Protein AF-A0AAP0LLC1-F1 (afdb_monomer_lite)

Sequence (483 aa):
MEEFSKPMFDYWKKRLLVQVRQLDDSLAQEMQVASSLEEWKSRGIKLFYEQNYEMATKCFEKAKDTYWEGRSNASGLKAAADRISSSNPLEANVFLREAAKIFEAIGKADSAAKCFFDLGEYARAGTIYLEICEEPELEKAGECFFLAGCYKLAADVYARGSFFAEFLDACSKGKLFDIGLQYISYWKQHADTDLNDNKSMMKFVRAFHSMDLIRNFLNSKRCFDELLVLEEESGNFVGAANIARLKGDILRSADWLPKAGNHKEACNLTLNYVLSNSLWSSESRGWPLKQFTQKKELLEKAKLLAKNESNKFYKFVCTEADILSNDQSDLLIMNKQLNASKRHQSVNGETLSAGKILDFHLHTNSSKYVWEDELVLDGTICKNRVSVQTLVYFWSCWRDKIVNLLKYLECLKSQDFNDYKSYGDFCFNYLGVWRLYNNGNIIYLLLNSDAEWVRDLANRHASGSGKLASINVRQLVSAGKNY

Secondary structure (DSSP, 8-state):
-HHHHHHHHHHHHHTT--------HHHHHHT--PPPHHHHHHHHHHHHHTT-HHHHHHHHHHHT-HHHHHHHHHHHHHHHHHHHTTT-HHHHHHHHHHHHHHHHHTT-HHHHHHHHHHTT-HHHHHHIIIIISSS--HHHHHHHHHHTT-HHHHHHHHHHTT-HHHHHHHHHHTT-HHHHHHHHHHHHHH--S----HHHHHHHHHT-S-HHHHHHHHHHTT-HHHHHHHHHHTT-HHHHHHHHHHHT-HHHHHHHTGGGT-HHHHHHHHHHHHHHHHHSSTT--S-SPPP-TTHHHHHHHHHHHHTTS-HHHHHHHHHHHHHH--S---HHHHHHHHHHHHHHT-HHHHHHHHHHHHHHHHHS-GGGEEP--S----TT--SS-EEHHHHHHHHHHHHHHHHHHHHHHHHHHHT--TTTGGGHHHHHHHHTEEEEEETTEEEEEES-TT-GGGTTTTTS----SSSS-EE-HHHHHHHHHH-

pLDDT: mean 84.08, std 11.78, range [40.62, 96.44]

Radius of gyration: 44.27 Å; chains: 1; bounding box: 118×47×127 Å

Structure (mmCIF, N/CA/C/O backbone):
data_AF-A0AAP0LLC1-F1
#
_entry.id   AF-A0AAP0LLC1-F1
#
loop_
_atom_site.group_PDB
_atom_site.id
_atom_site.type_symbol
_atom_site.label_atom_id
_atom_site.label_alt_id
_atom_site.label_comp_id
_atom_site.label_asym_id
_atom_site.label_entity_id
_atom_site.label_seq_id
_atom_site.pdbx_PDB_ins_code
_atom_site.Cartn_x
_atom_site.Cartn_y
_atom_site.Cartn_z
_atom_site.occupancy
_atom_site.B_iso_or_equiv
_atom_site.auth_seq_id
_atom_site.auth_comp_id
_atom_site.auth_asym_id
_atom_site.auth_atom_id
_atom_site.pdbx_PDB_model_num
ATOM 1 N N . MET A 1 1 ? 70.507 18.523 -46.442 1.00 49.19 1 MET A N 1
ATOM 2 C CA . MET A 1 1 ? 70.300 17.080 -46.157 1.00 49.19 1 MET A CA 1
ATOM 3 C C . MET A 1 1 ? 71.316 16.181 -46.881 1.00 49.19 1 MET A C 1
ATOM 5 O O . MET A 1 1 ? 71.616 15.108 -46.371 1.00 49.19 1 MET A O 1
ATOM 9 N N . GLU A 1 2 ? 71.892 16.607 -48.016 1.00 54.34 2 GLU A N 1
ATOM 10 C CA . GLU A 1 2 ? 72.924 15.844 -48.752 1.00 54.34 2 GLU A CA 1
ATOM 11 C C . GLU A 1 2 ? 74.277 15.710 -48.029 1.00 54.34 2 GLU A C 1
ATOM 13 O O . GLU A 1 2 ? 74.928 14.677 -48.149 1.00 54.34 2 GLU A O 1
ATOM 18 N N . GLU A 1 3 ? 74.705 16.701 -47.241 1.00 58.56 3 GLU A N 1
ATOM 19 C CA . GLU A 1 3 ? 76.024 16.658 -46.581 1.00 58.56 3 GLU A CA 1
ATOM 20 C C . GLU A 1 3 ? 76.139 15.604 -45.469 1.00 58.56 3 GLU A C 1
ATOM 22 O O . GLU A 1 3 ? 77.209 15.033 -45.277 1.00 58.56 3 GLU A O 1
ATOM 27 N N . PHE A 1 4 ? 75.041 15.278 -44.779 1.00 60.78 4 PHE A N 1
ATOM 28 C CA . PHE A 1 4 ? 75.052 14.295 -43.685 1.00 60.78 4 PHE A CA 1
ATOM 29 C C . PHE A 1 4 ? 74.835 12.846 -44.151 1.00 60.78 4 PHE A C 1
ATOM 31 O O . PHE A 1 4 ? 75.180 11.913 -43.431 1.00 60.78 4 PHE A O 1
ATOM 38 N N . SER A 1 5 ? 74.275 12.636 -45.346 1.00 69.31 5 SER A N 1
ATOM 39 C CA . SER A 1 5 ? 73.959 11.302 -45.887 1.00 69.31 5 SER A CA 1
ATOM 40 C C . SER A 1 5 ? 75.061 10.736 -46.791 1.00 69.31 5 SER A C 1
ATOM 42 O O . SER A 1 5 ? 75.189 9.515 -46.911 1.00 69.31 5 SER A O 1
ATOM 44 N N . LYS A 1 6 ? 75.909 11.601 -47.365 1.00 78.44 6 LYS A N 1
ATOM 45 C CA . LYS A 1 6 ? 77.029 11.232 -48.249 1.00 78.44 6 LYS A CA 1
ATOM 46 C C . LYS A 1 6 ? 78.011 10.220 -47.635 1.00 78.44 6 LYS A C 1
ATOM 48 O O . LYS A 1 6 ? 78.280 9.215 -48.289 1.00 78.44 6 LYS A O 1
ATOM 53 N N . PRO A 1 7 ? 78.484 10.386 -46.381 1.00 79.81 7 PRO A N 1
ATOM 54 C CA . PRO A 1 7 ? 79.433 9.443 -45.785 1.00 79.81 7 PRO A CA 1
ATOM 55 C C . PRO A 1 7 ? 78.851 8.032 -45.607 1.00 79.81 7 PRO A C 1
ATOM 57 O O . PRO A 1 7 ? 79.556 7.040 -45.793 1.00 79.81 7 PRO A O 1
ATOM 60 N N . MET A 1 8 ? 77.557 7.933 -45.278 1.00 79.69 8 MET A N 1
ATOM 61 C CA . MET A 1 8 ? 76.866 6.650 -45.105 1.00 79.69 8 MET A CA 1
ATOM 62 C C . MET A 1 8 ? 76.601 5.968 -46.451 1.00 79.69 8 MET A C 1
ATOM 64 O O . MET A 1 8 ? 76.812 4.765 -46.598 1.00 79.69 8 MET A O 1
ATOM 68 N N . PHE A 1 9 ? 76.212 6.751 -47.457 1.00 80.44 9 PHE A N 1
ATOM 69 C CA . PHE A 1 9 ? 76.036 6.269 -48.822 1.00 80.44 9 PHE A CA 1
ATOM 70 C C . PHE A 1 9 ? 77.352 5.754 -49.420 1.00 80.44 9 PHE A C 1
ATOM 72 O O . PHE A 1 9 ? 77.390 4.653 -49.970 1.00 80.44 9 PHE A O 1
ATOM 79 N N . ASP A 1 10 ? 78.453 6.488 -49.241 1.00 83.31 10 ASP A N 1
ATOM 80 C CA . ASP A 1 10 ? 79.783 6.071 -49.695 1.00 83.31 10 ASP A CA 1
ATOM 81 C C . ASP A 1 10 ? 80.278 4.815 -48.959 1.00 83.31 10 ASP A C 1
ATOM 83 O O . ASP A 1 10 ? 80.916 3.949 -49.566 1.00 83.31 10 ASP A O 1
ATOM 87 N N . TYR A 1 11 ? 79.945 4.665 -47.670 1.00 82.31 11 TYR A N 1
ATOM 88 C CA . TYR A 1 11 ? 80.219 3.449 -46.901 1.00 82.31 11 TYR A CA 1
ATOM 89 C C . TYR A 1 11 ? 79.470 2.230 -47.465 1.00 82.31 11 TYR A C 1
ATOM 91 O O . TYR A 1 11 ? 80.085 1.187 -47.709 1.00 82.31 11 TYR A O 1
ATOM 99 N N . TRP A 1 12 ? 78.168 2.352 -47.738 1.00 85.44 12 TRP A N 1
ATOM 100 C CA . TRP A 1 12 ? 77.379 1.271 -48.342 1.00 85.44 12 TRP A CA 1
ATOM 101 C C . TRP A 1 12 ? 77.821 0.953 -49.770 1.00 85.44 12 TRP A C 1
ATOM 103 O O . TRP A 1 12 ? 77.870 -0.221 -50.149 1.00 85.44 12 TRP A O 1
ATOM 113 N N . LYS A 1 13 ? 78.227 1.970 -50.539 1.00 82.75 13 LYS A N 1
ATOM 114 C CA . LYS A 1 13 ? 78.769 1.808 -51.893 1.00 82.75 13 LYS A CA 1
ATOM 115 C C . LYS A 1 13 ? 80.095 1.043 -51.879 1.00 82.75 13 LYS A C 1
ATOM 117 O O . LYS A 1 13 ? 80.268 0.124 -52.674 1.00 82.75 13 LYS A O 1
ATOM 122 N N . LYS A 1 14 ? 80.999 1.338 -50.932 1.00 84.50 14 LYS A N 1
ATOM 123 C CA . LYS A 1 14 ? 82.255 0.579 -50.731 1.00 84.50 14 LYS A CA 1
ATOM 124 C C . LYS A 1 14 ? 82.022 -0.870 -50.300 1.00 84.50 14 LYS A C 1
ATOM 126 O O . LYS A 1 14 ? 82.803 -1.740 -50.666 1.00 84.50 14 LYS A O 1
ATOM 131 N N . ARG A 1 15 ? 80.968 -1.136 -49.524 1.00 86.94 15 ARG A N 1
ATOM 132 C CA . ARG A 1 15 ? 80.578 -2.492 -49.099 1.00 86.94 15 ARG A CA 1
ATOM 133 C C . ARG A 1 15 ? 79.815 -3.276 -50.178 1.00 86.94 15 ARG A C 1
ATOM 135 O O . ARG A 1 15 ? 79.428 -4.404 -49.901 1.00 86.94 15 ARG A O 1
ATOM 142 N N . LEU A 1 16 ? 79.607 -2.699 -51.370 1.00 78.25 16 LEU A N 1
ATOM 143 C CA . LEU A 1 16 ? 78.801 -3.267 -52.463 1.00 78.25 16 LEU A CA 1
ATOM 144 C C . LEU A 1 16 ? 77.349 -3.582 -52.053 1.00 78.25 16 LEU A C 1
ATOM 146 O O . LEU A 1 16 ? 76.708 -4.447 -52.638 1.00 78.25 16 LEU A O 1
ATOM 150 N N . LEU A 1 17 ? 76.822 -2.873 -51.049 1.00 79.00 17 LEU A N 1
ATOM 151 C CA . LEU A 1 17 ? 75.463 -3.076 -50.528 1.00 79.00 17 LEU A CA 1
ATOM 152 C C . LEU A 1 17 ? 74.409 -2.244 -51.267 1.00 79.00 17 LEU A C 1
ATOM 154 O O . LEU A 1 17 ? 73.216 -2.443 -51.062 1.00 79.00 17 LEU A O 1
ATOM 158 N N . VAL A 1 18 ? 74.840 -1.296 -52.100 1.00 77.88 18 VAL A N 1
ATOM 159 C CA . VAL A 1 18 ? 73.960 -0.423 -52.882 1.00 77.88 18 VAL A CA 1
ATOM 160 C C . VAL A 1 18 ? 74.436 -0.356 -54.326 1.00 77.88 18 VAL A C 1
ATOM 162 O O . VAL A 1 18 ? 75.633 -0.245 -54.598 1.00 77.88 18 VAL A O 1
ATOM 165 N N . GLN A 1 19 ? 73.486 -0.393 -55.255 1.00 75.88 19 GLN A N 1
ATOM 166 C CA . GLN A 1 19 ? 73.728 -0.223 -56.681 1.00 75.88 19 GLN A CA 1
ATOM 167 C C . GLN A 1 19 ? 73.209 1.151 -57.110 1.00 75.88 19 GLN A C 1
ATOM 169 O O . GLN A 1 19 ? 72.065 1.499 -56.831 1.00 75.88 19 GLN A O 1
ATOM 174 N N . VAL A 1 20 ? 74.049 1.941 -57.783 1.00 77.06 20 VAL A N 1
ATOM 175 C CA . VAL A 1 20 ? 73.650 3.242 -58.338 1.00 77.06 20 VAL A CA 1
ATOM 176 C C . VAL A 1 20 ? 73.383 3.051 -59.824 1.00 77.06 20 VAL A C 1
ATOM 178 O O . VAL A 1 20 ? 74.312 2.770 -60.580 1.00 77.06 20 VAL A O 1
ATOM 181 N N . ARG A 1 21 ? 72.122 3.174 -60.229 1.00 76.31 21 ARG A N 1
ATOM 182 C CA . ARG A 1 21 ? 71.681 3.126 -61.628 1.00 76.31 21 ARG A CA 1
ATOM 183 C C . ARG A 1 21 ? 71.012 4.451 -61.991 1.00 76.31 21 ARG A C 1
ATOM 185 O O . ARG A 1 21 ? 70.489 5.130 -61.108 1.00 76.31 21 ARG A O 1
ATOM 192 N N . GLN A 1 22 ? 71.055 4.835 -63.267 1.00 76.19 22 GLN A N 1
ATOM 193 C CA . GLN A 1 22 ? 70.199 5.921 -63.748 1.00 76.19 22 GLN A CA 1
ATOM 194 C C . GLN A 1 22 ? 68.749 5.436 -63.787 1.00 76.19 22 GLN A C 1
ATOM 196 O O . GLN A 1 22 ? 68.506 4.267 -64.069 1.00 76.19 22 GLN A O 1
ATOM 201 N N . LEU A 1 23 ? 67.805 6.329 -63.480 1.00 76.31 23 LEU A N 1
ATOM 202 C CA . LEU A 1 23 ? 66.377 6.051 -63.604 1.00 76.31 23 LEU A CA 1
ATOM 203 C C . LEU A 1 23 ? 65.999 6.053 -65.093 1.00 76.31 23 LEU A C 1
ATOM 205 O O . LEU A 1 23 ? 65.539 7.065 -65.614 1.00 76.31 23 LEU A O 1
ATOM 209 N N . ASP A 1 24 ? 66.278 4.947 -65.776 1.00 82.12 24 ASP A N 1
ATOM 210 C CA . ASP A 1 24 ? 65.826 4.681 -67.138 1.00 82.12 24 ASP A CA 1
ATOM 211 C C . ASP A 1 24 ? 64.503 3.897 -67.130 1.00 82.12 24 ASP A C 1
ATOM 213 O O . ASP A 1 24 ? 64.074 3.370 -66.099 1.00 82.12 24 ASP A O 1
ATOM 217 N N . ASP A 1 25 ? 63.826 3.837 -68.280 1.00 79.44 25 ASP A N 1
ATOM 218 C CA . ASP A 1 25 ? 62.524 3.165 -68.396 1.00 79.44 25 ASP A CA 1
ATOM 219 C C . ASP A 1 25 ? 62.610 1.673 -68.021 1.00 79.44 25 ASP A C 1
ATOM 221 O O . ASP A 1 25 ? 61.669 1.117 -67.455 1.00 79.44 25 ASP A O 1
ATOM 225 N N . SER A 1 26 ? 63.769 1.040 -68.251 1.00 80.25 26 SER A N 1
ATOM 226 C CA . SER A 1 26 ? 64.043 -0.345 -67.854 1.00 80.25 26 SER A CA 1
ATOM 227 C C . SER A 1 26 ? 64.075 -0.504 -66.333 1.00 80.25 26 SER A C 1
ATOM 229 O O . SER A 1 26 ? 63.432 -1.406 -65.799 1.00 80.25 26 SER A O 1
ATOM 231 N N . LEU A 1 27 ? 64.784 0.373 -65.616 1.00 76.56 27 LEU A N 1
ATOM 232 C CA . LEU A 1 27 ? 64.840 0.367 -64.156 1.00 76.56 27 LEU A CA 1
ATOM 233 C C . LEU A 1 27 ? 63.487 0.735 -63.549 1.00 76.56 27 LEU A C 1
ATOM 235 O O . LEU A 1 27 ? 63.071 0.119 -62.572 1.00 76.56 27 LEU A O 1
ATOM 239 N N . ALA A 1 28 ? 62.777 1.703 -64.131 1.00 74.81 28 ALA A N 1
ATOM 240 C CA . ALA A 1 28 ? 61.431 2.061 -63.697 1.00 74.81 28 ALA A CA 1
ATOM 241 C C . ALA A 1 28 ? 60.466 0.870 -63.817 1.00 74.81 28 ALA A C 1
ATOM 243 O O . ALA A 1 28 ? 59.633 0.671 -62.934 1.00 74.81 28 ALA A O 1
ATOM 244 N N . GLN A 1 29 ? 60.608 0.051 -64.863 1.00 72.81 29 GLN A N 1
ATOM 245 C CA . GLN A 1 29 ? 59.818 -1.162 -65.060 1.00 72.81 29 GLN A CA 1
ATOM 246 C C . GLN A 1 29 ? 60.258 -2.311 -64.133 1.00 72.81 29 GLN A C 1
ATOM 248 O O . GLN A 1 29 ? 59.400 -3.007 -63.598 1.00 72.81 29 GLN A O 1
ATOM 253 N N . GLU A 1 30 ? 61.557 -2.461 -63.846 1.00 71.25 30 GLU A N 1
ATOM 254 C CA . GLU A 1 30 ? 62.064 -3.388 -62.813 1.00 71.25 30 GLU A CA 1
ATOM 255 C C . GLU A 1 30 ? 61.590 -3.008 -61.395 1.00 71.25 30 GLU A C 1
ATOM 257 O O . GLU A 1 30 ? 61.365 -3.882 -60.558 1.00 71.25 30 GLU A O 1
ATOM 262 N N . MET A 1 31 ? 61.404 -1.714 -61.116 1.00 69.56 31 MET A N 1
ATOM 263 C CA . MET A 1 31 ? 60.896 -1.207 -59.835 1.00 69.56 31 MET A CA 1
ATOM 264 C C . MET A 1 31 ? 59.372 -1.349 -59.680 1.00 69.56 31 MET A C 1
ATOM 266 O O . MET A 1 31 ? 58.859 -1.181 -58.569 1.00 69.56 31 MET A O 1
ATOM 270 N N . GLN A 1 32 ? 58.633 -1.666 -60.752 1.00 66.69 32 GLN A N 1
ATOM 271 C CA . GLN A 1 32 ? 57.191 -1.923 -60.695 1.00 66.69 32 GLN A CA 1
ATOM 272 C C . GLN A 1 32 ? 56.911 -3.303 -60.093 1.00 66.69 32 GLN A C 1
ATOM 274 O O . GLN A 1 32 ? 56.599 -4.271 -60.784 1.00 66.69 32 GLN A O 1
ATOM 279 N N . VAL A 1 33 ? 5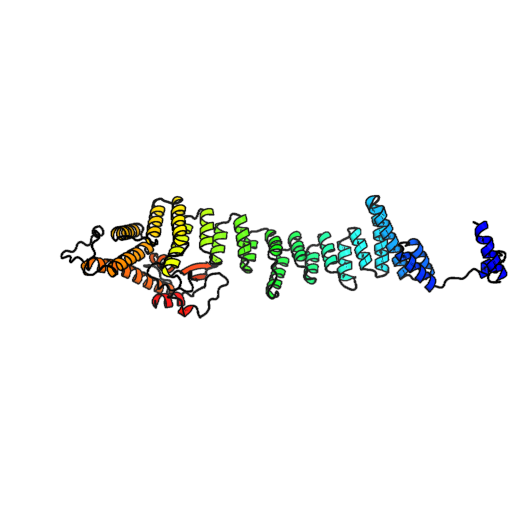6.970 -3.388 -58.767 1.00 69.44 33 VAL A N 1
ATOM 280 C CA . VAL A 1 33 ? 56.457 -4.546 -58.034 1.00 69.44 33 VAL A CA 1
ATOM 281 C C . VAL A 1 33 ? 54.972 -4.316 -57.778 1.00 69.44 33 VAL A C 1
ATOM 283 O O . VAL A 1 33 ? 54.588 -3.486 -56.953 1.00 69.44 33 VAL A O 1
ATOM 286 N N . ALA A 1 34 ? 54.119 -5.028 -58.513 1.00 71.56 34 ALA A N 1
ATOM 287 C CA . ALA A 1 34 ? 52.689 -5.023 -58.239 1.00 71.56 34 ALA A CA 1
ATOM 288 C C . ALA A 1 34 ? 52.446 -5.682 -56.875 1.00 71.56 34 ALA A C 1
ATOM 290 O O . ALA A 1 34 ? 52.752 -6.859 -56.696 1.00 71.56 34 ALA A O 1
ATOM 291 N N . SER A 1 35 ? 51.906 -4.927 -55.914 1.00 84.25 35 SER A N 1
ATOM 292 C CA . SER A 1 35 ? 51.520 -5.508 -54.629 1.00 84.25 35 SER A CA 1
ATOM 293 C C . SER A 1 35 ? 50.424 -6.548 -54.836 1.00 84.25 35 SER A C 1
ATOM 295 O O . SER A 1 35 ? 49.500 -6.361 -55.638 1.00 84.25 35 SER A O 1
ATOM 297 N N . SER A 1 36 ? 50.531 -7.640 -54.095 1.00 87.69 36 SER A N 1
ATOM 298 C CA . SER A 1 36 ? 49.531 -8.699 -54.070 1.00 87.69 36 SER A CA 1
ATOM 299 C C . SER A 1 36 ? 48.201 -8.201 -53.492 1.00 87.69 36 SER A C 1
ATOM 301 O O . SER A 1 36 ? 48.140 -7.200 -52.773 1.00 87.69 36 SER A O 1
ATOM 303 N N . LEU A 1 37 ? 47.115 -8.924 -53.780 1.00 89.88 37 LEU A N 1
ATOM 304 C CA . LEU A 1 37 ? 45.788 -8.609 -53.236 1.00 89.88 37 LEU A CA 1
ATOM 305 C C . LEU A 1 37 ? 45.789 -8.608 -51.694 1.00 89.88 37 LEU A C 1
ATOM 307 O O . LEU A 1 37 ? 45.157 -7.751 -51.080 1.00 89.88 37 LEU A O 1
ATOM 311 N N . GLU A 1 38 ? 46.551 -9.511 -51.068 1.00 89.81 38 GLU A N 1
ATOM 312 C CA . GLU A 1 38 ? 46.649 -9.615 -49.606 1.00 89.81 38 GLU A CA 1
ATOM 313 C C . GLU A 1 38 ? 47.433 -8.447 -48.987 1.00 89.81 38 GLU A C 1
ATOM 315 O O . GLU A 1 38 ? 47.054 -7.923 -47.940 1.00 89.81 38 GLU A O 1
ATOM 320 N N . GLU A 1 39 ? 48.486 -7.966 -49.654 1.00 90.06 39 GLU A N 1
ATOM 321 C CA . GLU A 1 39 ? 49.216 -6.766 -49.224 1.00 90.06 39 GLU A CA 1
ATOM 322 C C . GLU A 1 39 ? 48.335 -5.515 -49.305 1.00 90.06 39 GLU A C 1
ATOM 324 O O . GLU A 1 39 ? 48.333 -4.702 -48.375 1.00 90.06 39 GLU A O 1
ATOM 329 N N . TRP A 1 40 ? 47.538 -5.380 -50.373 1.00 92.75 40 TRP A N 1
ATOM 330 C CA . TRP A 1 40 ? 46.542 -4.312 -50.490 1.00 92.75 40 TRP A CA 1
ATOM 331 C C . TRP A 1 40 ? 45.490 -4.393 -49.382 1.00 92.75 40 TRP A C 1
ATOM 333 O O . TRP A 1 40 ? 45.201 -3.378 -48.746 1.00 92.75 40 TRP A O 1
ATOM 343 N N . LYS A 1 41 ? 44.971 -5.590 -49.092 1.00 92.75 41 LYS A N 1
ATOM 344 C CA . LYS A 1 41 ? 43.998 -5.822 -48.017 1.00 92.75 41 LYS A CA 1
ATOM 345 C C . LYS A 1 41 ? 44.567 -5.494 -46.636 1.00 92.75 41 LYS A C 1
ATOM 347 O O . LYS A 1 41 ? 43.958 -4.727 -45.893 1.00 92.75 41 LYS A O 1
ATOM 352 N N . SER A 1 42 ? 45.752 -6.004 -46.307 1.00 92.38 42 SER A N 1
ATOM 353 C CA . SER A 1 42 ? 46.461 -5.723 -45.050 1.00 92.38 42 SER A CA 1
ATOM 354 C C . SER A 1 42 ? 46.713 -4.223 -44.864 1.00 92.38 42 SER A C 1
ATOM 356 O O . SER A 1 42 ? 46.419 -3.652 -43.806 1.00 92.38 42 SER A O 1
ATOM 358 N N . ARG A 1 43 ? 47.172 -3.537 -45.921 1.00 93.19 43 ARG A N 1
ATOM 359 C CA . ARG A 1 43 ? 47.363 -2.083 -45.892 1.00 93.19 43 ARG A CA 1
ATOM 360 C C . ARG A 1 43 ? 46.043 -1.329 -45.725 1.00 93.19 43 ARG A C 1
ATOM 362 O O . ARG A 1 43 ? 46.007 -0.371 -44.954 1.00 93.19 43 ARG A O 1
ATOM 369 N N . GLY A 1 44 ? 44.981 -1.770 -46.398 1.00 93.88 44 GLY A N 1
ATOM 370 C CA . GLY A 1 44 ? 43.630 -1.222 -46.268 1.00 93.88 44 GLY A CA 1
ATOM 371 C C . GLY A 1 44 ? 43.088 -1.341 -44.845 1.00 93.88 44 GLY A C 1
ATOM 372 O O . GLY A 1 44 ? 42.610 -0.353 -44.295 1.00 93.88 44 GLY A O 1
ATOM 373 N N . ILE A 1 45 ? 43.250 -2.501 -44.199 1.00 93.06 45 ILE A N 1
ATOM 374 C CA . ILE A 1 45 ? 42.842 -2.721 -42.800 1.00 93.06 45 ILE A CA 1
ATOM 375 C C . ILE A 1 45 ? 43.575 -1.750 -41.870 1.00 93.06 45 ILE A C 1
ATOM 377 O O . ILE A 1 45 ? 42.948 -1.118 -41.020 1.00 93.06 45 ILE A O 1
ATOM 381 N N . LYS A 1 46 ? 44.890 -1.580 -42.052 1.00 94.94 46 LYS A N 1
ATOM 382 C CA . LYS A 1 46 ? 45.667 -0.616 -41.263 1.00 94.94 46 LYS A CA 1
ATOM 383 C C . LYS A 1 46 ? 45.128 0.812 -41.424 1.00 94.94 46 LYS A C 1
ATOM 385 O O . LYS A 1 46 ? 44.861 1.473 -40.426 1.00 94.94 46 LYS A O 1
ATOM 390 N N . LEU A 1 47 ? 44.925 1.259 -42.664 1.00 93.94 47 LEU A N 1
ATOM 391 C CA . LEU A 1 47 ? 44.405 2.599 -42.967 1.00 93.94 47 LEU A CA 1
ATOM 392 C C . LEU A 1 47 ? 42.980 2.811 -42.437 1.00 93.94 47 LEU A C 1
ATOM 394 O O . LEU A 1 47 ? 42.651 3.905 -41.983 1.00 93.94 47 LEU A O 1
ATOM 398 N N . PHE A 1 48 ? 42.151 1.767 -42.458 1.00 94.19 48 PHE A N 1
ATOM 399 C CA . PHE A 1 48 ? 40.796 1.797 -41.914 1.00 94.19 48 PHE A CA 1
ATOM 400 C C . PHE A 1 48 ? 40.805 2.092 -40.408 1.00 94.19 48 PHE A C 1
ATOM 402 O O . PHE A 1 48 ? 40.084 2.977 -39.953 1.00 94.19 48 PHE A O 1
ATOM 409 N N . TYR A 1 49 ? 41.657 1.412 -39.634 1.00 92.62 49 TYR A N 1
ATOM 410 C CA . TYR A 1 49 ? 41.789 1.671 -38.194 1.00 92.62 49 TYR A CA 1
ATOM 411 C C . TYR A 1 49 ? 42.472 3.011 -37.876 1.00 92.62 49 TYR A C 1
ATOM 413 O O . TYR A 1 49 ? 42.209 3.596 -36.827 1.00 92.62 49 TYR A O 1
ATOM 421 N N . GLU A 1 50 ? 43.284 3.539 -38.794 1.00 93.94 50 GLU A N 1
ATOM 422 C CA . GLU A 1 50 ? 43.824 4.907 -38.740 1.00 93.94 50 GLU A CA 1
ATOM 423 C C . GLU A 1 50 ? 42.777 5.982 -39.120 1.00 93.94 50 GLU A C 1
ATOM 425 O O . GLU A 1 50 ? 43.109 7.163 -39.179 1.00 93.94 50 GLU A O 1
ATOM 430 N N . GLN A 1 51 ? 41.517 5.594 -39.372 1.00 91.69 51 GLN A N 1
ATOM 431 C CA . GLN A 1 51 ? 40.410 6.458 -39.818 1.00 91.69 51 GLN A CA 1
ATOM 432 C C . GLN A 1 51 ? 40.647 7.133 -41.179 1.00 91.69 51 GLN A C 1
ATOM 434 O O . GLN A 1 51 ? 39.928 8.056 -41.570 1.00 91.69 51 GLN A O 1
ATOM 439 N N . ASN A 1 52 ? 41.626 6.653 -41.947 1.00 93.81 52 ASN A N 1
ATOM 440 C CA . ASN A 1 52 ? 41.883 7.106 -43.306 1.00 93.81 52 ASN A CA 1
ATOM 441 C C . ASN A 1 52 ? 41.033 6.296 -44.296 1.00 93.81 52 ASN A C 1
ATOM 443 O O . ASN A 1 52 ? 41.541 5.512 -45.102 1.00 93.81 52 ASN A O 1
ATOM 447 N N . TYR A 1 53 ? 39.714 6.467 -44.190 1.00 94.12 53 TYR A N 1
ATOM 448 C CA . TYR A 1 53 ? 38.725 5.668 -44.915 1.00 94.12 53 TYR A CA 1
ATOM 449 C C . TYR A 1 53 ? 38.833 5.805 -46.435 1.00 94.12 53 TYR A C 1
ATOM 451 O O . TYR A 1 53 ? 38.696 4.811 -47.135 1.00 94.12 53 TYR A O 1
ATOM 459 N N . GLU A 1 54 ? 39.143 6.999 -46.951 1.00 93.56 54 GLU A N 1
ATOM 460 C CA . GLU A 1 54 ? 39.288 7.222 -48.396 1.00 93.56 54 GLU A CA 1
ATOM 461 C C . GLU A 1 54 ? 40.439 6.390 -48.981 1.00 93.56 54 GLU A C 1
ATOM 463 O O . GLU A 1 54 ? 40.282 5.718 -50.003 1.00 93.56 54 GLU A O 1
ATOM 468 N N . MET A 1 55 ? 41.601 6.392 -48.316 1.00 93.25 55 MET A N 1
ATOM 469 C CA . MET A 1 55 ? 42.747 5.596 -48.761 1.00 93.25 55 MET A CA 1
ATOM 470 C C . MET A 1 55 ? 42.531 4.103 -48.501 1.00 93.25 55 MET A C 1
ATOM 472 O O . MET A 1 55 ? 42.984 3.286 -49.300 1.00 93.25 55 MET A O 1
ATOM 476 N N . ALA A 1 56 ? 41.812 3.741 -47.434 1.00 93.69 56 ALA A N 1
ATOM 477 C CA . ALA A 1 56 ? 41.422 2.361 -47.170 1.00 93.69 56 ALA A CA 1
ATOM 478 C C . ALA A 1 56 ? 40.516 1.800 -48.283 1.00 93.69 56 ALA A C 1
ATOM 480 O O . ALA A 1 56 ? 40.808 0.721 -48.793 1.00 93.69 56 ALA A O 1
ATOM 481 N N . THR A 1 57 ? 39.500 2.549 -48.732 1.00 94.50 57 THR A N 1
ATOM 482 C CA . THR A 1 57 ? 38.612 2.143 -49.839 1.00 94.50 57 THR A CA 1
ATOM 483 C C . THR A 1 57 ? 39.402 1.876 -51.118 1.00 94.50 57 THR A C 1
ATOM 485 O O . THR A 1 57 ? 39.296 0.787 -51.672 1.00 94.50 57 THR A O 1
ATOM 488 N N . LYS A 1 58 ? 40.307 2.784 -51.514 1.00 93.62 58 LYS A N 1
ATOM 489 C CA . LYS A 1 58 ? 41.186 2.584 -52.688 1.00 93.62 58 LYS A CA 1
ATOM 490 C C . LYS A 1 58 ? 42.070 1.335 -52.566 1.00 93.62 58 LYS A C 1
ATOM 492 O O . LYS A 1 58 ? 42.397 0.703 -53.571 1.00 93.62 58 LYS A O 1
ATOM 497 N N . CYS A 1 59 ? 42.504 0.979 -51.354 1.00 92.81 59 CYS A N 1
ATOM 498 C CA . CYS A 1 59 ? 43.246 -0.260 -51.120 1.00 92.81 59 CYS A CA 1
ATOM 499 C C . CYS A 1 59 ? 42.358 -1.501 -51.298 1.00 92.81 59 CYS A C 1
ATOM 501 O O . CYS A 1 59 ? 42.801 -2.466 -51.916 1.00 92.81 59 CYS A O 1
ATOM 503 N N . PHE A 1 60 ? 41.118 -1.480 -50.809 1.00 94.25 60 PHE A N 1
ATOM 504 C CA . PHE A 1 60 ? 40.192 -2.609 -50.937 1.00 94.25 60 PHE A CA 1
ATOM 505 C C . PHE A 1 60 ? 39.652 -2.799 -52.361 1.00 94.25 60 PHE A C 1
ATOM 507 O O . PHE A 1 60 ? 39.558 -3.943 -52.805 1.00 94.25 60 PHE A O 1
ATOM 514 N N . GLU A 1 61 ? 39.442 -1.714 -53.114 1.00 93.44 61 GLU A N 1
ATOM 515 C CA . GLU A 1 61 ? 39.161 -1.752 -54.560 1.00 93.44 61 GLU A CA 1
ATOM 516 C C . GLU A 1 61 ? 40.276 -2.502 -55.312 1.00 93.44 61 GLU A C 1
ATOM 518 O O . GLU A 1 61 ? 40.024 -3.422 -56.092 1.00 93.44 61 GLU A O 1
ATOM 523 N N . LYS A 1 62 ? 41.545 -2.164 -55.027 1.00 91.44 62 LYS A N 1
ATOM 524 C CA . LYS A 1 62 ? 42.714 -2.847 -55.612 1.00 91.44 62 LYS A CA 1
ATOM 525 C C . LYS A 1 62 ? 42.845 -4.300 -55.159 1.00 91.44 62 LYS A C 1
ATOM 527 O O . LYS A 1 62 ? 43.311 -5.130 -55.938 1.00 91.44 62 LYS A O 1
ATOM 532 N N . ALA A 1 63 ? 42.426 -4.608 -53.933 1.00 92.19 63 ALA A N 1
ATOM 533 C CA . ALA A 1 63 ? 42.365 -5.969 -53.407 1.00 92.19 63 ALA A CA 1
ATOM 534 C C . ALA A 1 63 ? 41.169 -6.780 -53.947 1.00 92.19 63 ALA A C 1
ATOM 536 O O . ALA A 1 63 ? 41.129 -7.991 -53.730 1.00 92.19 63 ALA A O 1
ATOM 537 N N . LYS A 1 64 ? 40.219 -6.143 -54.655 1.00 91.31 64 LYS A N 1
ATOM 538 C CA . LYS A 1 64 ? 38.932 -6.722 -55.084 1.00 91.31 64 LYS A CA 1
ATOM 539 C C . LYS A 1 64 ? 38.110 -7.295 -53.917 1.00 91.31 64 LYS A C 1
ATOM 541 O O . LYS A 1 64 ? 37.386 -8.276 -54.088 1.00 91.31 64 LYS A O 1
ATOM 546 N N . ASP A 1 65 ? 38.237 -6.700 -52.730 1.00 91.88 65 ASP A N 1
ATOM 547 C CA . ASP A 1 65 ? 37.509 -7.100 -51.520 1.00 91.88 65 ASP A CA 1
ATOM 548 C C . ASP A 1 65 ? 36.258 -6.226 -51.359 1.00 91.88 65 ASP A C 1
ATOM 550 O O . ASP A 1 65 ? 36.280 -5.193 -50.690 1.00 91.88 65 ASP A O 1
ATOM 554 N N . THR A 1 66 ? 35.160 -6.644 -51.996 1.00 91.88 66 THR A N 1
ATOM 555 C CA . THR A 1 66 ? 33.906 -5.872 -52.064 1.00 91.88 66 THR A CA 1
ATOM 556 C C . THR A 1 66 ? 33.288 -5.607 -50.690 1.00 91.88 66 THR A C 1
ATOM 558 O O . THR A 1 66 ? 32.631 -4.586 -50.487 1.00 91.88 66 THR A O 1
ATOM 561 N N . TYR A 1 67 ? 33.496 -6.512 -49.727 1.00 93.31 67 TYR A N 1
ATOM 562 C CA . TYR A 1 67 ? 33.002 -6.347 -48.362 1.00 93.31 67 TYR A CA 1
ATOM 563 C C . TYR A 1 67 ? 33.765 -5.238 -47.631 1.00 93.31 67 TYR A C 1
ATOM 565 O O . TYR A 1 67 ? 33.149 -4.337 -47.057 1.00 93.31 67 TYR A O 1
ATOM 573 N N . TRP A 1 68 ? 35.102 -5.277 -47.653 1.00 92.88 68 TRP A N 1
ATOM 574 C CA . TRP A 1 68 ? 35.908 -4.257 -46.983 1.00 92.88 68 TRP A CA 1
ATOM 575 C C . TRP A 1 68 ? 35.871 -2.903 -47.693 1.00 92.88 68 TRP A C 1
ATOM 577 O O . TRP A 1 68 ? 35.881 -1.885 -47.004 1.00 92.88 68 TRP A O 1
ATOM 587 N N . GLU A 1 69 ? 35.757 -2.887 -49.022 1.00 94.12 69 GLU A N 1
ATOM 588 C CA . GLU A 1 69 ? 35.522 -1.679 -49.820 1.00 94.12 69 GLU A CA 1
ATOM 589 C C . GLU A 1 69 ? 34.219 -0.986 -49.403 1.00 94.12 69 GLU A C 1
ATOM 591 O O . GLU A 1 69 ? 34.223 0.194 -49.041 1.00 94.12 69 GLU A O 1
ATOM 596 N N . GLY A 1 70 ? 33.106 -1.729 -49.373 1.00 93.31 70 GLY A N 1
ATOM 597 C CA . GLY A 1 70 ? 31.822 -1.197 -48.921 1.00 93.31 70 GLY A CA 1
ATOM 598 C C . GLY A 1 70 ? 31.880 -0.726 -47.466 1.00 93.31 70 GLY A C 1
ATOM 599 O O . GLY A 1 70 ? 31.414 0.368 -47.142 1.00 93.31 70 GLY A O 1
ATOM 600 N N . ARG A 1 71 ? 32.526 -1.502 -46.587 1.00 94.31 71 ARG A N 1
ATOM 601 C CA . ARG A 1 71 ? 32.676 -1.155 -45.167 1.00 94.31 71 ARG A CA 1
ATOM 602 C C . ARG A 1 71 ? 33.478 0.131 -44.965 1.00 94.31 71 ARG A C 1
ATOM 604 O O . ARG A 1 71 ? 33.053 0.978 -44.182 1.00 94.31 71 ARG A O 1
ATOM 611 N N . SER A 1 72 ? 34.619 0.297 -45.636 1.00 94.25 72 SER A N 1
ATOM 612 C CA . SER A 1 72 ? 35.439 1.509 -45.515 1.00 94.25 72 SER A CA 1
ATOM 613 C C . SER A 1 72 ? 34.748 2.728 -46.105 1.00 94.25 72 SER A C 1
ATOM 615 O O . SER A 1 72 ? 34.776 3.788 -45.481 1.00 94.25 72 SER A O 1
ATOM 617 N N . ASN A 1 73 ? 34.070 2.573 -47.244 1.00 95.50 73 ASN A N 1
ATOM 618 C CA . ASN A 1 73 ? 33.310 3.649 -47.868 1.00 95.50 73 ASN A CA 1
ATOM 619 C C . ASN A 1 73 ? 32.176 4.140 -46.952 1.00 95.50 73 ASN A C 1
ATOM 621 O O . ASN A 1 73 ? 32.117 5.322 -46.611 1.00 95.50 73 ASN A O 1
ATOM 625 N N . ALA A 1 74 ? 31.336 3.228 -46.456 1.00 95.44 74 ALA A N 1
ATOM 626 C CA . ALA A 1 74 ? 30.233 3.566 -45.559 1.00 95.44 74 ALA A CA 1
ATOM 627 C C . ALA A 1 74 ? 30.714 4.201 -44.240 1.00 95.44 74 ALA A C 1
ATOM 629 O O . ALA A 1 74 ? 30.144 5.194 -43.783 1.00 95.44 74 ALA A O 1
ATOM 630 N N . SER A 1 75 ? 31.800 3.690 -43.644 1.00 94.69 75 SER A N 1
ATOM 631 C CA . SER A 1 75 ? 32.420 4.310 -42.463 1.00 94.69 75 SER A CA 1
ATOM 632 C C . SER A 1 75 ? 32.972 5.710 -42.754 1.00 94.69 75 SER A C 1
ATOM 634 O O . SER A 1 75 ? 32.824 6.605 -41.922 1.00 94.69 75 SER A O 1
ATOM 636 N N . GLY A 1 76 ? 33.553 5.926 -43.937 1.00 94.56 76 GLY A N 1
ATOM 637 C CA . GLY A 1 76 ? 34.022 7.237 -44.385 1.00 94.56 76 GLY A CA 1
ATOM 638 C C . GLY A 1 76 ? 32.889 8.245 -44.570 1.00 94.56 76 GLY A C 1
ATOM 639 O O . GLY A 1 76 ? 32.997 9.375 -44.093 1.00 94.56 76 GLY A O 1
ATOM 640 N N . LEU A 1 77 ? 31.785 7.826 -45.193 1.00 95.00 77 LEU A N 1
ATOM 641 C CA . LEU A 1 77 ? 30.571 8.635 -45.349 1.00 95.00 77 LEU A CA 1
ATOM 642 C C . LEU A 1 77 ? 29.965 9.007 -43.994 1.00 95.00 77 LEU A C 1
ATOM 644 O O . LEU A 1 77 ? 29.624 10.167 -43.776 1.00 95.00 77 LEU A O 1
ATOM 648 N N . LYS A 1 78 ? 29.906 8.060 -43.052 1.00 94.38 78 LYS A N 1
ATOM 649 C CA . LYS A 1 78 ? 29.455 8.337 -41.685 1.00 94.38 78 LYS A CA 1
ATOM 650 C C . LYS A 1 78 ? 30.343 9.374 -40.989 1.00 94.38 78 LYS A C 1
ATOM 652 O O . LYS A 1 78 ? 29.838 10.371 -40.490 1.00 94.38 78 LYS A O 1
ATOM 657 N N . ALA A 1 79 ? 31.664 9.200 -41.037 1.00 93.44 79 ALA A N 1
ATOM 658 C CA . ALA A 1 79 ? 32.602 10.162 -40.457 1.00 93.44 79 ALA A CA 1
ATOM 659 C C . ALA A 1 79 ? 32.545 11.542 -41.146 1.00 93.44 79 ALA A C 1
ATOM 661 O O . ALA A 1 79 ? 32.834 12.571 -40.532 1.00 93.44 79 ALA A O 1
ATOM 662 N N . ALA A 1 80 ? 32.200 11.598 -42.435 1.00 92.44 80 ALA A N 1
ATOM 663 C CA . ALA A 1 80 ? 31.931 12.854 -43.129 1.00 92.44 80 ALA A CA 1
ATOM 664 C C . ALA A 1 80 ? 30.645 13.513 -42.617 1.00 92.44 80 ALA A C 1
ATOM 666 O O . ALA A 1 80 ? 30.680 14.700 -42.300 1.00 92.44 80 ALA A O 1
ATOM 667 N N . ALA A 1 81 ? 29.563 12.746 -42.462 1.00 92.56 81 ALA A N 1
ATOM 668 C CA . ALA A 1 81 ? 28.303 13.229 -41.908 1.00 92.56 81 ALA A CA 1
ATOM 669 C C . ALA A 1 81 ? 28.475 13.799 -40.495 1.00 92.56 81 ALA A C 1
ATOM 671 O O . ALA A 1 81 ? 28.038 14.917 -40.230 1.00 92.56 81 ALA A O 1
ATOM 672 N N . ASP A 1 82 ? 29.187 13.085 -39.619 1.00 90.69 82 ASP A N 1
ATOM 673 C CA . ASP A 1 82 ? 29.430 13.511 -38.237 1.00 90.69 82 ASP A CA 1
ATOM 674 C C . ASP A 1 82 ? 30.143 14.872 -38.183 1.00 90.69 82 ASP A C 1
ATOM 676 O O . ASP A 1 82 ? 29.763 15.745 -37.399 1.00 90.69 82 ASP A O 1
ATOM 680 N N . ARG A 1 83 ? 31.126 15.095 -39.071 1.00 91.69 83 ARG A N 1
ATOM 681 C CA . ARG A 1 83 ? 31.890 16.354 -39.160 1.00 91.69 83 ARG A CA 1
ATOM 682 C C . ARG A 1 83 ? 31.047 17.560 -39.568 1.00 91.69 83 ARG A C 1
ATOM 684 O O . ARG A 1 83 ? 31.369 18.670 -39.149 1.00 91.69 83 ARG A O 1
ATOM 691 N N . ILE A 1 84 ? 30.015 17.363 -40.387 1.00 92.38 84 ILE A N 1
ATOM 692 C CA . ILE A 1 84 ? 29.177 18.457 -40.905 1.00 92.38 84 ILE A CA 1
ATOM 693 C C . ILE A 1 84 ? 27.786 18.510 -40.266 1.00 92.38 84 ILE A C 1
ATOM 695 O O . ILE A 1 84 ? 27.007 19.402 -40.582 1.00 92.38 84 ILE A O 1
ATOM 699 N N . SER A 1 85 ? 27.471 17.592 -39.352 1.00 86.31 85 SER A N 1
ATOM 700 C CA . SER A 1 85 ? 26.157 17.465 -38.704 1.00 86.31 85 SER A CA 1
ATOM 701 C C . SER A 1 85 ? 25.646 18.765 -38.068 1.00 86.31 85 SER A C 1
ATOM 703 O O . SER A 1 85 ? 24.453 19.057 -38.131 1.00 86.31 85 SER A O 1
ATOM 705 N N . SER A 1 86 ? 26.544 19.577 -37.501 1.00 85.88 86 SER A N 1
ATOM 706 C CA . SER A 1 86 ? 26.213 20.854 -36.857 1.00 85.88 86 SER A CA 1
ATOM 707 C C . SER A 1 86 ? 26.119 22.039 -37.822 1.00 85.88 86 SER A C 1
ATOM 709 O O . SER A 1 86 ? 25.410 23.001 -37.533 1.00 85.88 86 SER A O 1
ATOM 711 N N . SER A 1 87 ? 26.824 21.992 -38.955 1.00 89.38 87 SER A N 1
ATOM 712 C CA . SER A 1 87 ? 26.908 23.092 -39.924 1.00 89.38 87 SER A CA 1
ATOM 713 C C . SER A 1 87 ? 25.961 22.921 -41.113 1.00 89.38 87 SER A C 1
ATOM 715 O O . SER A 1 87 ? 25.429 23.913 -41.608 1.00 89.38 87 SER A O 1
ATOM 717 N N . ASN A 1 88 ? 25.724 21.685 -41.559 1.00 90.81 88 ASN A N 1
ATOM 718 C CA . ASN A 1 88 ? 24.823 21.351 -42.658 1.00 90.81 88 ASN A CA 1
ATOM 719 C C . ASN A 1 88 ? 24.109 19.997 -42.429 1.00 90.81 88 ASN A C 1
ATOM 721 O O . ASN A 1 88 ? 24.514 18.968 -42.980 1.00 90.81 88 ASN A O 1
ATOM 725 N N . PRO A 1 89 ? 23.010 19.977 -41.650 1.00 88.00 89 PRO A N 1
ATOM 726 C CA . PRO A 1 89 ? 22.310 18.738 -41.305 1.00 88.00 89 PRO A CA 1
ATOM 727 C C . PRO A 1 89 ? 21.640 18.057 -42.509 1.00 88.00 89 PRO A C 1
ATOM 729 O O . PRO A 1 89 ? 21.526 16.835 -42.543 1.00 88.00 89 PRO A O 1
ATOM 732 N N . LEU A 1 90 ? 21.219 18.818 -43.527 1.00 89.75 90 LEU A N 1
ATOM 733 C CA . LEU A 1 90 ? 20.599 18.249 -44.730 1.00 89.75 90 LEU A CA 1
ATOM 734 C C . LEU A 1 90 ? 21.598 17.415 -45.537 1.00 89.75 90 LEU A C 1
ATOM 736 O O . LEU A 1 90 ? 21.270 16.319 -45.985 1.00 89.75 90 LEU A O 1
ATOM 740 N N . GLU A 1 91 ? 22.821 17.915 -45.694 1.00 89.81 91 GLU A N 1
ATOM 741 C CA . GLU A 1 91 ? 23.895 17.208 -46.395 1.00 89.81 91 GLU A CA 1
ATOM 742 C C . GLU A 1 91 ? 24.445 16.041 -45.562 1.00 89.81 91 GLU A C 1
ATOM 744 O O . GLU A 1 91 ? 24.672 14.957 -46.102 1.00 89.81 91 GLU A O 1
ATOM 749 N N . ALA A 1 92 ? 24.542 16.199 -44.235 1.00 90.31 92 ALA A N 1
ATOM 750 C CA . ALA A 1 92 ? 24.860 15.097 -43.323 1.00 90.31 92 ALA A CA 1
ATOM 751 C C . ALA A 1 92 ? 23.879 13.920 -43.485 1.00 90.31 92 ALA A C 1
ATOM 753 O O . ALA A 1 92 ? 24.298 12.764 -43.564 1.00 90.31 92 ALA A O 1
ATOM 754 N N . ASN A 1 93 ? 22.580 14.209 -43.621 1.00 91.69 93 ASN A N 1
ATOM 755 C CA . ASN A 1 93 ? 21.555 13.187 -43.831 1.00 91.69 93 ASN A CA 1
ATOM 756 C C . ASN A 1 93 ? 21.710 12.450 -45.170 1.00 91.69 93 ASN A C 1
ATOM 758 O O . ASN A 1 93 ? 21.434 11.251 -45.250 1.00 91.69 93 ASN A O 1
ATOM 762 N N . VAL A 1 94 ? 22.176 13.124 -46.225 1.00 93.81 94 VAL A N 1
ATOM 763 C CA . VAL A 1 94 ? 22.475 12.460 -47.505 1.00 93.81 94 VAL A CA 1
ATOM 764 C C . VAL A 1 94 ? 23.607 11.449 -47.318 1.00 93.81 94 VAL A C 1
ATOM 766 O O . VAL A 1 94 ? 23.463 10.295 -47.728 1.00 93.81 94 VAL A O 1
ATOM 769 N N . PHE A 1 95 ? 24.689 11.840 -46.638 1.00 93.50 95 PHE A N 1
ATOM 770 C CA . PHE A 1 95 ? 25.808 10.939 -46.351 1.00 93.50 95 PHE A CA 1
ATOM 771 C C . PHE A 1 95 ? 25.412 9.762 -45.457 1.00 93.50 95 PHE A C 1
ATOM 773 O O . PHE A 1 95 ? 25.786 8.628 -45.754 1.00 93.50 95 PHE A O 1
ATOM 780 N N . LEU A 1 96 ? 24.616 9.991 -44.407 1.00 93.81 96 LEU A N 1
ATOM 781 C CA . LEU A 1 96 ? 24.130 8.918 -43.532 1.00 93.81 96 LEU A CA 1
ATOM 782 C C . LEU A 1 96 ? 23.223 7.933 -44.270 1.00 93.81 96 LEU A C 1
ATOM 784 O O . LEU A 1 96 ? 23.352 6.725 -44.075 1.00 93.81 96 LEU A O 1
ATOM 788 N N . ARG A 1 97 ? 22.324 8.422 -45.134 1.00 94.44 97 ARG A N 1
ATOM 789 C CA . ARG A 1 97 ? 21.418 7.556 -45.900 1.00 94.44 97 ARG A CA 1
ATOM 790 C C . ARG A 1 97 ? 22.181 6.710 -46.912 1.00 94.44 97 ARG A C 1
ATOM 792 O O . ARG A 1 97 ? 21.837 5.547 -47.107 1.00 94.44 97 ARG A O 1
ATOM 799 N N . GLU A 1 98 ? 23.212 7.269 -47.535 1.00 95.12 98 GLU A N 1
ATOM 800 C CA . GLU A 1 98 ? 24.058 6.512 -48.455 1.00 95.12 98 GLU A CA 1
ATOM 801 C C . GLU A 1 98 ? 24.928 5.487 -47.714 1.00 95.12 98 GLU A C 1
ATOM 803 O O . GLU A 1 98 ? 24.973 4.323 -48.111 1.00 95.12 98 GLU A O 1
ATOM 808 N N . ALA A 1 99 ? 25.512 5.865 -46.571 1.00 95.19 99 ALA A N 1
ATOM 809 C CA . ALA A 1 99 ? 26.226 4.934 -45.698 1.00 95.19 99 ALA A CA 1
ATOM 810 C C . ALA A 1 99 ? 25.332 3.763 -45.254 1.00 95.19 99 ALA A C 1
ATOM 812 O O . ALA A 1 99 ? 25.764 2.612 -45.294 1.00 95.19 99 ALA A O 1
ATOM 813 N N . ALA A 1 100 ? 24.076 4.038 -44.885 1.00 94.69 100 ALA A N 1
ATOM 814 C CA . ALA A 1 100 ? 23.122 3.017 -44.458 1.00 94.69 100 ALA A CA 1
ATOM 815 C C . ALA A 1 100 ? 22.847 1.976 -45.556 1.00 94.69 100 ALA A C 1
ATOM 817 O O . ALA A 1 100 ? 22.915 0.781 -45.283 1.00 94.69 100 ALA A O 1
ATOM 818 N N . LYS A 1 101 ? 22.611 2.412 -46.803 1.00 94.69 101 LYS A N 1
ATOM 819 C CA . LYS A 1 101 ? 22.385 1.504 -47.945 1.00 94.69 101 LYS A CA 1
ATOM 820 C C . LYS A 1 101 ? 23.592 0.612 -48.219 1.00 94.69 101 LYS A C 1
ATOM 822 O O . LYS A 1 101 ? 23.427 -0.566 -48.520 1.00 94.69 101 LYS A O 1
ATOM 827 N N . ILE A 1 102 ? 24.803 1.168 -48.127 1.00 95.25 102 ILE A N 1
ATOM 828 C CA . ILE A 1 102 ? 26.032 0.395 -48.331 1.00 95.25 102 ILE A CA 1
ATOM 829 C C . ILE A 1 102 ? 26.186 -0.635 -47.205 1.00 95.25 102 ILE A C 1
ATOM 831 O O . ILE A 1 102 ? 26.489 -1.792 -47.487 1.00 95.25 102 ILE A O 1
ATOM 835 N N . PHE A 1 103 ? 25.917 -0.257 -45.949 1.00 95.00 103 PHE A N 1
ATOM 836 C CA . PHE A 1 103 ? 25.921 -1.198 -44.826 1.00 95.00 103 PHE A CA 1
ATOM 837 C C . PHE A 1 103 ? 24.871 -2.312 -44.979 1.00 95.00 103 PHE A C 1
ATOM 839 O O . PHE A 1 103 ? 25.202 -3.471 -44.731 1.00 95.00 103 PHE A O 1
ATOM 846 N N . GLU A 1 104 ? 23.653 -2.003 -45.441 1.00 91.88 104 GLU A N 1
ATOM 847 C CA . GLU A 1 104 ? 22.629 -3.013 -45.770 1.00 91.88 104 GLU A CA 1
ATOM 848 C C . GLU A 1 104 ? 23.132 -3.972 -46.865 1.00 91.88 104 GLU A C 1
ATOM 850 O O . GLU A 1 104 ? 23.039 -5.189 -46.709 1.00 91.88 104 GLU A O 1
ATOM 855 N N . ALA A 1 105 ? 23.728 -3.443 -47.940 1.00 92.88 105 ALA A N 1
ATOM 856 C CA . ALA A 1 105 ? 24.203 -4.236 -49.077 1.00 92.88 105 ALA A CA 1
ATOM 857 C C . ALA A 1 105 ? 25.333 -5.219 -48.718 1.00 92.88 105 ALA A C 1
ATOM 859 O O . ALA A 1 105 ? 25.410 -6.299 -49.302 1.00 92.88 105 ALA A O 1
ATOM 860 N N . ILE A 1 106 ? 26.194 -4.871 -47.755 1.00 93.25 106 ILE A N 1
ATOM 861 C CA . ILE A 1 106 ? 27.281 -5.748 -47.281 1.00 93.25 106 ILE A CA 1
ATOM 862 C C . ILE A 1 106 ? 26.877 -6.647 -46.099 1.00 93.25 106 ILE A C 1
ATOM 864 O O . ILE A 1 106 ? 27.740 -7.311 -45.523 1.00 93.25 106 ILE A O 1
ATOM 868 N N . GLY A 1 107 ? 25.598 -6.653 -45.704 1.00 88.50 107 GLY A N 1
ATOM 869 C CA . GLY A 1 107 ? 25.088 -7.472 -44.598 1.00 88.50 107 GLY A CA 1
ATOM 870 C C . GLY A 1 107 ? 25.437 -6.954 -43.196 1.00 88.50 107 GLY A C 1
ATOM 871 O O . GLY A 1 107 ? 25.348 -7.698 -42.224 1.00 88.50 107 GLY A O 1
ATOM 872 N N . LYS A 1 108 ? 25.834 -5.683 -43.054 1.00 91.44 108 LYS A N 1
ATOM 873 C CA . LYS A 1 108 ? 26.135 -5.036 -41.764 1.00 91.44 108 LYS A CA 1
ATOM 874 C C . LYS A 1 108 ? 24.904 -4.328 -41.191 1.00 91.44 108 LYS A C 1
ATOM 876 O O . LYS A 1 108 ? 24.845 -3.099 -41.115 1.00 91.44 108 LYS A O 1
ATOM 881 N N . ALA A 1 109 ? 23.914 -5.131 -40.801 1.00 90.81 109 ALA A N 1
ATOM 882 C CA . ALA A 1 109 ? 22.610 -4.668 -40.320 1.00 90.81 109 ALA A CA 1
ATOM 883 C C . ALA A 1 109 ? 22.702 -3.733 -39.096 1.00 90.81 109 ALA A C 1
ATOM 885 O O . ALA A 1 109 ? 22.052 -2.691 -39.073 1.00 90.81 109 ALA A O 1
ATOM 886 N N . ASP A 1 110 ? 23.571 -4.041 -38.130 1.00 90.81 110 ASP A N 1
ATOM 887 C CA . ASP A 1 110 ? 23.841 -3.228 -36.933 1.00 90.81 110 ASP A CA 1
ATOM 888 C C . ASP A 1 110 ? 24.285 -1.795 -37.282 1.00 90.81 110 ASP A C 1
ATOM 890 O O . ASP A 1 110 ?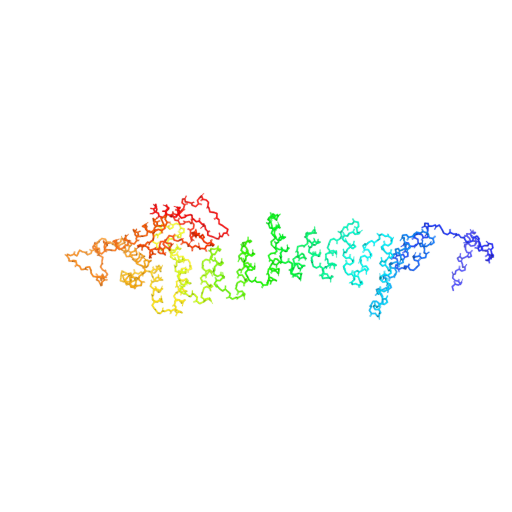 23.800 -0.795 -36.742 1.00 90.81 110 ASP A O 1
ATOM 894 N N . SER A 1 111 ? 25.199 -1.693 -38.244 1.00 92.19 111 SER A N 1
ATOM 895 C CA . SER A 1 111 ? 25.784 -0.435 -38.698 1.00 92.19 111 SER A CA 1
ATOM 896 C C . SER A 1 111 ? 24.781 0.373 -39.522 1.00 92.19 111 SER A C 1
ATOM 898 O O . SER A 1 111 ? 24.698 1.593 -39.361 1.00 92.19 111 SER A O 1
ATOM 900 N N . ALA A 1 112 ? 23.970 -0.304 -40.342 1.00 93.69 112 ALA A N 1
ATOM 901 C CA . ALA A 1 112 ? 22.868 0.308 -41.076 1.00 93.69 112 ALA A CA 1
ATOM 902 C C . ALA A 1 112 ? 21.785 0.861 -40.138 1.00 93.69 112 ALA A C 1
ATOM 904 O O . ALA A 1 112 ? 21.394 2.022 -40.271 1.00 93.69 112 ALA A O 1
ATOM 905 N N . ALA A 1 113 ? 21.346 0.072 -39.152 1.00 93.31 113 ALA A N 1
ATOM 906 C CA . ALA A 1 113 ? 20.362 0.486 -38.154 1.00 93.31 113 ALA A CA 1
ATOM 907 C C . ALA A 1 113 ? 20.826 1.734 -37.396 1.00 93.31 113 ALA A C 1
ATOM 909 O O . ALA A 1 113 ? 20.050 2.673 -37.222 1.00 93.31 113 ALA A O 1
ATOM 910 N N . LYS A 1 114 ? 22.111 1.797 -37.022 1.00 93.69 114 LYS A N 1
ATOM 911 C CA . LYS A 1 114 ? 22.691 2.986 -36.388 1.00 93.69 114 LYS A CA 1
ATOM 912 C C . LYS A 1 114 ? 22.645 4.215 -37.300 1.00 93.69 114 LYS A C 1
ATOM 914 O O . LYS A 1 114 ? 22.302 5.290 -36.831 1.00 93.69 114 LYS A O 1
ATOM 919 N N . CYS A 1 115 ? 22.934 4.078 -38.595 1.00 93.75 115 CYS A N 1
ATOM 920 C CA . CYS A 1 115 ? 22.790 5.192 -39.538 1.00 93.75 115 CYS A CA 1
ATOM 921 C C . CYS A 1 115 ? 21.330 5.666 -39.668 1.00 93.75 115 CYS A C 1
ATOM 923 O O . CYS A 1 115 ? 21.094 6.870 -39.695 1.00 93.75 115 CYS A O 1
ATOM 925 N N . PHE A 1 116 ? 20.347 4.758 -39.694 1.00 93.75 116 PHE A N 1
ATOM 926 C CA . PHE A 1 116 ? 18.925 5.141 -39.691 1.00 93.75 116 PHE A CA 1
ATOM 927 C C . PHE A 1 116 ? 18.474 5.772 -38.372 1.00 93.75 116 PHE A C 1
ATOM 929 O O . PHE A 1 116 ? 17.642 6.678 -38.382 1.00 93.75 116 PHE A O 1
ATOM 936 N N . PHE A 1 117 ? 19.041 5.337 -37.248 1.00 92.81 117 PHE A N 1
ATOM 937 C CA . PHE A 1 117 ? 18.817 5.963 -35.950 1.00 92.81 117 PHE A CA 1
ATOM 938 C C . PHE A 1 117 ? 19.337 7.404 -35.931 1.00 92.81 117 PHE A C 1
ATOM 940 O O . PHE A 1 117 ? 18.599 8.313 -35.554 1.00 92.81 117 PHE A O 1
ATOM 947 N N . ASP A 1 118 ? 20.566 7.619 -36.409 1.00 91.19 118 ASP A N 1
ATOM 948 C CA . ASP A 1 118 ? 21.195 8.943 -36.496 1.00 91.19 118 ASP A CA 1
ATOM 949 C C . ASP A 1 118 ? 20.406 9.884 -37.443 1.00 91.19 118 ASP A C 1
ATOM 951 O O . ASP A 1 118 ? 20.353 11.091 -37.221 1.00 91.19 118 ASP A O 1
ATOM 955 N N . LEU A 1 119 ? 19.722 9.331 -38.456 1.00 90.50 119 LEU A N 1
ATOM 956 C CA . LEU A 1 119 ? 18.802 10.050 -39.356 1.00 90.50 119 LEU A CA 1
ATOM 957 C C . LEU A 1 119 ? 17.445 10.421 -38.728 1.00 90.50 119 LEU A C 1
ATOM 959 O O . LEU A 1 119 ? 16.674 11.162 -39.340 1.00 90.50 119 LEU A O 1
ATOM 963 N N . GLY A 1 120 ? 17.108 9.872 -37.559 1.00 89.38 120 GLY A N 1
ATOM 964 C CA . GLY A 1 120 ? 15.774 9.977 -36.961 1.00 89.38 120 GLY A CA 1
ATOM 965 C C . GLY A 1 120 ? 14.719 9.059 -37.595 1.00 89.38 120 GLY A C 1
ATOM 966 O O . GLY A 1 120 ? 13.538 9.145 -37.258 1.00 89.38 120 GLY A O 1
ATOM 967 N N . GLU A 1 121 ? 15.111 8.142 -38.487 1.00 93.94 121 GLU A N 1
ATOM 968 C CA . GLU A 1 121 ? 14.231 7.120 -39.076 1.00 93.94 121 GLU A CA 1
ATOM 969 C C . GLU A 1 121 ? 14.052 5.931 -38.108 1.00 93.94 121 GLU A C 1
ATOM 971 O O . GLU A 1 121 ? 14.315 4.769 -38.433 1.00 93.94 121 GLU A O 1
ATOM 976 N N . TYR A 1 122 ? 13.595 6.222 -36.887 1.00 94.88 122 TYR A N 1
ATOM 977 C CA . TYR A 1 122 ? 13.601 5.276 -35.770 1.00 94.88 122 TYR A CA 1
ATOM 978 C C . TYR A 1 122 ? 12.790 3.998 -36.031 1.00 94.88 122 TYR A C 1
ATOM 980 O O . TYR A 1 122 ? 13.241 2.911 -35.690 1.00 94.88 122 TYR A O 1
ATOM 988 N N . ALA A 1 123 ? 11.628 4.076 -36.690 1.00 92.94 123 ALA A N 1
ATOM 989 C CA . ALA A 1 123 ? 10.824 2.884 -36.991 1.00 92.94 123 ALA A CA 1
ATOM 990 C C . ALA A 1 123 ? 11.573 1.882 -37.891 1.00 92.94 123 ALA A C 1
ATOM 992 O O . ALA A 1 123 ? 11.495 0.667 -37.689 1.00 92.94 123 ALA A O 1
ATOM 993 N N . ARG A 1 124 ? 12.342 2.393 -38.861 1.00 92.62 124 ARG A N 1
ATOM 994 C CA . ARG A 1 124 ? 13.161 1.567 -39.751 1.00 92.62 124 ARG A CA 1
ATOM 995 C C . ARG A 1 124 ? 14.351 0.977 -39.001 1.00 92.62 124 ARG A C 1
ATOM 997 O O . ARG A 1 124 ? 14.574 -0.224 -39.096 1.00 92.62 124 ARG A O 1
ATOM 1004 N N . ALA A 1 125 ? 15.052 1.787 -38.205 1.00 93.38 125 ALA A N 1
ATOM 1005 C CA . ALA A 1 125 ? 16.142 1.313 -37.350 1.00 93.38 125 ALA A CA 1
ATOM 1006 C C . ALA A 1 125 ? 15.682 0.194 -36.397 1.00 93.38 125 ALA A C 1
ATOM 1008 O O . ALA A 1 125 ? 16.337 -0.842 -36.302 1.00 93.38 125 ALA A O 1
ATOM 1009 N N . GLY A 1 126 ? 14.516 0.359 -35.762 1.00 92.75 126 GLY A N 1
ATOM 1010 C CA . GLY A 1 126 ? 13.934 -0.642 -34.865 1.00 92.75 126 GLY A CA 1
ATOM 1011 C C . GLY A 1 126 ? 13.603 -1.959 -35.564 1.00 92.75 126 GLY A C 1
ATOM 1012 O O . GLY A 1 126 ? 13.871 -3.023 -35.016 1.00 92.75 126 GLY A O 1
ATOM 1013 N N . THR A 1 127 ? 13.097 -1.897 -36.800 1.00 93.62 127 THR A N 1
ATOM 1014 C CA . THR A 1 127 ? 12.818 -3.094 -37.616 1.00 93.62 127 THR A CA 1
ATOM 1015 C C . THR A 1 127 ? 14.107 -3.843 -37.958 1.00 93.62 127 THR A C 1
ATOM 1017 O O . THR A 1 127 ? 14.164 -5.061 -37.820 1.00 93.62 127 THR A O 1
ATOM 1020 N N . ILE A 1 128 ? 15.172 -3.123 -38.329 1.00 91.62 128 ILE A N 1
ATOM 1021 C CA . ILE A 1 128 ? 16.473 -3.734 -38.639 1.00 91.62 128 ILE A CA 1
ATOM 1022 C C . ILE A 1 128 ? 17.052 -4.430 -37.397 1.00 91.62 128 ILE A C 1
ATOM 1024 O O . ILE A 1 128 ? 17.448 -5.591 -37.489 1.00 91.62 128 ILE A O 1
ATOM 1028 N N . TYR A 1 129 ? 17.040 -3.765 -36.233 1.00 92.44 129 TYR A N 1
ATOM 1029 C CA . TYR A 1 129 ? 17.517 -4.356 -34.974 1.00 92.44 129 TYR A CA 1
ATOM 1030 C C . TYR A 1 129 ? 16.711 -5.584 -34.530 1.00 92.44 129 TYR A C 1
ATOM 1032 O O . TYR A 1 129 ? 17.269 -6.470 -33.884 1.00 92.44 129 TYR A O 1
ATOM 1040 N N . LEU A 1 130 ? 15.413 -5.634 -34.846 1.00 90.88 130 LEU A N 1
ATOM 1041 C CA . LEU A 1 130 ? 14.525 -6.716 -34.426 1.00 90.88 130 LEU A CA 1
ATOM 1042 C C . LEU A 1 130 ? 14.553 -7.930 -35.365 1.00 90.88 130 LEU A C 1
ATOM 1044 O O . LEU A 1 130 ? 14.485 -9.060 -34.884 1.00 90.88 130 LEU A O 1
ATOM 1048 N N . GLU A 1 131 ? 14.582 -7.697 -36.679 1.00 90.31 131 GLU A N 1
ATOM 1049 C CA . GLU A 1 131 ? 14.298 -8.727 -37.690 1.00 90.31 131 GLU A CA 1
ATOM 1050 C C . GLU A 1 131 ? 15.495 -9.082 -38.581 1.00 90.31 131 GLU A C 1
ATOM 1052 O O . GLU A 1 131 ? 15.519 -10.176 -39.138 1.00 90.31 131 GLU A O 1
ATOM 1057 N N . ILE A 1 132 ? 16.466 -8.176 -38.748 1.00 86.50 132 ILE A N 1
ATOM 1058 C CA . ILE A 1 132 ? 17.544 -8.329 -39.745 1.00 86.50 132 ILE A CA 1
ATOM 1059 C C . ILE A 1 132 ? 18.892 -8.658 -39.093 1.00 86.50 132 ILE A C 1
ATOM 1061 O O . ILE A 1 132 ? 19.710 -9.349 -39.698 1.00 86.50 132 ILE A O 1
ATOM 1065 N N . CYS A 1 133 ? 19.145 -8.182 -37.872 1.00 85.50 133 CYS A N 1
ATOM 1066 C CA . CYS A 1 133 ? 20.355 -8.542 -37.135 1.00 85.50 133 CYS A CA 1
ATOM 1067 C C . CYS A 1 133 ? 20.415 -10.053 -36.839 1.00 85.50 133 CYS A C 1
ATOM 1069 O O . CYS A 1 133 ? 19.402 -10.668 -36.517 1.00 85.50 133 CYS A O 1
ATOM 1071 N N . GLU A 1 134 ? 21.622 -10.632 -36.908 1.00 79.00 134 GLU A N 1
ATOM 1072 C CA . GLU A 1 134 ? 21.866 -12.056 -36.608 1.00 79.00 134 GLU A CA 1
ATOM 1073 C C . GLU A 1 134 ? 21.408 -12.428 -35.189 1.00 79.00 134 GLU A C 1
ATOM 1075 O O . GLU A 1 134 ? 20.787 -13.469 -34.983 1.00 79.00 134 GLU A O 1
ATOM 1080 N N . GLU A 1 135 ? 21.661 -11.536 -34.228 1.00 82.81 135 GLU A N 1
ATOM 1081 C CA . GLU A 1 135 ? 21.098 -11.585 -32.883 1.00 82.81 135 GLU A CA 1
ATOM 1082 C C . GLU A 1 135 ? 20.192 -10.359 -32.681 1.00 82.81 135 GLU A C 1
ATOM 1084 O O . GLU A 1 135 ? 20.671 -9.225 -32.802 1.00 82.81 135 GLU A O 1
ATOM 1089 N N . PRO A 1 136 ? 18.888 -10.548 -32.396 1.00 85.00 136 PRO A N 1
ATOM 1090 C CA . PRO A 1 136 ? 17.968 -9.436 -32.197 1.00 85.00 136 PRO A CA 1
ATOM 1091 C C . PRO A 1 136 ? 18.383 -8.555 -31.015 1.00 85.00 136 PRO A C 1
ATOM 1093 O O . PRO A 1 136 ? 18.382 -8.988 -29.860 1.00 85.00 136 PRO A O 1
ATOM 1096 N N . GLU A 1 137 ? 18.661 -7.283 -31.287 1.00 90.06 137 GLU A N 1
ATOM 1097 C CA . GLU A 1 137 ? 19.020 -6.301 -30.263 1.00 90.06 137 GLU A CA 1
ATOM 1098 C C . GLU A 1 137 ? 17.752 -5.685 -29.654 1.00 90.06 137 GLU A C 1
ATOM 1100 O O . GLU A 1 137 ? 17.387 -4.543 -29.943 1.00 90.06 137 GLU A O 1
ATOM 1105 N N . LEU A 1 138 ? 17.047 -6.466 -28.829 1.00 90.88 138 LEU A N 1
ATOM 1106 C CA . LEU A 1 138 ? 15.712 -6.126 -28.313 1.00 90.88 138 LEU A CA 1
ATOM 1107 C C . LEU A 1 138 ? 15.658 -4.769 -27.588 1.00 90.88 138 LEU A C 1
ATOM 1109 O O . LEU A 1 138 ? 14.701 -4.024 -27.776 1.00 90.88 138 LEU A O 1
ATOM 1113 N N . GLU A 1 139 ? 16.677 -4.413 -26.804 1.00 91.56 139 GLU A N 1
ATOM 1114 C CA . GLU A 1 139 ? 16.721 -3.124 -26.095 1.00 91.56 139 GLU A CA 1
ATOM 1115 C C . GLU A 1 139 ? 16.753 -1.940 -27.076 1.00 91.56 139 GLU A C 1
ATOM 1117 O O . GLU A 1 139 ? 15.903 -1.049 -27.007 1.00 91.56 139 GLU A O 1
ATOM 1122 N N . LYS A 1 140 ? 17.667 -1.983 -28.057 1.00 92.88 140 LYS A N 1
ATOM 1123 C CA . LYS A 1 140 ? 17.801 -0.947 -29.093 1.00 92.88 140 LYS A CA 1
ATOM 1124 C C . LYS A 1 140 ? 16.577 -0.891 -29.999 1.00 92.88 140 LYS A C 1
ATOM 1126 O O . LYS A 1 140 ? 16.127 0.196 -30.355 1.00 92.88 140 LYS A O 1
ATOM 1131 N N . ALA A 1 141 ? 16.017 -2.044 -30.365 1.00 94.12 141 ALA A N 1
ATOM 1132 C CA . ALA A 1 141 ? 14.787 -2.115 -31.146 1.00 94.12 141 ALA A CA 1
ATOM 1133 C C . ALA A 1 141 ? 13.612 -1.473 -30.392 1.00 94.12 141 ALA A C 1
ATOM 1135 O O . ALA A 1 141 ? 12.892 -0.648 -30.959 1.00 94.12 141 ALA A O 1
ATOM 1136 N N . GLY A 1 142 ? 13.452 -1.800 -29.106 1.00 94.38 142 GLY A N 1
ATOM 1137 C CA . GLY A 1 142 ? 12.437 -1.211 -28.236 1.00 94.38 142 GLY A CA 1
ATOM 1138 C C . GLY A 1 142 ? 12.583 0.307 -28.128 1.00 94.38 142 GLY A C 1
ATOM 1139 O O . GLY A 1 142 ? 11.599 1.024 -28.320 1.00 94.38 142 GLY A O 1
ATOM 1140 N N . GLU A 1 143 ? 13.809 0.802 -27.926 1.00 95.31 143 GLU A N 1
ATOM 1141 C CA . GLU A 1 143 ? 14.105 2.240 -27.855 1.00 95.31 143 GLU A CA 1
ATOM 1142 C C . GLU A 1 143 ? 13.764 2.949 -29.170 1.00 95.31 143 GLU A C 1
ATOM 1144 O O . GLU A 1 143 ? 13.088 3.980 -29.175 1.00 95.31 143 GLU A O 1
ATOM 1149 N N . CYS A 1 144 ? 14.144 2.360 -30.304 1.00 96.19 144 CYS A N 1
ATOM 1150 C CA . CYS A 1 144 ? 13.803 2.872 -31.626 1.00 96.19 144 CYS A CA 1
ATOM 1151 C C . CYS A 1 144 ? 12.280 2.985 -31.819 1.00 96.19 144 CYS A C 1
ATOM 1153 O O . CYS A 1 144 ? 11.774 4.039 -32.210 1.00 96.19 144 CYS A O 1
ATOM 1155 N N . PHE A 1 145 ? 11.512 1.936 -31.509 1.00 96.44 145 PHE A N 1
ATOM 1156 C CA . PHE A 1 145 ? 10.050 1.996 -31.626 1.00 96.44 145 PHE A CA 1
ATOM 1157 C C . PHE A 1 145 ? 9.426 3.002 -30.660 1.00 96.44 145 PHE A C 1
ATOM 1159 O O . PHE A 1 145 ? 8.437 3.656 -31.002 1.00 96.44 145 PHE A O 1
ATOM 1166 N N . PHE A 1 146 ? 10.003 3.154 -29.473 1.00 94.56 146 PHE A N 1
ATOM 1167 C CA . PHE A 1 146 ? 9.547 4.113 -28.482 1.00 94.56 146 PHE A CA 1
ATOM 1168 C C . PHE A 1 146 ? 9.741 5.560 -28.951 1.00 94.56 146 PHE A C 1
ATOM 1170 O O . PHE A 1 146 ? 8.799 6.355 -28.894 1.00 94.56 146 PHE A O 1
ATOM 1177 N N . LEU A 1 147 ? 10.925 5.888 -29.478 1.00 95.06 147 LEU A N 1
ATOM 1178 C CA . LEU A 1 147 ? 11.228 7.197 -30.067 1.00 95.06 147 LEU A CA 1
ATOM 1179 C C . LEU A 1 147 ? 10.383 7.475 -31.317 1.00 95.06 147 LEU A C 1
ATOM 1181 O O . LEU A 1 147 ? 9.976 8.613 -31.542 1.00 95.06 147 LEU A O 1
ATOM 1185 N N . ALA A 1 148 ? 10.036 6.439 -32.086 1.00 93.81 148 ALA A N 1
ATOM 1186 C CA . ALA A 1 148 ? 9.118 6.537 -33.223 1.00 93.81 148 ALA A CA 1
ATOM 1187 C C . ALA A 1 148 ? 7.643 6.779 -32.829 1.00 93.81 148 ALA A C 1
ATOM 1189 O O . ALA A 1 148 ? 6.791 6.894 -33.710 1.00 93.81 148 ALA A O 1
ATOM 1190 N N . GLY A 1 149 ? 7.301 6.777 -31.534 1.00 91.94 149 GLY A N 1
ATOM 1191 C CA . GLY A 1 149 ? 5.913 6.841 -31.055 1.00 91.94 149 GLY A CA 1
ATOM 1192 C C . GLY A 1 149 ? 5.114 5.547 -31.269 1.00 91.94 149 GLY A C 1
ATOM 1193 O O . GLY A 1 149 ? 3.907 5.505 -31.028 1.00 91.94 149 GLY A O 1
ATOM 1194 N N . CYS A 1 150 ? 5.769 4.464 -31.691 1.00 94.06 150 CYS A N 1
ATOM 1195 C CA . CYS A 1 150 ? 5.169 3.152 -31.924 1.00 94.06 150 CYS A CA 1
ATOM 1196 C C . CYS A 1 150 ? 5.093 2.346 -30.616 1.00 94.06 150 CYS A C 1
ATOM 1198 O O . CYS A 1 150 ? 5.621 1.239 -30.511 1.00 94.06 150 CYS A O 1
ATOM 1200 N N . TYR A 1 151 ? 4.417 2.895 -29.604 1.00 93.31 151 TYR A N 1
ATOM 1201 C CA . TYR A 1 151 ? 4.448 2.379 -28.229 1.00 93.31 151 TYR A CA 1
ATOM 1202 C C . TYR A 1 151 ? 3.990 0.925 -28.078 1.00 93.31 151 TYR A C 1
ATOM 1204 O O . TYR A 1 151 ? 4.476 0.224 -27.198 1.00 93.31 151 TYR A O 1
ATOM 1212 N N . LYS A 1 152 ? 3.084 0.447 -28.941 1.00 93.00 152 LYS A N 1
ATOM 1213 C CA . LYS A 1 152 ? 2.629 -0.952 -28.915 1.00 93.00 152 LYS A CA 1
ATOM 1214 C C . LYS A 1 152 ? 3.734 -1.924 -29.323 1.00 93.00 152 LYS A C 1
ATOM 1216 O O . LYS A 1 152 ? 3.884 -2.957 -28.683 1.00 93.00 152 LYS A O 1
ATOM 1221 N N . LEU A 1 153 ? 4.503 -1.579 -30.354 1.00 92.56 153 LEU A N 1
ATOM 1222 C CA . LEU A 1 153 ? 5.651 -2.375 -30.790 1.00 92.56 153 LEU A CA 1
ATOM 1223 C C . LEU A 1 153 ? 6.784 -2.285 -29.768 1.00 92.56 153 LEU A C 1
ATOM 1225 O O . LEU A 1 153 ? 7.353 -3.308 -29.411 1.00 92.56 153 LEU A O 1
ATOM 1229 N N . ALA A 1 154 ? 7.045 -1.091 -29.226 1.00 94.50 154 ALA A N 1
ATOM 1230 C CA . ALA A 1 154 ? 8.023 -0.919 -28.153 1.00 94.50 154 ALA A CA 1
ATOM 1231 C C . ALA A 1 154 ? 7.685 -1.796 -26.936 1.00 94.50 154 ALA A C 1
ATOM 1233 O O . ALA A 1 154 ? 8.540 -2.526 -26.448 1.00 94.50 154 ALA A O 1
ATOM 1234 N N . ALA A 1 155 ? 6.424 -1.785 -26.488 1.00 91.31 155 ALA A N 1
ATOM 1235 C CA . ALA A 1 155 ? 5.966 -2.625 -25.387 1.00 91.31 155 ALA A CA 1
ATOM 1236 C C . ALA A 1 155 ? 6.110 -4.126 -25.699 1.00 91.31 155 ALA A C 1
ATOM 1238 O O . ALA A 1 155 ? 6.597 -4.868 -24.856 1.00 91.31 155 ALA A O 1
ATOM 1239 N N . ASP A 1 156 ? 5.751 -4.589 -26.898 1.00 91.38 156 ASP A N 1
ATOM 1240 C CA . ASP A 1 156 ? 5.928 -6.000 -27.281 1.00 91.38 156 ASP A CA 1
ATOM 1241 C C . ASP A 1 156 ? 7.404 -6.434 -27.250 1.00 91.38 156 ASP A C 1
ATOM 1243 O O . ASP A 1 156 ? 7.758 -7.461 -26.668 1.00 91.38 156 ASP A O 1
ATOM 1247 N N . VAL A 1 157 ? 8.289 -5.606 -27.806 1.00 92.62 157 VAL A N 1
ATOM 1248 C CA . VAL A 1 157 ? 9.730 -5.877 -27.841 1.00 92.62 157 VAL A CA 1
ATOM 1249 C C . VAL A 1 157 ? 10.333 -5.863 -26.433 1.00 92.62 157 VAL A C 1
ATOM 1251 O O . VAL A 1 157 ? 11.059 -6.791 -26.071 1.00 92.62 157 VAL A O 1
ATOM 1254 N N . TYR A 1 158 ? 9.992 -4.870 -25.606 1.00 91.00 158 TYR A N 1
ATOM 1255 C CA . TYR A 1 158 ? 10.445 -4.814 -24.214 1.00 91.00 158 TYR A CA 1
ATOM 1256 C C . TYR A 1 158 ? 9.912 -5.981 -23.383 1.00 91.00 158 TYR A C 1
ATOM 1258 O O . TYR A 1 158 ? 10.645 -6.533 -22.562 1.00 91.00 158 TYR A O 1
ATOM 1266 N N . ALA A 1 159 ? 8.672 -6.411 -23.631 1.00 86.69 159 ALA A N 1
ATOM 1267 C CA . ALA A 1 159 ? 8.106 -7.594 -23.001 1.00 86.69 159 ALA A CA 1
ATOM 1268 C C . ALA A 1 159 ? 8.927 -8.846 -23.338 1.00 86.69 159 ALA A C 1
ATOM 1270 O O . ALA A 1 159 ? 9.368 -9.542 -22.423 1.00 86.69 159 ALA A O 1
ATOM 1271 N N . ARG A 1 160 ? 9.211 -9.085 -24.623 1.00 87.12 160 ARG A N 1
ATOM 1272 C CA . ARG A 1 160 ? 10.043 -10.211 -25.086 1.00 87.12 160 ARG A CA 1
ATOM 1273 C C . ARG A 1 160 ? 11.444 -10.207 -24.469 1.00 87.12 160 ARG A C 1
ATOM 1275 O O . ARG A 1 160 ? 11.968 -11.271 -24.159 1.00 87.12 160 ARG A O 1
ATOM 1282 N N . GLY A 1 161 ? 12.032 -9.025 -24.286 1.00 84.19 161 GLY A N 1
ATOM 1283 C CA . GLY A 1 161 ? 13.362 -8.847 -23.697 1.00 84.19 161 GLY A CA 1
ATOM 1284 C C . GLY A 1 161 ? 13.403 -8.812 -22.167 1.00 84.19 161 GLY A C 1
ATOM 1285 O O . GLY A 1 161 ? 14.482 -8.680 -21.604 1.00 84.19 161 GLY A O 1
ATOM 1286 N N . SER A 1 162 ? 12.262 -8.940 -21.480 1.00 83.25 162 SER A N 1
ATOM 1287 C CA . SER A 1 162 ? 12.157 -8.771 -20.019 1.00 83.25 162 SER A CA 1
ATOM 1288 C C . SER A 1 162 ? 12.652 -7.401 -19.507 1.00 83.25 162 SER A C 1
ATOM 1290 O O . SER A 1 162 ? 13.145 -7.289 -18.388 1.00 83.25 162 SER A O 1
ATOM 1292 N N . PHE A 1 163 ? 12.486 -6.340 -20.306 1.00 84.56 163 PHE A N 1
ATOM 1293 C CA . PHE A 1 163 ? 12.845 -4.959 -19.953 1.00 84.56 163 PHE A CA 1
ATOM 1294 C C . PHE A 1 163 ? 11.672 -4.257 -19.267 1.00 84.56 163 PHE A C 1
ATOM 1296 O O . PHE A 1 163 ? 10.732 -3.766 -19.897 1.00 84.56 163 PHE A O 1
ATOM 1303 N N . PHE A 1 164 ? 11.670 -4.305 -17.938 1.00 77.62 164 PHE A N 1
ATOM 1304 C CA . PHE A 1 164 ? 10.468 -4.060 -17.151 1.00 77.62 164 PHE A CA 1
ATOM 1305 C C . PHE A 1 164 ? 10.078 -2.590 -17.021 1.00 77.62 164 PHE A C 1
ATOM 1307 O O . PHE A 1 164 ? 8.905 -2.234 -17.180 1.00 77.62 164 PHE A O 1
ATOM 1314 N N . ALA A 1 165 ? 11.052 -1.733 -16.729 1.00 81.44 165 ALA A N 1
ATOM 1315 C CA . ALA A 1 165 ? 10.808 -0.308 -16.565 1.00 81.44 165 ALA A CA 1
ATOM 1316 C C . ALA A 1 165 ? 10.398 0.321 -17.904 1.00 81.44 165 ALA A C 1
ATOM 1318 O O . ALA A 1 165 ? 9.461 1.119 -17.966 1.00 81.44 165 ALA A O 1
ATOM 1319 N N . GLU A 1 166 ? 11.054 -0.109 -18.974 1.00 86.38 166 GLU A N 1
ATOM 1320 C CA . GLU A 1 166 ? 10.876 0.340 -20.347 1.00 86.38 166 GLU A CA 1
ATOM 1321 C C . GLU A 1 166 ? 9.520 -0.115 -20.904 1.00 86.38 166 GLU A C 1
ATOM 1323 O O . GLU A 1 166 ? 8.797 0.683 -21.504 1.00 86.38 166 GLU A O 1
ATOM 1328 N N . PHE A 1 167 ? 9.107 -1.359 -20.622 1.00 88.38 167 PHE A N 1
ATOM 1329 C CA . PHE A 1 167 ? 7.766 -1.855 -20.943 1.00 88.38 167 PHE A CA 1
ATOM 1330 C C . PHE A 1 167 ? 6.666 -0.992 -20.309 1.00 88.38 167 PHE A C 1
ATOM 1332 O O . PHE A 1 167 ? 5.708 -0.599 -20.985 1.00 88.38 167 PHE A O 1
ATOM 1339 N N . LEU A 1 168 ? 6.789 -0.693 -19.010 1.00 83.81 168 LEU A N 1
ATOM 1340 C CA . LEU A 1 168 ? 5.797 0.107 -18.290 1.00 83.81 168 LEU A CA 1
ATOM 1341 C C . LEU A 1 168 ? 5.773 1.559 -18.779 1.00 83.81 168 LEU A C 1
ATOM 1343 O O . LEU A 1 168 ? 4.687 2.135 -18.887 1.00 83.81 168 LEU A O 1
ATOM 1347 N N . ASP A 1 169 ? 6.928 2.140 -19.114 1.00 84.81 169 ASP A N 1
ATOM 1348 C CA . ASP A 1 169 ? 6.998 3.490 -19.685 1.00 84.81 169 ASP A CA 1
ATOM 1349 C C . ASP A 1 169 ? 6.357 3.539 -21.080 1.00 84.81 169 ASP A C 1
ATOM 1351 O O . ASP A 1 169 ? 5.541 4.422 -21.357 1.00 84.81 169 ASP A O 1
ATOM 1355 N N . ALA A 1 170 ? 6.621 2.539 -21.929 1.00 88.50 170 ALA A N 1
ATOM 1356 C CA . ALA A 1 170 ? 5.970 2.393 -23.231 1.00 88.50 170 ALA A CA 1
ATOM 1357 C C . ALA A 1 170 ? 4.448 2.249 -23.094 1.00 88.50 170 ALA A C 1
ATOM 1359 O O . ALA A 1 170 ? 3.697 2.944 -23.784 1.00 88.50 170 ALA A O 1
ATOM 1360 N N . CYS A 1 171 ? 3.971 1.416 -22.164 1.00 86.94 171 CYS A N 1
ATOM 1361 C CA . CYS A 1 171 ? 2.538 1.261 -21.917 1.00 86.94 171 CYS A CA 1
ATOM 1362 C C . CYS A 1 171 ? 1.897 2.549 -21.391 1.00 86.94 171 CYS A C 1
ATOM 1364 O O . CYS A 1 171 ? 0.797 2.899 -21.818 1.00 86.94 171 CYS A O 1
ATOM 1366 N N . SER A 1 172 ? 2.580 3.265 -20.496 1.00 82.69 172 SER A N 1
ATOM 1367 C CA . SER A 1 172 ? 2.116 4.539 -19.943 1.00 82.69 172 SER A CA 1
ATOM 1368 C C . SER A 1 172 ? 1.987 5.609 -21.032 1.00 82.69 172 SER A C 1
ATOM 1370 O O . SER A 1 172 ? 0.899 6.153 -21.240 1.00 82.69 172 SER A O 1
ATOM 1372 N N . LYS A 1 173 ? 3.056 5.856 -21.804 1.00 86.69 173 LYS A N 1
ATOM 1373 C CA . LYS A 1 173 ? 3.040 6.853 -22.891 1.00 86.69 173 LYS A CA 1
ATOM 1374 C C . LYS A 1 173 ? 2.075 6.479 -24.012 1.00 86.69 173 LYS A C 1
ATOM 1376 O O . LYS A 1 173 ? 1.379 7.348 -24.534 1.00 86.69 173 LYS A O 1
ATOM 1381 N N . GLY A 1 174 ? 1.980 5.191 -24.334 1.00 85.94 174 GLY A N 1
ATOM 1382 C CA . GLY A 1 174 ? 1.055 4.664 -25.334 1.00 85.94 174 GLY A CA 1
ATOM 1383 C C . GLY A 1 174 ? -0.391 4.513 -24.871 1.00 85.94 174 GLY A C 1
ATOM 1384 O O . GLY A 1 174 ? -1.227 4.121 -25.684 1.00 85.94 174 GLY A O 1
ATOM 1385 N N . LYS A 1 175 ? -0.703 4.789 -23.595 1.00 85.31 175 LYS A N 1
ATOM 1386 C CA . LYS A 1 175 ? -2.017 4.525 -22.977 1.00 85.31 175 LYS A CA 1
ATOM 1387 C C . LYS A 1 175 ? -2.491 3.075 -23.175 1.00 85.31 175 LYS A C 1
ATOM 1389 O O . LYS A 1 175 ? -3.685 2.807 -23.290 1.00 85.31 175 LYS A O 1
ATOM 1394 N N . LEU A 1 176 ? -1.555 2.126 -23.206 1.00 84.31 176 LEU A N 1
ATOM 1395 C CA . LEU A 1 176 ? -1.795 0.694 -23.421 1.00 84.31 176 LEU A CA 1
ATOM 1396 C C . LEU A 1 176 ? -2.116 -0.008 -22.095 1.00 84.31 176 LEU A C 1
ATOM 1398 O O . LEU A 1 176 ? -1.461 -0.981 -21.715 1.00 84.31 176 LEU A O 1
ATOM 1402 N N . PHE A 1 177 ? -3.100 0.510 -21.359 1.00 77.75 177 PHE A N 1
ATOM 1403 C CA . PHE A 1 177 ? -3.373 0.066 -19.992 1.00 77.75 177 PHE A CA 1
ATOM 1404 C C . PHE A 1 177 ? -3.782 -1.408 -19.924 1.00 77.75 177 PHE A C 1
ATOM 1406 O O . PHE A 1 177 ? -3.300 -2.118 -19.048 1.00 77.75 177 PHE A O 1
ATOM 1413 N N . ASP A 1 178 ? -4.574 -1.896 -20.881 1.00 79.50 178 ASP A N 1
ATOM 1414 C CA . ASP A 1 178 ? -5.010 -3.299 -20.922 1.00 79.50 178 ASP A CA 1
ATOM 1415 C C . ASP A 1 178 ? -3.835 -4.270 -21.105 1.00 79.50 178 ASP A C 1
ATOM 1417 O O . ASP A 1 178 ? -3.745 -5.284 -20.412 1.00 79.50 178 ASP A O 1
ATOM 1421 N N . ILE A 1 179 ? -2.895 -3.929 -21.995 1.00 82.06 179 ILE A N 1
ATOM 1422 C CA . ILE A 1 179 ? -1.688 -4.729 -22.252 1.00 82.06 179 ILE A CA 1
ATOM 1423 C C . ILE A 1 179 ? -0.786 -4.706 -21.015 1.00 82.06 179 ILE A C 1
ATOM 1425 O O . ILE A 1 179 ? -0.354 -5.758 -20.540 1.00 82.06 179 ILE A O 1
ATOM 1429 N N . GLY A 1 180 ? -0.563 -3.517 -20.442 1.00 81.38 180 GLY A N 1
ATOM 1430 C CA . GLY A 1 180 ? 0.213 -3.361 -19.212 1.00 81.38 180 GLY A CA 1
ATOM 1431 C C . GLY A 1 180 ? -0.364 -4.177 -18.052 1.00 81.38 180 GLY A C 1
ATOM 1432 O O . GLY A 1 180 ? 0.371 -4.867 -17.347 1.00 81.38 180 GLY A O 1
ATOM 1433 N N . LEU A 1 181 ? -1.691 -4.172 -17.891 1.00 74.50 181 LEU A N 1
ATOM 1434 C CA . LEU A 1 181 ? -2.404 -4.934 -16.864 1.00 74.50 181 LEU A CA 1
ATOM 1435 C C . LEU A 1 181 ? -2.248 -6.447 -17.036 1.00 74.50 181 LEU A C 1
ATOM 1437 O O . LEU A 1 181 ? -1.954 -7.140 -16.056 1.00 74.50 181 LEU A O 1
ATOM 1441 N N . GLN A 1 182 ? -2.428 -6.958 -18.257 1.00 79.62 182 GLN A N 1
ATOM 1442 C CA . GLN A 1 182 ? -2.239 -8.380 -18.556 1.00 79.62 182 GLN A CA 1
ATOM 1443 C C . GLN A 1 182 ? -0.815 -8.818 -18.215 1.00 79.62 182 GLN A C 1
ATOM 1445 O O . GLN A 1 182 ? -0.622 -9.832 -17.542 1.00 79.62 182 GLN A O 1
ATOM 1450 N N . TYR A 1 183 ? 0.177 -8.014 -18.577 1.00 75.19 183 TYR A N 1
ATOM 1451 C CA . TYR A 1 183 ? 1.572 -8.381 -18.390 1.00 75.19 183 TYR A CA 1
ATOM 1452 C C . TYR A 1 183 ? 2.024 -8.321 -16.925 1.00 75.19 183 TYR A C 1
ATOM 1454 O O . TYR A 1 183 ? 2.601 -9.283 -16.419 1.00 75.19 183 TYR A O 1
ATOM 1462 N N . ILE A 1 184 ? 1.632 -7.277 -16.181 1.00 71.38 184 ILE A N 1
ATOM 1463 C CA . ILE A 1 184 ? 1.855 -7.225 -14.724 1.00 71.38 184 ILE A CA 1
ATOM 1464 C C . ILE A 1 184 ? 1.161 -8.408 -14.024 1.00 71.38 184 ILE A C 1
ATOM 1466 O O . ILE A 1 184 ? 1.647 -8.931 -13.016 1.00 71.38 184 ILE A O 1
ATOM 1470 N N . SER A 1 185 ? 0.002 -8.844 -14.534 1.00 67.81 185 SER A N 1
ATOM 1471 C CA . SER A 1 185 ? -0.707 -9.993 -13.974 1.00 67.81 185 SER A CA 1
ATOM 1472 C C . SER A 1 185 ? 0.030 -11.314 -14.179 1.00 67.81 185 SER A C 1
ATOM 1474 O O . SER A 1 185 ? 0.129 -12.073 -13.215 1.00 67.81 185 SER A O 1
ATOM 1476 N N . TYR A 1 186 ? 0.594 -11.522 -15.370 1.00 70.19 186 TYR A N 1
ATOM 1477 C CA . TYR A 1 186 ? 1.423 -12.672 -15.720 1.00 70.19 186 TYR A CA 1
ATOM 1478 C C . TYR A 1 186 ? 2.689 -12.715 -14.852 1.00 70.19 186 TYR A C 1
ATOM 1480 O O . TYR A 1 186 ? 3.000 -13.734 -14.244 1.00 70.19 186 TYR A O 1
ATOM 1488 N N . TRP A 1 187 ? 3.363 -11.581 -14.663 1.00 66.62 187 TRP A N 1
ATOM 1489 C CA . TRP A 1 187 ? 4.604 -11.539 -13.884 1.00 66.62 187 TRP A CA 1
ATOM 1490 C C . TRP A 1 187 ? 4.429 -11.843 -12.413 1.00 66.62 187 TRP A C 1
ATOM 1492 O O . TRP A 1 187 ? 5.209 -12.601 -11.850 1.00 66.62 187 TRP A O 1
ATOM 1502 N N . LYS A 1 188 ? 3.386 -11.308 -11.772 1.00 62.34 188 LYS A N 1
ATOM 1503 C CA . LYS A 1 188 ? 3.168 -11.573 -10.343 1.00 62.34 188 LYS A CA 1
ATOM 1504 C C . LYS A 1 188 ? 2.859 -13.052 -10.057 1.00 62.34 188 LYS A C 1
ATOM 1506 O O . LYS A 1 188 ? 2.990 -13.479 -8.917 1.00 62.34 188 LYS A O 1
ATOM 1511 N N . GLN A 1 189 ? 2.428 -13.816 -11.062 1.00 61.94 189 GLN A N 1
ATOM 1512 C CA . GLN A 1 189 ? 2.201 -15.260 -10.941 1.00 61.94 189 GLN A CA 1
ATOM 1513 C C . GLN A 1 189 ? 3.484 -16.083 -11.117 1.00 61.94 189 GLN A C 1
ATOM 1515 O O . GLN A 1 189 ? 3.525 -17.220 -10.659 1.00 61.94 189 GLN A O 1
ATOM 1520 N N . HIS A 1 190 ? 4.512 -15.515 -11.753 1.00 56.41 190 HIS A N 1
ATOM 1521 C CA . HIS A 1 190 ? 5.746 -16.212 -12.127 1.00 56.41 190 HIS A CA 1
ATOM 1522 C C . HIS A 1 190 ? 7.019 -15.642 -11.477 1.00 56.41 190 HIS A C 1
ATOM 1524 O O . HIS A 1 190 ? 8.090 -16.213 -11.651 1.00 56.41 190 HIS A O 1
ATOM 1530 N N . ALA A 1 191 ? 6.921 -14.549 -10.718 1.00 54.25 191 ALA A N 1
ATOM 1531 C CA . ALA A 1 191 ? 8.013 -14.032 -9.904 1.00 54.25 191 ALA A CA 1
ATOM 1532 C C . ALA A 1 191 ? 8.086 -14.801 -8.574 1.00 54.25 191 ALA A C 1
ATOM 1534 O O . ALA A 1 191 ? 7.282 -14.563 -7.668 1.00 54.25 191 ALA A O 1
ATOM 1535 N N . ASP A 1 192 ? 9.050 -15.717 -8.463 1.00 43.88 192 ASP A N 1
ATOM 1536 C CA . ASP A 1 192 ? 9.487 -16.253 -7.174 1.00 43.88 192 ASP A CA 1
ATOM 1537 C C . ASP A 1 192 ? 10.183 -15.128 -6.394 1.00 43.88 192 ASP A C 1
ATOM 1539 O O . ASP A 1 192 ? 11.145 -14.535 -6.870 1.00 43.88 192 ASP A O 1
ATOM 1543 N N . THR A 1 193 ? 9.625 -14.808 -5.225 1.00 50.28 193 THR A N 1
ATOM 1544 C CA . THR A 1 193 ? 10.228 -14.063 -4.103 1.00 50.28 193 THR A CA 1
ATOM 1545 C C . THR A 1 193 ? 11.477 -13.222 -4.405 1.00 50.28 193 THR A C 1
ATOM 1547 O O . THR A 1 193 ? 12.586 -13.660 -4.129 1.00 50.28 193 THR A O 1
ATOM 1550 N N . ASP A 1 194 ? 11.283 -12.015 -4.938 1.00 47.91 194 ASP A N 1
ATOM 1551 C CA . ASP A 1 194 ? 11.991 -10.755 -4.632 1.00 47.91 194 ASP A CA 1
ATOM 1552 C C . ASP A 1 194 ? 11.743 -9.744 -5.769 1.00 47.91 194 ASP A C 1
ATOM 1554 O O . ASP A 1 194 ? 11.436 -10.141 -6.886 1.00 47.91 194 ASP A O 1
ATOM 1558 N N . LEU A 1 195 ? 11.900 -8.440 -5.483 1.00 46.91 195 LEU A N 1
ATOM 1559 C CA . LEU A 1 195 ? 11.746 -7.256 -6.369 1.00 46.91 195 LEU A CA 1
ATOM 1560 C C . LEU A 1 195 ? 10.346 -6.610 -6.298 1.00 46.91 195 LEU A C 1
ATOM 1562 O O . LEU A 1 195 ? 9.471 -6.824 -7.127 1.00 46.91 195 LEU A O 1
ATOM 1566 N N . ASN A 1 196 ? 10.012 -5.807 -5.285 1.00 53.34 196 ASN A N 1
ATOM 1567 C CA . ASN A 1 196 ? 10.678 -4.564 -4.867 1.00 53.34 196 ASN A CA 1
ATOM 1568 C C . ASN A 1 196 ? 10.868 -3.506 -5.975 1.00 53.34 196 ASN A C 1
ATOM 1570 O O . ASN A 1 196 ? 11.734 -2.645 -5.854 1.00 53.34 196 ASN A O 1
ATOM 1574 N N . ASP A 1 197 ? 10.022 -3.507 -7.011 1.00 65.38 197 ASP A N 1
ATOM 1575 C CA . ASP A 1 197 ? 9.841 -2.318 -7.858 1.00 65.38 197 ASP A CA 1
ATOM 1576 C C . ASP A 1 197 ? 8.409 -1.769 -7.809 1.00 65.38 197 ASP A C 1
ATOM 1578 O O . ASP A 1 197 ? 7.791 -1.383 -8.808 1.00 65.38 197 ASP A O 1
ATOM 1582 N N . ASN A 1 198 ? 7.879 -1.676 -6.583 1.00 69.88 198 ASN A N 1
ATOM 1583 C CA . ASN A 1 198 ? 6.645 -0.936 -6.316 1.00 69.88 198 ASN A CA 1
ATOM 1584 C C . ASN A 1 198 ? 6.768 0.507 -6.832 1.00 69.88 198 ASN A C 1
ATOM 1586 O O . ASN A 1 198 ? 5.773 1.105 -7.219 1.00 69.88 198 ASN A O 1
ATOM 1590 N N . LYS A 1 199 ? 7.986 1.057 -6.921 1.00 74.00 199 LYS A N 1
ATOM 1591 C CA . LYS A 1 199 ? 8.240 2.394 -7.461 1.00 74.00 199 LYS A CA 1
ATOM 1592 C C . LYS A 1 199 ? 7.908 2.497 -8.955 1.00 74.00 199 LYS A C 1
ATOM 1594 O O . LYS A 1 199 ? 7.195 3.430 -9.328 1.00 74.00 199 LYS A O 1
ATOM 1599 N N . SER A 1 200 ? 8.364 1.576 -9.803 1.00 70.19 200 SER A N 1
ATOM 1600 C CA . SER A 1 200 ? 8.029 1.587 -11.236 1.00 70.19 200 SER A CA 1
ATOM 1601 C C . SER A 1 200 ? 6.585 1.183 -11.498 1.00 70.19 200 SER A C 1
ATOM 1603 O O . SER A 1 200 ? 5.922 1.841 -12.301 1.00 70.19 200 SER A O 1
ATOM 1605 N N . MET A 1 201 ? 6.043 0.207 -10.756 1.00 78.56 201 MET A N 1
ATOM 1606 C CA . MET A 1 201 ? 4.603 -0.083 -10.798 1.00 78.56 201 MET A CA 1
ATOM 1607 C C . MET A 1 201 ? 3.796 1.184 -10.487 1.00 78.56 201 MET A C 1
ATOM 1609 O O . MET A 1 201 ? 2.851 1.509 -11.201 1.00 78.56 201 MET A O 1
ATOM 1613 N N . MET A 1 202 ? 4.191 1.945 -9.464 1.00 81.69 202 MET A N 1
ATOM 1614 C CA . MET A 1 202 ? 3.476 3.156 -9.068 1.00 81.69 202 MET A CA 1
ATOM 1615 C C . MET A 1 202 ? 3.559 4.285 -10.092 1.00 81.69 202 MET A C 1
ATOM 1617 O O . MET A 1 202 ? 2.599 5.045 -10.195 1.00 81.69 202 MET A O 1
ATOM 1621 N N . LYS A 1 203 ? 4.625 4.387 -10.897 1.00 78.56 203 LYS A N 1
ATOM 1622 C CA . LYS A 1 203 ? 4.651 5.318 -12.043 1.00 78.56 203 LYS A CA 1
ATOM 1623 C C . LYS A 1 203 ? 3.536 4.995 -13.043 1.00 78.56 203 LYS A C 1
ATOM 1625 O O . LYS A 1 203 ? 2.841 5.903 -13.488 1.00 78.56 203 LYS A O 1
ATOM 1630 N N . PHE A 1 204 ? 3.340 3.712 -13.348 1.00 72.44 204 PHE A N 1
ATOM 1631 C CA . PHE A 1 204 ? 2.284 3.250 -14.250 1.00 72.44 204 PHE A CA 1
ATOM 1632 C C . PHE A 1 204 ? 0.887 3.402 -13.636 1.00 72.44 204 PHE A C 1
ATOM 1634 O O . PHE A 1 204 ? -0.012 3.941 -14.276 1.00 72.44 204 PHE A O 1
ATOM 1641 N N . VAL A 1 205 ? 0.707 3.005 -12.374 1.00 81.38 205 VAL A N 1
ATOM 1642 C CA . VAL A 1 205 ? -0.576 3.142 -11.663 1.00 81.38 205 VAL A CA 1
ATOM 1643 C C . VAL A 1 205 ? -1.013 4.606 -11.594 1.00 81.38 205 VAL A C 1
ATOM 1645 O O . VAL A 1 205 ? -2.179 4.907 -11.826 1.00 81.38 205 VAL A O 1
ATOM 1648 N N . ARG A 1 206 ? -0.083 5.538 -11.347 1.00 83.69 206 ARG A N 1
ATOM 1649 C CA . ARG A 1 206 ? -0.369 6.984 -11.342 1.00 83.69 206 ARG A CA 1
ATOM 1650 C C . ARG A 1 206 ? -0.758 7.539 -12.715 1.00 83.69 206 ARG A C 1
ATOM 1652 O O . ARG A 1 206 ? -1.357 8.607 -12.768 1.00 83.69 206 ARG A O 1
ATOM 1659 N N . ALA A 1 207 ? -0.441 6.840 -13.804 1.00 77.38 207 ALA A N 1
ATOM 1660 C CA . ALA A 1 207 ? -0.855 7.221 -15.153 1.00 77.38 207 ALA A CA 1
ATOM 1661 C C . ALA A 1 207 ? -2.292 6.785 -15.489 1.00 77.38 207 ALA A C 1
ATOM 1663 O O . ALA A 1 207 ? -2.820 7.174 -16.533 1.00 77.38 207 ALA A O 1
ATOM 1664 N N . PHE A 1 208 ? -2.946 5.989 -14.632 1.00 76.44 208 PHE A N 1
ATOM 1665 C CA . PHE A 1 208 ? -4.346 5.626 -14.833 1.00 76.44 208 PHE A CA 1
ATOM 1666 C C . PHE A 1 208 ? -5.239 6.862 -14.798 1.00 76.44 208 PHE A C 1
ATOM 1668 O O . PHE A 1 208 ? -5.137 7.720 -13.927 1.00 76.44 208 PHE A O 1
ATOM 1675 N N . HIS A 1 209 ? -6.188 6.907 -15.728 1.00 78.25 209 HIS A N 1
ATOM 1676 C CA . HIS A 1 209 ? -7.117 8.026 -15.865 1.00 78.25 209 HIS A CA 1
ATOM 1677 C C . HIS A 1 209 ? -8.273 7.999 -14.845 1.00 78.25 209 HIS A C 1
ATOM 1679 O O . HIS A 1 209 ? -9.142 8.866 -14.889 1.00 78.25 209 HIS A O 1
ATOM 1685 N N . SER A 1 210 ? -8.347 6.988 -13.970 1.00 82.00 210 SER A N 1
ATOM 1686 C CA . SER A 1 210 ? -9.413 6.849 -12.972 1.00 82.00 210 SER A CA 1
ATOM 1687 C C . SER A 1 210 ? -8.902 6.240 -11.669 1.00 82.00 210 SER A C 1
ATOM 1689 O O . SER A 1 210 ? -8.249 5.193 -11.673 1.00 82.00 210 SER A O 1
ATOM 1691 N N . MET A 1 211 ? -9.292 6.848 -10.545 1.00 84.75 211 MET A N 1
ATOM 1692 C CA . MET A 1 211 ? -9.041 6.312 -9.204 1.00 84.75 211 MET A CA 1
ATOM 1693 C C . MET A 1 211 ? -9.687 4.942 -8.984 1.00 84.75 211 MET A C 1
ATOM 1695 O O . MET A 1 211 ? -9.156 4.136 -8.225 1.00 84.75 211 MET A O 1
ATOM 1699 N N . ASP A 1 212 ? -10.788 4.628 -9.663 1.00 83.81 212 ASP A N 1
ATOM 1700 C CA . ASP A 1 212 ? -11.429 3.319 -9.520 1.00 83.81 212 ASP A CA 1
ATOM 1701 C C . ASP A 1 212 ? -10.610 2.213 -10.188 1.00 83.81 212 ASP A C 1
ATOM 1703 O O . ASP A 1 212 ? -10.501 1.114 -9.646 1.00 83.81 212 ASP A O 1
ATOM 1707 N N . LEU A 1 213 ? -9.946 2.512 -11.312 1.00 78.88 213 LEU A N 1
ATOM 1708 C CA . LEU A 1 213 ? -8.990 1.587 -11.928 1.00 78.88 213 LEU A CA 1
ATOM 1709 C C . LEU A 1 213 ? -7.780 1.362 -11.017 1.00 78.88 213 LEU A C 1
ATOM 1711 O O . LEU A 1 213 ? -7.349 0.223 -10.844 1.00 78.88 213 LEU A O 1
ATOM 1715 N N . ILE A 1 214 ? -7.280 2.431 -10.387 1.00 84.06 214 ILE A N 1
ATOM 1716 C CA . ILE A 1 214 ? -6.178 2.371 -9.415 1.00 84.06 214 ILE A CA 1
ATOM 1717 C C . ILE A 1 214 ? -6.563 1.470 -8.238 1.00 84.06 214 ILE A C 1
ATOM 1719 O O . ILE A 1 214 ? -5.835 0.529 -7.914 1.00 84.06 214 ILE A O 1
ATOM 1723 N N . ARG A 1 215 ? -7.734 1.712 -7.634 1.00 85.69 215 ARG A N 1
ATOM 1724 C CA . ARG A 1 215 ? -8.276 0.909 -6.529 1.00 85.69 215 ARG A CA 1
ATOM 1725 C C . ARG A 1 215 ? -8.428 -0.546 -6.924 1.00 85.69 215 ARG A C 1
ATOM 1727 O O . ARG A 1 215 ? -7.933 -1.413 -6.212 1.00 85.69 215 ARG A O 1
ATOM 1734 N N . ASN A 1 216 ? -9.096 -0.826 -8.040 1.00 81.50 216 ASN A N 1
ATOM 1735 C CA . ASN A 1 216 ? -9.350 -2.192 -8.495 1.00 81.50 216 ASN A CA 1
ATOM 1736 C C . ASN A 1 216 ? -8.042 -2.949 -8.723 1.00 81.50 216 ASN A C 1
ATOM 1738 O O . ASN A 1 216 ? -7.886 -4.077 -8.247 1.00 81.50 216 ASN A O 1
ATOM 1742 N N . PHE A 1 217 ? -7.075 -2.308 -9.377 1.00 78.44 217 PHE A N 1
ATOM 1743 C CA . PHE A 1 217 ? -5.766 -2.891 -9.617 1.00 78.44 217 PHE A CA 1
ATOM 1744 C C . PHE A 1 217 ? -5.013 -3.167 -8.311 1.00 78.44 217 PHE A C 1
ATOM 1746 O O . PHE A 1 217 ? -4.687 -4.324 -8.034 1.00 78.44 217 PHE A O 1
ATOM 1753 N N . LEU A 1 218 ? -4.792 -2.153 -7.470 1.00 83.38 218 LEU A N 1
ATOM 1754 C CA . LEU A 1 218 ? -4.014 -2.310 -6.237 1.00 83.38 218 LEU A CA 1
ATOM 1755 C C . LEU A 1 218 ? -4.695 -3.259 -5.238 1.00 83.38 218 LEU A C 1
ATOM 1757 O O . LEU A 1 218 ? -4.008 -4.077 -4.622 1.00 83.38 218 LEU A O 1
ATOM 1761 N N . ASN A 1 219 ? -6.031 -3.248 -5.145 1.00 79.69 219 ASN A N 1
ATOM 1762 C CA . ASN A 1 219 ? -6.789 -4.212 -4.338 1.00 79.69 219 ASN A CA 1
ATOM 1763 C C . ASN A 1 219 ? -6.623 -5.644 -4.860 1.00 79.69 219 ASN A C 1
ATOM 1765 O O . ASN A 1 219 ? -6.344 -6.546 -4.069 1.00 79.69 219 ASN A O 1
ATOM 1769 N N . SER A 1 220 ? -6.729 -5.864 -6.179 1.00 73.69 220 SER A N 1
ATOM 1770 C CA . SER A 1 220 ? -6.537 -7.197 -6.779 1.00 73.69 220 SER A CA 1
ATOM 1771 C C . SER A 1 220 ? -5.142 -7.763 -6.504 1.00 73.69 220 SER A C 1
ATOM 1773 O O . SER A 1 220 ? -4.958 -8.975 -6.390 1.00 73.69 220 SER A O 1
ATOM 1775 N N . LYS A 1 221 ? -4.151 -6.876 -6.356 1.00 73.44 221 LYS A N 1
ATOM 1776 C CA . LYS A 1 221 ? -2.756 -7.223 -6.090 1.00 73.44 221 LYS A CA 1
ATOM 1777 C C . LYS A 1 221 ? -2.387 -7.168 -4.605 1.00 73.44 221 LYS A C 1
ATOM 1779 O O . LYS A 1 221 ? -1.247 -7.506 -4.296 1.00 73.44 221 LYS A O 1
ATOM 1784 N N . ARG A 1 222 ? -3.312 -6.817 -3.701 1.00 75.62 222 ARG A N 1
ATOM 1785 C CA . ARG A 1 222 ? -3.070 -6.609 -2.255 1.00 75.62 222 ARG A CA 1
ATOM 1786 C C . ARG A 1 222 ? -1.964 -5.580 -1.947 1.00 75.62 222 ARG A C 1
ATOM 1788 O O . ARG A 1 222 ? -1.308 -5.667 -0.913 1.00 75.62 222 ARG A O 1
ATOM 1795 N N . CYS A 1 223 ? -1.773 -4.596 -2.824 1.00 80.88 223 CYS A N 1
ATOM 1796 C CA . CYS A 1 223 ? -0.820 -3.489 -2.668 1.00 80.88 223 CYS A CA 1
ATOM 1797 C C . CYS A 1 223 ? -1.452 -2.354 -1.843 1.00 80.88 223 CYS A C 1
ATOM 1799 O O . CYS A 1 223 ? -1.744 -1.266 -2.341 1.00 80.88 223 CYS A O 1
ATOM 1801 N N . PHE A 1 224 ? -1.776 -2.656 -0.582 1.00 83.38 224 PHE A N 1
ATOM 1802 C CA . PHE A 1 224 ? -2.531 -1.747 0.284 1.00 83.38 224 PHE A CA 1
ATOM 1803 C C . PHE A 1 224 ? -1.711 -0.551 0.775 1.00 83.38 224 PHE A C 1
ATOM 1805 O O . PHE A 1 224 ? -2.297 0.489 1.056 1.00 83.38 224 PHE A O 1
ATOM 1812 N N . ASP A 1 225 ? -0.387 -0.680 0.895 1.00 84.88 225 ASP A N 1
ATOM 1813 C CA . ASP A 1 225 ? 0.485 0.430 1.298 1.00 84.88 225 ASP A CA 1
ATOM 1814 C C . ASP A 1 225 ? 0.546 1.510 0.221 1.00 84.88 225 ASP A C 1
ATOM 1816 O O . ASP A 1 225 ? 0.350 2.690 0.504 1.00 84.88 225 ASP A O 1
ATOM 1820 N N . GLU A 1 226 ? 0.714 1.095 -1.030 1.00 87.31 226 GLU A N 1
ATOM 1821 C CA . GLU A 1 226 ? 0.686 1.971 -2.194 1.00 87.31 226 GLU A CA 1
ATOM 1822 C C . GLU A 1 226 ? -0.674 2.650 -2.358 1.00 87.31 226 GLU A C 1
ATOM 1824 O O . GLU A 1 226 ? -0.747 3.855 -2.603 1.00 87.31 226 GLU A O 1
ATOM 1829 N N . LEU A 1 227 ? -1.756 1.882 -2.198 1.00 89.12 227 LEU A N 1
ATOM 1830 C CA . LEU A 1 227 ? -3.108 2.417 -2.314 1.00 89.12 227 LEU A CA 1
ATOM 1831 C C . LEU A 1 227 ? -3.397 3.432 -1.205 1.00 89.12 227 LEU A C 1
ATOM 1833 O O . LEU A 1 227 ? -4.017 4.457 -1.470 1.00 89.12 227 LEU A O 1
ATOM 1837 N N . LEU A 1 228 ? -2.915 3.185 0.018 1.00 88.88 228 LEU A N 1
ATOM 1838 C CA . LEU A 1 228 ? -3.080 4.105 1.140 1.00 88.88 228 LEU A CA 1
ATOM 1839 C C . LEU A 1 228 ? -2.447 5.474 0.852 1.00 88.88 228 LEU A C 1
ATOM 1841 O O . LEU A 1 228 ? -3.078 6.491 1.130 1.00 88.88 228 LEU A O 1
ATOM 1845 N N . VAL A 1 229 ? -1.242 5.495 0.270 1.00 89.81 229 VAL A N 1
ATOM 1846 C CA . VAL A 1 229 ? -0.559 6.740 -0.126 1.00 89.81 229 VAL A CA 1
ATOM 1847 C C . VAL A 1 229 ? -1.381 7.508 -1.164 1.00 89.81 229 VAL A C 1
ATOM 1849 O O . VAL A 1 229 ? -1.567 8.713 -1.025 1.00 89.81 229 VAL A O 1
ATOM 1852 N N . LEU A 1 230 ? -1.933 6.823 -2.170 1.00 90.75 230 LEU A N 1
ATOM 1853 C CA . LEU A 1 230 ? -2.752 7.474 -3.201 1.00 90.75 230 LEU A CA 1
ATOM 1854 C C . LEU A 1 230 ? -4.080 8.010 -2.652 1.00 90.75 230 LEU A C 1
ATOM 1856 O O . LEU A 1 230 ? -4.504 9.102 -3.032 1.00 90.75 230 LEU A O 1
ATOM 1860 N N . GLU A 1 231 ? -4.743 7.280 -1.751 1.00 91.38 231 GLU A N 1
ATOM 1861 C CA . GLU A 1 231 ? -5.964 7.787 -1.113 1.00 91.38 231 GLU A CA 1
ATOM 1862 C C . GLU A 1 231 ? -5.669 9.018 -0.243 1.00 91.38 231 GLU A C 1
ATOM 1864 O O . GLU A 1 231 ? -6.442 9.975 -0.279 1.00 91.38 231 GLU A O 1
ATOM 1869 N N . GLU A 1 232 ? -4.544 9.037 0.482 1.00 89.06 232 GLU A N 1
ATOM 1870 C CA . GLU A 1 232 ? -4.108 10.209 1.252 1.00 89.06 232 GLU A CA 1
ATOM 1871 C C . GLU A 1 232 ? -3.845 11.424 0.352 1.00 89.06 232 GLU A C 1
ATOM 1873 O O . GLU A 1 232 ? -4.386 12.499 0.613 1.00 89.06 232 GLU A O 1
ATOM 1878 N N . GLU A 1 233 ? -3.077 11.255 -0.727 1.00 89.31 233 GLU A N 1
ATOM 1879 C CA . GLU A 1 233 ? -2.778 12.323 -1.693 1.00 89.31 233 GLU A CA 1
ATOM 1880 C C . GLU A 1 233 ? -4.044 12.875 -2.363 1.00 89.31 233 GLU A C 1
ATOM 1882 O O . GLU A 1 233 ? -4.143 14.074 -2.619 1.00 89.31 233 GLU A O 1
ATOM 1887 N N . SER A 1 234 ? -5.035 12.015 -2.616 1.00 86.88 234 SER A N 1
ATOM 1888 C CA . SER A 1 234 ? -6.329 12.420 -3.180 1.00 86.88 234 SER A CA 1
ATOM 1889 C C . SER A 1 234 ? -7.281 13.070 -2.163 1.00 86.88 234 SER A C 1
ATOM 1891 O O . SER A 1 234 ? -8.365 13.518 -2.537 1.00 86.88 234 SER A O 1
ATOM 1893 N N . GLY A 1 235 ? -6.913 13.109 -0.876 1.00 87.81 235 GLY A N 1
ATOM 1894 C CA . GLY A 1 235 ? -7.758 13.612 0.210 1.00 87.81 235 GLY A CA 1
ATOM 1895 C C . GLY A 1 235 ? -8.923 12.690 0.590 1.00 87.81 235 GLY A C 1
ATOM 1896 O O . GLY A 1 235 ? -9.792 13.084 1.372 1.00 87.81 235 GLY A O 1
ATOM 1897 N N . ASN A 1 236 ? -8.970 11.456 0.080 1.00 90.19 236 ASN A N 1
ATOM 1898 C CA . ASN A 1 236 ? -10.018 10.492 0.406 1.00 90.19 236 ASN A CA 1
ATOM 1899 C C . ASN A 1 236 ? -9.713 9.749 1.715 1.00 90.19 236 ASN A C 1
ATOM 1901 O O . ASN A 1 236 ? -9.394 8.556 1.755 1.00 90.19 236 ASN A O 1
ATOM 1905 N N . PHE A 1 237 ? -9.858 10.464 2.827 1.00 91.00 237 PHE A N 1
ATOM 1906 C CA . PHE A 1 237 ? -9.558 9.935 4.157 1.00 91.00 237 PHE A CA 1
ATOM 1907 C C . PHE A 1 237 ? -10.489 8.791 4.593 1.00 91.00 237 PHE A C 1
ATOM 1909 O O . PHE A 1 237 ? -10.073 7.932 5.368 1.00 91.00 237 PHE A O 1
ATOM 1916 N N . VAL A 1 238 ? -11.720 8.720 4.067 1.00 88.75 238 VAL A N 1
ATOM 1917 C CA . VAL A 1 238 ? -12.617 7.568 4.292 1.00 88.75 238 VAL A CA 1
ATOM 1918 C C . VAL A 1 238 ? -12.058 6.315 3.612 1.00 88.75 238 VAL A C 1
ATOM 1920 O O . VAL A 1 238 ? -12.023 5.245 4.221 1.00 88.75 238 VAL A O 1
ATOM 1923 N N . GLY A 1 239 ? -11.567 6.446 2.375 1.00 86.44 239 GLY A N 1
ATOM 1924 C CA . GLY A 1 239 ? -10.875 5.371 1.663 1.00 86.44 239 GLY A CA 1
ATOM 1925 C C . GLY A 1 239 ? -9.630 4.896 2.412 1.00 86.44 239 GLY A C 1
ATOM 1926 O O . GLY A 1 239 ? -9.486 3.699 2.671 1.00 86.44 239 GLY A O 1
ATOM 1927 N N . ALA A 1 240 ? -8.787 5.832 2.857 1.00 89.88 240 ALA A N 1
ATOM 1928 C CA . ALA A 1 240 ? -7.593 5.526 3.643 1.00 89.88 240 ALA A CA 1
ATOM 1929 C C . ALA A 1 240 ? -7.918 4.801 4.964 1.00 89.88 240 ALA A C 1
ATOM 1931 O O . ALA A 1 240 ? -7.267 3.810 5.308 1.00 89.88 240 ALA A O 1
ATOM 1932 N N . ALA A 1 241 ? -8.969 5.228 5.674 1.00 88.19 241 ALA A N 1
ATOM 1933 C CA . ALA A 1 241 ? -9.458 4.542 6.868 1.00 88.19 241 ALA A CA 1
ATOM 1934 C C . ALA A 1 241 ? -9.891 3.097 6.559 1.00 88.19 241 ALA A C 1
ATOM 1936 O O . ALA A 1 241 ? -9.496 2.166 7.260 1.00 88.19 241 ALA A O 1
ATOM 1937 N N . ASN A 1 242 ? -10.640 2.879 5.476 1.00 85.38 242 ASN A N 1
ATOM 1938 C CA . ASN A 1 242 ? -11.082 1.544 5.062 1.00 85.38 242 ASN A CA 1
ATOM 1939 C C . ASN A 1 242 ? -9.918 0.617 4.682 1.00 85.38 242 ASN A C 1
ATOM 1941 O O . ASN A 1 242 ? -9.938 -0.566 5.025 1.00 85.38 242 ASN A O 1
ATOM 1945 N N . ILE A 1 243 ? -8.875 1.143 4.041 1.00 85.50 243 ILE A N 1
ATOM 1946 C CA . ILE A 1 243 ? -7.658 0.376 3.739 1.00 85.50 243 ILE A CA 1
ATOM 1947 C C . ILE A 1 243 ? -6.917 0.019 5.027 1.00 85.50 243 ILE A C 1
ATOM 1949 O O . ILE A 1 243 ? -6.539 -1.137 5.218 1.00 85.50 243 ILE A O 1
ATOM 1953 N N . ALA A 1 244 ? -6.761 0.970 5.952 1.00 86.94 244 ALA A N 1
ATOM 1954 C CA . ALA A 1 244 ? -6.176 0.693 7.263 1.00 86.94 244 ALA A CA 1
ATOM 1955 C C . ALA A 1 244 ? -6.966 -0.399 8.012 1.00 86.94 244 ALA A C 1
ATOM 1957 O O . ALA A 1 244 ? -6.362 -1.318 8.570 1.00 86.94 244 ALA A O 1
ATOM 1958 N N . ARG A 1 245 ? -8.307 -0.379 7.929 1.00 80.69 245 ARG A N 1
ATOM 1959 C CA . ARG A 1 245 ? -9.180 -1.446 8.459 1.00 80.69 245 ARG A CA 1
ATOM 1960 C C . ARG A 1 245 ? -8.902 -2.798 7.808 1.00 80.69 245 ARG A C 1
ATOM 1962 O O . ARG A 1 245 ? -8.773 -3.781 8.529 1.00 80.69 245 ARG A O 1
ATOM 1969 N N . LEU A 1 246 ? -8.779 -2.860 6.480 1.00 78.06 246 LEU A N 1
ATOM 1970 C CA . LEU A 1 246 ? -8.454 -4.097 5.751 1.00 78.06 246 LEU A CA 1
ATOM 1971 C C . LEU A 1 246 ? -7.098 -4.680 6.168 1.00 78.06 246 LEU A C 1
ATOM 1973 O O . LEU A 1 246 ? -6.957 -5.898 6.266 1.00 78.06 246 LEU A O 1
ATOM 1977 N N . LYS A 1 247 ? -6.117 -3.823 6.466 1.00 79.00 247 LYS A N 1
ATOM 1978 C CA . LYS A 1 247 ? -4.800 -4.242 6.972 1.00 79.00 247 LYS A CA 1
ATOM 1979 C C . LYS A 1 247 ? -4.813 -4.691 8.439 1.00 79.00 247 LYS A C 1
ATOM 1981 O O . LYS A 1 247 ? -3.828 -5.276 8.895 1.00 79.00 247 LYS A O 1
ATOM 1986 N N . GLY A 1 248 ? -5.894 -4.417 9.171 1.00 76.56 248 GLY A N 1
ATOM 1987 C CA . GLY A 1 248 ? -5.998 -4.650 10.611 1.00 76.56 248 GLY A CA 1
ATOM 1988 C C . GLY A 1 248 ? -5.341 -3.565 11.472 1.00 76.56 248 GLY A C 1
ATOM 1989 O O . GLY A 1 248 ? -5.042 -3.808 12.635 1.00 76.56 248 GLY A O 1
ATOM 1990 N N . ASP A 1 249 ? -5.095 -2.372 10.923 1.00 83.81 249 ASP A N 1
ATOM 1991 C CA . ASP A 1 249 ? -4.484 -1.247 11.639 1.00 83.81 249 ASP A CA 1
ATOM 1992 C C . ASP A 1 249 ? -5.558 -0.251 12.114 1.00 83.81 249 ASP A C 1
ATOM 1994 O O . ASP A 1 249 ? -5.872 0.751 11.466 1.00 83.81 249 ASP A O 1
ATOM 1998 N N . ILE A 1 250 ? -6.193 -0.579 13.240 1.00 83.94 250 ILE A N 1
ATOM 1999 C CA . ILE A 1 250 ? -7.395 0.120 13.727 1.00 83.94 250 ILE A CA 1
ATOM 2000 C C . ILE A 1 250 ? -7.084 1.515 14.248 1.00 83.94 250 ILE A C 1
ATOM 2002 O O . ILE A 1 250 ? -7.855 2.438 13.990 1.00 83.94 250 ILE A O 1
ATOM 2006 N N . LEU A 1 251 ? -5.957 1.688 14.940 1.00 87.19 251 LEU A N 1
ATOM 2007 C CA . LEU A 1 251 ? -5.537 3.009 15.403 1.00 87.19 251 LEU A CA 1
ATOM 2008 C C . LEU A 1 251 ? -5.250 3.925 14.215 1.00 87.19 251 LEU A C 1
ATOM 2010 O O . LEU A 1 251 ? -5.752 5.045 14.183 1.00 87.19 251 LEU A O 1
ATOM 2014 N N . ARG A 1 252 ? -4.569 3.417 13.179 1.00 88.25 252 ARG A N 1
ATOM 2015 C CA . ARG A 1 252 ? -4.351 4.186 11.952 1.00 88.25 252 ARG A CA 1
ATOM 2016 C C . ARG A 1 252 ? -5.666 4.520 11.248 1.00 88.25 252 ARG A C 1
ATOM 2018 O O . ARG A 1 252 ? -5.825 5.636 10.771 1.00 88.25 252 ARG A O 1
ATOM 2025 N N . SER A 1 253 ? -6.649 3.615 11.230 1.00 88.06 253 SER A N 1
ATOM 2026 C CA . SER A 1 253 ? -8.003 3.950 10.759 1.00 88.06 253 SER A CA 1
ATOM 2027 C C . SER A 1 253 ? -8.646 5.068 11.588 1.00 88.06 253 SER A C 1
ATOM 2029 O O . SER A 1 253 ? -9.283 5.953 11.017 1.00 88.06 253 SER A O 1
ATOM 2031 N N . ALA A 1 254 ? -8.497 5.039 12.913 1.00 89.62 254 ALA A N 1
ATOM 2032 C CA . ALA A 1 254 ? -9.017 6.068 13.810 1.00 89.62 254 ALA A CA 1
ATOM 2033 C C . ALA A 1 254 ? -8.308 7.425 13.641 1.00 89.62 254 ALA A C 1
ATOM 2035 O O . ALA A 1 254 ? -8.897 8.447 13.976 1.00 89.62 254 ALA A O 1
ATOM 2036 N N . ASP A 1 255 ? -7.098 7.460 13.078 1.00 91.06 255 ASP A N 1
ATOM 2037 C CA . ASP A 1 255 ? -6.371 8.699 12.763 1.00 91.06 255 ASP A CA 1
ATOM 2038 C C . ASP A 1 255 ? -6.875 9.393 11.491 1.00 91.06 255 ASP A C 1
ATOM 2040 O O . ASP A 1 255 ? -6.835 10.622 11.392 1.00 91.06 255 ASP A O 1
ATOM 2044 N N . TRP A 1 256 ? -7.372 8.625 10.517 1.00 90.44 256 TRP A N 1
ATOM 2045 C CA . TRP A 1 256 ? -7.890 9.160 9.251 1.00 90.44 256 TRP A CA 1
ATOM 2046 C C . TRP A 1 256 ? -9.331 9.657 9.356 1.00 90.44 256 TRP A C 1
ATOM 2048 O O . TRP A 1 256 ? -9.680 10.671 8.753 1.00 90.44 256 TRP A O 1
ATOM 2058 N N . LEU A 1 257 ? -10.171 8.977 10.137 1.00 91.50 257 LEU A N 1
ATOM 2059 C CA . LEU A 1 257 ? -11.596 9.301 10.260 1.00 91.50 257 LEU A CA 1
ATOM 2060 C C . LEU A 1 257 ? -11.883 10.749 10.712 1.00 91.50 257 LEU A C 1
ATOM 2062 O O . LEU A 1 257 ? -12.768 11.366 10.118 1.00 91.50 257 LEU A O 1
ATOM 2066 N N . PRO A 1 258 ? -11.146 11.351 11.668 1.00 91.06 258 PRO A N 1
ATOM 2067 C CA . PRO A 1 258 ? -11.328 12.755 12.029 1.00 91.06 258 PRO A CA 1
ATOM 2068 C C . PRO A 1 258 ? -11.062 13.703 10.857 1.00 91.06 258 PRO A C 1
ATOM 2070 O O . PRO A 1 258 ? -11.801 14.667 10.677 1.00 91.06 258 PRO A O 1
ATOM 2073 N N . LYS A 1 259 ? -10.069 13.401 10.005 1.00 89.38 259 LYS A N 1
ATOM 2074 C CA . LYS A 1 259 ? -9.781 14.194 8.796 1.00 89.38 259 LYS A CA 1
ATOM 2075 C C . LYS A 1 259 ? -10.922 14.126 7.771 1.00 89.38 259 LYS A C 1
ATOM 2077 O O . LYS A 1 259 ? -11.096 15.058 6.998 1.00 89.38 259 LYS A O 1
ATOM 2082 N N . ALA A 1 260 ? -11.720 13.056 7.796 1.00 87.81 260 ALA A N 1
ATOM 2083 C CA . ALA A 1 260 ? -12.945 12.911 7.006 1.00 87.81 260 ALA A CA 1
ATOM 2084 C C . ALA A 1 260 ? -14.193 13.551 7.655 1.00 87.81 260 ALA A C 1
ATOM 2086 O O . ALA A 1 260 ? -15.285 13.433 7.108 1.00 87.81 260 ALA A O 1
ATOM 2087 N N . GLY A 1 261 ? -14.071 14.160 8.841 1.00 87.88 261 GLY A N 1
ATOM 2088 C CA . GLY A 1 261 ? -15.203 14.661 9.630 1.00 87.88 261 GLY A CA 1
ATOM 2089 C C . GLY A 1 261 ? -15.924 13.601 10.478 1.00 87.88 261 GLY A C 1
ATOM 2090 O O . GLY A 1 261 ? -16.817 13.947 11.248 1.00 87.88 261 GLY A O 1
ATOM 2091 N N . ASN A 1 262 ? -15.509 12.332 10.422 1.00 90.94 262 ASN A N 1
ATOM 2092 C CA . ASN A 1 262 ? -16.130 11.209 11.136 1.00 90.94 262 ASN A CA 1
ATOM 2093 C C . ASN A 1 262 ? -15.574 11.045 12.563 1.00 90.94 262 ASN A C 1
ATOM 2095 O O . ASN A 1 262 ? -15.074 9.980 12.942 1.00 90.94 262 ASN A O 1
ATOM 2099 N N . HIS A 1 263 ? -15.653 12.100 13.378 1.00 91.00 263 HIS A N 1
ATOM 2100 C CA . HIS A 1 263 ? -15.082 12.106 14.730 1.00 91.00 263 HIS A CA 1
ATOM 2101 C C . HIS A 1 263 ? -15.761 11.084 15.647 1.00 91.00 263 HIS A C 1
ATOM 2103 O O . HIS A 1 263 ? -15.079 10.357 16.372 1.00 91.00 263 HIS A O 1
ATOM 2109 N N . LYS A 1 264 ? -17.093 10.965 15.575 1.00 91.44 264 LYS A N 1
ATOM 2110 C CA . LYS A 1 264 ? -17.857 9.973 16.346 1.00 91.44 264 LYS A CA 1
ATOM 2111 C C . LYS A 1 264 ? -17.361 8.537 16.146 1.00 91.44 264 LYS A C 1
ATOM 2113 O O . LYS A 1 264 ? -17.202 7.805 17.124 1.00 91.44 264 LYS A O 1
ATOM 2118 N N . GLU A 1 265 ? -17.122 8.127 14.898 1.00 89.81 265 GLU A N 1
ATOM 2119 C CA . GLU A 1 265 ? -16.621 6.780 14.598 1.00 89.81 265 GLU A CA 1
ATOM 2120 C C . GLU A 1 265 ? -15.201 6.614 15.145 1.00 89.81 265 GLU A C 1
ATOM 2122 O O . GLU A 1 265 ? -14.953 5.661 15.878 1.00 89.81 265 GLU A O 1
ATOM 2127 N N . ALA A 1 266 ? -14.311 7.585 14.907 1.00 92.75 266 ALA A N 1
ATOM 2128 C CA . ALA A 1 266 ? -12.939 7.571 15.422 1.00 92.75 266 ALA A CA 1
ATOM 2129 C C . ALA A 1 266 ? -12.867 7.390 16.952 1.00 92.75 266 ALA A C 1
ATOM 2131 O O . ALA A 1 266 ? -12.076 6.579 17.449 1.00 92.75 266 ALA A O 1
ATOM 2132 N N . CYS A 1 267 ? -13.720 8.100 17.700 1.00 93.56 267 CYS A N 1
ATOM 2133 C CA . CYS A 1 267 ? -13.838 7.956 19.152 1.00 93.56 267 CYS A CA 1
ATOM 2134 C C . CYS A 1 267 ? -14.221 6.530 19.550 1.00 93.56 267 CYS A C 1
ATOM 2136 O O . CYS A 1 267 ? -13.548 5.924 20.383 1.00 93.56 267 CYS A O 1
ATOM 2138 N N . ASN A 1 268 ? -15.268 5.978 18.932 1.00 90.19 268 ASN A N 1
ATOM 2139 C CA . ASN A 1 268 ? -15.728 4.624 19.229 1.00 90.19 268 ASN A CA 1
ATOM 2140 C C . ASN A 1 268 ? -14.650 3.580 18.905 1.00 90.19 268 ASN A C 1
ATOM 2142 O O . ASN A 1 268 ? -14.419 2.685 19.713 1.00 90.19 268 ASN A O 1
ATOM 2146 N N . LEU A 1 269 ? -13.939 3.716 17.778 1.00 90.12 269 LEU A N 1
ATOM 2147 C CA . LEU A 1 269 ? -12.847 2.800 17.430 1.00 90.12 269 LEU A CA 1
ATOM 2148 C C . LEU A 1 269 ? -11.723 2.831 18.466 1.00 90.12 269 LEU A C 1
ATOM 2150 O O . LEU A 1 269 ? -11.216 1.782 18.860 1.00 90.12 269 LEU A O 1
ATOM 2154 N N . THR A 1 270 ? -11.367 4.029 18.931 1.00 93.88 270 THR A N 1
ATOM 2155 C CA . THR A 1 270 ? -10.323 4.219 19.944 1.00 93.88 270 THR A CA 1
ATOM 2156 C C . THR A 1 270 ? -10.736 3.600 21.281 1.00 93.88 270 THR A C 1
ATOM 2158 O O . THR A 1 270 ? -9.959 2.856 21.878 1.00 93.88 270 THR A O 1
ATOM 2161 N N . LEU A 1 271 ? -11.972 3.840 21.734 1.00 93.50 271 LEU A N 1
ATOM 2162 C CA . LEU A 1 271 ? -12.504 3.251 22.969 1.00 93.50 271 LEU A CA 1
ATOM 2163 C C . LEU A 1 271 ? -12.580 1.721 22.887 1.00 93.50 271 LEU A C 1
ATOM 2165 O O . LEU A 1 271 ? -12.165 1.041 23.823 1.00 93.50 271 LEU A O 1
ATOM 2169 N N . ASN A 1 272 ? -13.038 1.171 21.760 1.00 90.69 272 ASN A N 1
ATOM 2170 C CA . ASN A 1 272 ? -13.123 -0.275 21.548 1.00 90.69 272 ASN A CA 1
ATOM 2171 C C . ASN A 1 272 ? -11.740 -0.932 21.532 1.00 90.69 272 ASN A C 1
ATOM 2173 O O . ASN A 1 272 ? -11.553 -1.996 22.123 1.00 90.69 272 ASN A O 1
ATOM 2177 N N . TYR A 1 273 ? -10.754 -0.283 20.906 1.00 91.25 273 TYR A N 1
ATOM 2178 C CA . TYR A 1 273 ? -9.367 -0.736 20.941 1.00 91.25 273 TYR A CA 1
ATOM 2179 C C . TYR A 1 273 ? -8.838 -0.781 22.379 1.00 91.25 273 TYR A C 1
ATOM 2181 O O . TYR A 1 273 ? -8.246 -1.783 22.787 1.00 91.25 273 TYR A O 1
ATOM 2189 N N . VAL A 1 274 ? -9.086 0.270 23.169 1.00 93.88 274 VAL A N 1
ATOM 2190 C CA . VAL A 1 274 ? -8.687 0.316 24.583 1.00 93.88 274 VAL A CA 1
ATOM 2191 C C . VAL A 1 274 ? -9.388 -0.772 25.394 1.00 93.88 274 VAL A C 1
ATOM 2193 O O . VAL A 1 274 ? -8.724 -1.461 26.170 1.00 93.88 274 VAL A O 1
ATOM 2196 N N . LEU A 1 275 ? -10.696 -0.956 25.211 1.00 92.88 275 LEU A N 1
ATOM 2197 C CA . LEU A 1 275 ? -11.482 -1.983 25.893 1.00 92.88 275 LEU A CA 1
ATOM 2198 C C . LEU A 1 275 ? -10.927 -3.379 25.609 1.00 92.88 275 LEU A C 1
ATOM 2200 O O . LEU A 1 275 ? -10.578 -4.098 26.543 1.00 92.88 275 LEU A O 1
ATOM 2204 N N . SER A 1 276 ? -10.768 -3.729 24.334 1.00 90.31 276 SER A N 1
ATOM 2205 C CA . SER A 1 276 ? -10.277 -5.045 23.928 1.00 90.31 276 SER A CA 1
ATOM 2206 C C . SER A 1 276 ? -8.883 -5.336 24.477 1.00 90.31 276 SER A C 1
ATOM 2208 O O . SER A 1 276 ? -8.647 -6.422 24.999 1.00 90.31 276 SER A O 1
ATOM 2210 N N . ASN A 1 277 ? -7.960 -4.374 24.397 1.00 90.12 277 ASN A N 1
ATOM 2211 C CA . ASN A 1 277 ? -6.607 -4.546 24.933 1.00 90.12 277 ASN A CA 1
ATOM 2212 C C . ASN A 1 277 ? -6.578 -4.566 26.468 1.00 90.12 277 ASN A C 1
ATOM 2214 O O . ASN A 1 277 ? -5.662 -5.135 27.049 1.00 90.12 277 ASN A O 1
ATOM 2218 N N . SER A 1 278 ? -7.574 -3.976 27.134 1.00 92.19 278 SER A N 1
ATOM 2219 C CA . SER A 1 278 ? -7.698 -4.039 28.594 1.00 92.19 278 SER A CA 1
ATOM 2220 C C . SER A 1 278 ? -8.285 -5.366 29.073 1.00 92.19 278 SER A C 1
ATOM 2222 O O . SER A 1 278 ? -7.874 -5.859 30.120 1.00 92.19 278 SER A O 1
ATOM 2224 N N . LEU A 1 279 ? -9.253 -5.929 28.345 1.00 91.62 279 LEU A N 1
ATOM 2225 C CA . LEU A 1 279 ? -9.882 -7.208 28.688 1.00 91.62 279 LEU A CA 1
ATOM 2226 C C . LEU A 1 279 ? -8.965 -8.383 28.339 1.00 91.62 279 LEU A C 1
ATOM 2228 O O . LEU A 1 279 ? -8.770 -9.279 29.157 1.00 91.62 279 LEU A O 1
ATOM 2232 N N . TRP A 1 280 ? -8.374 -8.366 27.146 1.00 90.75 280 TRP A N 1
ATOM 2233 C CA . TRP A 1 280 ? -7.785 -9.555 26.530 1.00 90.75 280 TRP A CA 1
ATOM 2234 C C . TRP A 1 280 ? -6.292 -9.447 26.254 1.00 90.75 280 TRP A C 1
ATOM 2236 O O . TRP A 1 280 ? -5.810 -10.135 25.366 1.00 90.75 280 TRP A O 1
ATOM 2246 N N . SER A 1 281 ? -5.546 -8.594 26.964 1.00 86.00 281 SER A N 1
ATOM 2247 C CA . SER A 1 281 ? -4.077 -8.610 26.881 1.00 86.00 281 SER A CA 1
ATOM 2248 C C . SER A 1 281 ? -3.519 -10.011 27.164 1.00 86.00 281 SER A C 1
ATOM 2250 O O . SER A 1 281 ? -4.189 -10.819 27.807 1.00 86.00 281 SER A O 1
ATOM 2252 N N . SER A 1 282 ? -2.274 -10.275 26.755 1.00 78.38 282 SER A N 1
ATOM 2253 C CA . SER A 1 282 ? -1.595 -11.539 27.075 1.00 78.38 282 SER A CA 1
ATOM 2254 C C . SER A 1 282 ? -1.739 -11.878 28.567 1.00 78.38 282 SER A C 1
ATOM 2256 O O . SER A 1 282 ? -1.659 -10.984 29.414 1.00 78.38 282 SER A O 1
ATOM 2258 N N . GLU A 1 283 ? -2.033 -13.147 28.863 1.00 80.19 283 GLU A N 1
ATOM 2259 C CA . GLU A 1 283 ? -2.297 -13.698 30.208 1.00 80.19 283 GLU A CA 1
ATOM 2260 C C . GLU A 1 283 ? -3.576 -13.199 30.911 1.00 80.19 283 GLU A C 1
ATOM 2262 O O . GLU A 1 283 ? -3.891 -13.642 32.019 1.00 80.19 283 GLU A O 1
ATOM 2267 N N . SER A 1 284 ? -4.349 -12.302 30.294 1.00 86.25 284 SER A N 1
ATOM 2268 C CA . SER A 1 284 ? -5.607 -11.821 30.863 1.00 86.25 284 SER A CA 1
ATOM 2269 C C . SER A 1 284 ? -6.750 -12.800 30.623 1.00 86.25 284 SER A C 1
ATOM 2271 O O . SER A 1 284 ? -6.957 -13.290 29.513 1.00 86.25 284 SER A O 1
ATOM 2273 N N . ARG A 1 285 ? -7.557 -12.998 31.667 1.00 86.12 285 ARG A N 1
ATOM 2274 C CA . ARG A 1 285 ? -8.782 -13.797 31.629 1.00 86.12 285 ARG A CA 1
ATOM 2275 C C . ARG A 1 285 ? -10.031 -12.959 31.395 1.00 86.12 285 ARG A C 1
ATOM 2277 O O . ARG A 1 285 ? -11.058 -13.248 31.989 1.00 86.12 285 ARG A O 1
ATOM 2284 N N . GLY A 1 286 ? -9.950 -11.850 30.664 1.00 86.38 286 GLY A N 1
ATOM 2285 C CA . GLY A 1 286 ? -11.096 -10.953 30.448 1.00 86.38 286 GLY A CA 1
ATOM 2286 C C . GLY A 1 286 ? -11.416 -10.015 31.615 1.00 86.38 286 GLY A C 1
ATOM 2287 O O . GLY A 1 286 ? -12.057 -8.991 31.416 1.00 86.38 286 GLY A O 1
ATOM 2288 N N . TRP A 1 287 ? -10.959 -10.304 32.833 1.00 88.38 287 TRP A N 1
ATOM 2289 C CA . TRP A 1 287 ? -11.136 -9.433 33.997 1.00 88.38 287 TRP A CA 1
ATOM 2290 C C . TRP A 1 287 ? -10.048 -9.698 35.052 1.00 88.38 287 TRP A C 1
ATOM 2292 O O . TRP A 1 287 ? -9.628 -10.849 35.198 1.00 88.38 287 TRP A O 1
ATOM 2302 N N . PRO A 1 288 ? -9.585 -8.688 35.820 1.00 88.94 288 PRO A N 1
ATOM 2303 C CA . PRO A 1 288 ? -9.904 -7.256 35.742 1.00 88.94 288 PRO A CA 1
ATOM 2304 C C . PRO A 1 288 ? -9.217 -6.541 34.571 1.00 88.94 288 PRO A C 1
ATOM 2306 O O . PRO A 1 288 ? -8.246 -7.045 34.007 1.00 88.94 288 PRO A O 1
ATOM 2309 N N . LEU A 1 289 ? -9.702 -5.338 34.239 1.00 91.00 289 LEU A N 1
ATOM 2310 C CA . LEU A 1 289 ? -9.143 -4.498 33.173 1.00 91.00 289 LEU A CA 1
ATOM 2311 C C . LEU A 1 289 ? -7.651 -4.210 33.399 1.00 91.00 289 LEU A C 1
ATOM 2313 O O . LEU A 1 289 ? -7.256 -3.548 34.364 1.00 91.00 289 LEU A O 1
ATOM 2317 N N . LYS A 1 290 ? -6.811 -4.666 32.473 1.00 91.50 290 LYS A N 1
ATOM 2318 C CA . LYS A 1 290 ? -5.359 -4.497 32.537 1.00 91.50 290 LYS A CA 1
ATOM 2319 C C . LYS A 1 290 ? -4.918 -3.112 32.060 1.00 91.50 290 LYS A C 1
ATOM 2321 O O . LYS A 1 290 ? -5.582 -2.451 31.255 1.00 91.50 290 LYS A O 1
ATOM 2326 N N . GLN A 1 291 ? -3.784 -2.669 32.599 1.00 91.19 291 GLN A N 1
ATOM 2327 C CA . GLN A 1 291 ? -3.093 -1.454 32.173 1.00 91.19 291 GLN A CA 1
ATOM 2328 C C . GLN A 1 291 ? -2.152 -1.791 31.012 1.00 91.19 291 GLN A C 1
ATOM 2330 O O . GLN A 1 291 ? -1.518 -2.842 31.022 1.00 91.19 291 GLN A O 1
ATOM 2335 N N . PHE A 1 292 ? -2.015 -0.880 30.047 1.00 91.00 292 PHE A N 1
ATOM 2336 C CA . PHE A 1 292 ? -1.006 -0.965 28.988 1.00 91.00 292 PHE A CA 1
ATOM 2337 C C . PHE A 1 292 ? -0.472 0.428 28.628 1.00 91.00 292 PHE A C 1
ATOM 2339 O O . PHE A 1 292 ? -1.105 1.443 28.931 1.00 91.00 292 PHE A O 1
ATOM 2346 N N . THR A 1 293 ? 0.695 0.483 27.983 1.00 89.88 293 THR A N 1
ATOM 2347 C CA . THR A 1 293 ? 1.516 1.698 27.819 1.00 89.88 293 THR A CA 1
ATOM 2348 C C . THR A 1 293 ? 0.763 2.890 27.222 1.00 89.88 293 THR A C 1
ATOM 2350 O O . THR A 1 293 ? 0.827 3.990 27.759 1.00 89.88 293 THR A O 1
ATOM 2353 N N . GLN A 1 294 ? 0.001 2.679 26.146 1.00 92.19 294 GLN A N 1
ATOM 2354 C CA . GLN A 1 294 ? -0.683 3.753 25.407 1.00 92.19 294 GLN A CA 1
ATOM 2355 C C . GLN A 1 294 ? -2.087 4.081 25.940 1.00 92.19 294 GLN A C 1
ATOM 2357 O O . GLN A 1 294 ? -2.753 4.978 25.427 1.00 92.19 294 GLN A O 1
ATOM 2362 N N . LYS A 1 295 ? -2.570 3.368 26.966 1.00 94.69 295 LYS A N 1
ATOM 2363 C CA . LYS A 1 295 ? -3.973 3.428 27.400 1.00 94.69 295 LYS A CA 1
ATOM 2364 C C . LYS A 1 295 ? -4.433 4.846 27.741 1.00 94.69 295 LYS A C 1
ATOM 2366 O O . LYS A 1 295 ? -5.444 5.304 27.222 1.00 94.69 295 LYS A O 1
ATOM 2371 N N . LYS A 1 296 ? -3.673 5.552 28.583 1.00 94.19 296 LYS A N 1
ATOM 2372 C CA . LYS A 1 296 ? -4.013 6.910 29.039 1.00 94.19 296 LYS A CA 1
ATOM 2373 C C . LYS A 1 296 ? -4.044 7.914 27.883 1.00 94.19 296 LYS A C 1
ATOM 2375 O O . LYS A 1 296 ? -4.965 8.717 27.801 1.00 94.19 296 LYS A O 1
ATOM 2380 N N . GLU A 1 297 ? -3.073 7.833 26.976 1.00 95.31 297 GLU A N 1
ATOM 2381 C CA . GLU A 1 297 ? -2.989 8.699 25.796 1.00 95.31 297 GLU A CA 1
ATOM 2382 C C . GLU A 1 297 ? -4.190 8.497 24.860 1.00 95.31 297 GLU A C 1
ATOM 2384 O O . GLU A 1 297 ? -4.825 9.467 24.450 1.00 95.31 297 GLU A O 1
ATOM 2389 N N . LEU A 1 298 ? -4.554 7.241 24.577 1.00 96.12 298 LEU A N 1
ATOM 2390 C CA . LEU A 1 298 ? -5.696 6.912 23.719 1.00 96.12 298 LEU A CA 1
ATOM 2391 C C . LEU A 1 298 ? -7.029 7.379 24.318 1.00 96.12 298 LEU A C 1
ATOM 2393 O O . LEU A 1 298 ? -7.888 7.882 23.592 1.00 96.12 298 LEU A O 1
ATOM 2397 N N . LEU A 1 299 ? -7.201 7.252 25.637 1.00 96.38 299 LEU A N 1
ATOM 2398 C CA . LEU A 1 299 ? -8.396 7.733 26.332 1.00 96.38 299 LEU A CA 1
ATOM 2399 C C . LEU A 1 299 ? -8.519 9.263 26.267 1.00 96.38 299 LEU A C 1
ATOM 2401 O O . LEU A 1 299 ? -9.594 9.777 25.953 1.00 96.38 299 LEU A O 1
ATOM 2405 N N . GLU A 1 300 ? -7.429 9.997 26.495 1.00 96.00 300 GLU A N 1
ATOM 2406 C CA . GLU A 1 300 ? -7.430 11.461 26.374 1.00 96.00 300 GLU A CA 1
ATOM 2407 C C . GLU A 1 300 ? -7.643 11.918 24.926 1.00 96.00 300 GLU A C 1
ATOM 2409 O O . GLU A 1 300 ? -8.411 12.849 24.669 1.00 96.00 300 GLU A O 1
ATOM 2414 N N . LYS A 1 301 ? -7.065 11.209 23.955 1.00 95.12 301 LYS A N 1
ATOM 2415 C CA . LYS A 1 301 ? -7.319 11.442 22.530 1.00 95.12 301 LYS A CA 1
ATOM 2416 C C . LYS A 1 301 ? -8.797 11.272 22.176 1.00 95.12 301 LYS A C 1
ATOM 2418 O O . LYS A 1 301 ? -9.358 12.137 21.506 1.00 95.12 301 LYS A O 1
ATOM 2423 N N . ALA A 1 302 ? -9.447 10.210 22.655 1.00 95.62 302 ALA A N 1
ATOM 2424 C CA . ALA A 1 302 ? -10.880 10.002 22.446 1.00 95.62 302 ALA A CA 1
ATOM 2425 C C . ALA A 1 302 ? -11.716 11.143 23.058 1.00 95.62 302 ALA A C 1
ATOM 2427 O O . ALA A 1 302 ? -12.624 11.660 22.403 1.00 95.62 302 ALA A O 1
ATOM 2428 N N . LYS A 1 303 ? -11.379 11.599 24.275 1.00 95.88 303 LYS A N 1
ATOM 2429 C CA . LYS A 1 303 ? -12.034 12.756 24.916 1.00 95.88 303 LYS A CA 1
ATOM 2430 C C . LYS A 1 303 ? -11.873 14.037 24.091 1.00 95.88 303 LYS A C 1
ATOM 2432 O O . LYS A 1 303 ? -12.845 14.770 23.920 1.00 95.88 303 LYS A O 1
ATOM 2437 N N . LEU A 1 304 ? -10.675 14.312 23.569 1.00 94.75 304 LEU A N 1
ATOM 2438 C CA . LEU A 1 304 ? -10.411 15.488 22.733 1.00 94.75 304 LEU A CA 1
ATOM 2439 C C . LEU A 1 304 ? -11.205 15.450 21.424 1.00 94.75 304 LEU A C 1
ATOM 2441 O O . LEU A 1 304 ? -11.860 16.435 21.094 1.00 94.75 304 LEU A O 1
ATOM 2445 N N . LEU A 1 305 ? -11.208 14.313 20.724 1.00 93.31 305 LEU A N 1
ATOM 2446 C CA . LEU A 1 305 ? -11.969 14.132 19.483 1.00 93.31 305 LEU A CA 1
ATOM 2447 C C . LEU A 1 305 ? -13.477 14.318 19.700 1.00 93.31 305 LEU A C 1
ATOM 2449 O O . LEU A 1 305 ? -14.155 14.925 18.874 1.00 93.31 305 LEU A O 1
ATOM 2453 N N . ALA A 1 306 ? -14.002 13.863 20.839 1.00 94.50 306 ALA A N 1
ATOM 2454 C CA . ALA A 1 306 ? -15.420 13.984 21.159 1.00 94.50 306 ALA A CA 1
ATOM 2455 C C . ALA A 1 306 ? -15.886 15.433 21.402 1.00 94.50 306 ALA A C 1
ATOM 2457 O O . ALA A 1 306 ? -17.090 15.684 21.367 1.00 94.50 306 ALA A O 1
ATOM 2458 N N . LYS A 1 307 ? -14.975 16.396 21.622 1.00 94.00 307 LYS A N 1
ATOM 2459 C CA . LYS A 1 307 ? -15.328 17.827 21.735 1.00 94.00 307 LYS A CA 1
ATOM 2460 C C . LYS A 1 307 ? -15.811 18.428 20.414 1.00 94.00 307 LYS A C 1
ATOM 2462 O O . LYS A 1 307 ? -16.533 19.418 20.447 1.00 94.00 307 LYS A O 1
ATOM 2467 N N . ASN A 1 308 ? -15.444 17.822 19.285 1.00 90.31 308 ASN A N 1
ATOM 2468 C CA . ASN A 1 308 ? -15.881 18.247 17.952 1.00 90.31 308 ASN A CA 1
ATOM 2469 C C . ASN A 1 308 ? -17.306 17.768 17.612 1.00 90.31 308 ASN A C 1
ATOM 2471 O O . ASN A 1 308 ? -17.818 18.059 16.536 1.00 90.31 308 ASN A O 1
ATOM 2475 N N . GLU A 1 309 ? -17.941 17.021 18.515 1.00 92.81 309 GLU A N 1
ATOM 2476 C CA . GLU A 1 309 ? -19.276 16.441 18.364 1.00 92.81 309 GLU A CA 1
ATOM 2477 C C . GLU A 1 309 ? -20.272 17.110 19.335 1.00 92.81 309 GLU A C 1
ATOM 2479 O O . GLU A 1 309 ? -20.033 18.175 19.903 1.00 92.81 309 GLU A O 1
ATOM 2484 N N . SER A 1 310 ? -21.433 16.489 19.561 1.00 92.75 310 SER A N 1
ATOM 2485 C CA . SER A 1 310 ? -22.406 16.994 20.538 1.00 92.75 310 SER A CA 1
ATOM 2486 C C . SER A 1 310 ? -21.906 16.898 21.990 1.00 92.75 310 SER A C 1
ATOM 2488 O O . SER A 1 310 ? -21.291 15.909 22.391 1.00 92.75 310 SER A O 1
ATOM 2490 N N . ASN A 1 311 ? -22.310 17.845 22.845 1.00 93.06 311 ASN A N 1
ATOM 2491 C CA . ASN A 1 311 ? -22.042 17.792 24.292 1.00 93.06 311 ASN A CA 1
ATOM 2492 C C . ASN A 1 311 ? -22.567 16.495 24.950 1.00 93.06 311 ASN A C 1
ATOM 2494 O O . ASN A 1 311 ? -21.977 15.979 25.898 1.00 93.06 311 ASN A O 1
ATOM 2498 N N . LYS A 1 312 ? -23.675 15.935 24.438 1.00 93.44 312 LYS A N 1
ATOM 2499 C CA . LYS A 1 312 ? -24.202 14.639 24.897 1.00 93.44 312 LYS A CA 1
ATOM 2500 C C . LYS A 1 312 ? -23.219 13.503 24.594 1.00 93.44 312 LYS A C 1
ATOM 2502 O O . LYS A 1 312 ? -23.016 12.649 25.453 1.00 93.44 312 LYS A O 1
ATOM 2507 N N . PHE A 1 313 ? -22.615 13.508 23.406 1.00 93.56 313 PHE A N 1
ATOM 2508 C CA . PHE A 1 313 ? -21.613 12.522 23.005 1.00 93.56 313 PHE A CA 1
ATOM 2509 C C . PHE A 1 313 ? -20.291 12.707 23.755 1.00 93.56 313 PHE A C 1
ATOM 2511 O O . PHE A 1 313 ? -19.741 11.729 24.246 1.00 93.56 313 PHE A O 1
ATOM 2518 N N . TYR A 1 314 ? -19.835 13.947 23.940 1.00 95.00 314 TYR A N 1
ATOM 2519 C CA . TYR A 1 314 ? -18.662 14.244 24.763 1.00 95.00 314 TYR A CA 1
ATOM 2520 C C . TYR A 1 314 ? -18.796 13.674 26.184 1.00 95.00 314 TYR A C 1
ATOM 2522 O O . TYR A 1 314 ? -17.924 12.938 26.639 1.00 95.00 314 TYR A O 1
ATOM 2530 N N . LYS A 1 315 ? -19.930 13.919 26.859 1.00 94.12 315 LYS A N 1
ATOM 2531 C CA . LYS A 1 315 ? -20.208 13.359 28.197 1.00 94.12 315 LYS A CA 1
ATOM 2532 C C . LYS A 1 315 ? -20.215 11.828 28.215 1.00 94.12 315 LYS A C 1
ATOM 2534 O O . LYS A 1 315 ? -19.707 11.230 29.163 1.00 94.12 315 LYS A O 1
ATOM 2539 N N . PHE A 1 316 ? -20.763 11.210 27.170 1.00 94.56 316 PHE A N 1
ATOM 2540 C CA . PHE A 1 316 ? -20.728 9.760 26.996 1.00 94.56 316 PHE A CA 1
ATOM 2541 C C . PHE A 1 316 ? -19.284 9.244 26.889 1.00 94.56 316 PHE A C 1
ATOM 2543 O O . PHE A 1 316 ? -18.903 8.370 27.662 1.00 94.56 316 PHE A O 1
ATOM 2550 N N . VAL A 1 317 ? -18.460 9.832 26.016 1.00 95.62 317 VAL A N 1
ATOM 2551 C CA . VAL A 1 317 ? -17.055 9.427 25.830 1.00 95.62 317 VAL A CA 1
ATOM 2552 C C . VAL A 1 317 ? -16.233 9.636 27.101 1.00 95.62 317 VAL A C 1
ATOM 2554 O O . VAL A 1 317 ? -15.445 8.765 27.452 1.00 95.62 317 VAL A O 1
ATOM 2557 N N . CYS A 1 318 ? -16.434 10.741 27.827 1.00 94.88 318 CYS A N 1
ATOM 2558 C CA . CYS A 1 318 ? -15.787 10.944 29.125 1.00 94.88 318 CYS A CA 1
ATOM 2559 C C . CYS A 1 318 ? -16.155 9.832 30.114 1.00 94.88 318 CYS A C 1
ATOM 2561 O O . CYS A 1 318 ? -15.266 9.272 30.743 1.00 94.88 318 CYS A O 1
ATOM 2563 N N . THR A 1 319 ? -17.440 9.475 30.197 1.00 94.19 319 THR A N 1
ATOM 2564 C CA . THR A 1 319 ? -17.917 8.404 31.084 1.00 94.19 319 THR A CA 1
ATOM 2565 C C . THR A 1 319 ? -17.275 7.061 30.730 1.00 94.19 319 THR A C 1
ATOM 2567 O O . THR A 1 319 ? -16.725 6.406 31.610 1.00 94.19 319 THR A O 1
ATOM 2570 N N . GLU A 1 320 ? -17.282 6.667 29.452 1.00 94.44 320 GLU A N 1
ATOM 2571 C CA . GLU A 1 320 ? -16.644 5.422 28.991 1.00 94.44 320 GLU A CA 1
ATOM 2572 C C . GLU A 1 320 ? -15.136 5.419 29.259 1.00 94.44 320 GLU A C 1
ATOM 2574 O O . GLU A 1 320 ? -14.590 4.433 29.750 1.00 94.44 320 GLU A O 1
ATOM 2579 N N . ALA A 1 321 ? -14.455 6.532 28.987 1.00 95.19 321 ALA A N 1
ATOM 2580 C CA . ALA A 1 321 ? -13.022 6.642 29.210 1.00 95.19 321 ALA A CA 1
ATOM 2581 C C . ALA A 1 321 ? -12.653 6.543 30.698 1.00 95.19 321 ALA A C 1
ATOM 2583 O O . ALA A 1 321 ? -11.684 5.869 31.046 1.00 95.19 321 ALA A O 1
ATOM 2584 N N . ASP A 1 322 ? -13.442 7.157 31.580 1.00 93.19 322 ASP A N 1
ATOM 2585 C CA . ASP A 1 322 ? -13.224 7.090 33.026 1.00 93.19 322 ASP A CA 1
ATOM 2586 C C . ASP A 1 322 ? -13.524 5.680 33.575 1.00 93.19 322 ASP A C 1
ATOM 2588 O O . ASP A 1 322 ? -12.835 5.207 34.480 1.00 93.19 322 ASP A O 1
ATOM 2592 N N . ILE A 1 323 ? -14.502 4.967 33.000 1.00 93.31 323 ILE A N 1
ATOM 2593 C CA . ILE A 1 323 ? -14.770 3.553 33.317 1.00 93.31 323 ILE A CA 1
ATOM 2594 C C . ILE A 1 323 ? -13.615 2.663 32.859 1.00 93.31 323 ILE A C 1
ATOM 2596 O O . ILE A 1 323 ? -13.229 1.749 33.586 1.00 93.31 323 ILE A O 1
ATOM 2600 N N . LEU A 1 324 ? -13.050 2.918 31.680 1.00 94.06 324 LEU A N 1
ATOM 2601 C CA . LEU A 1 324 ? -11.924 2.153 31.146 1.00 94.06 324 LEU A CA 1
ATOM 2602 C C . LEU A 1 324 ? -10.609 2.454 31.863 1.00 94.06 324 LEU A C 1
ATOM 2604 O O . LEU A 1 324 ? -9.705 1.622 31.799 1.00 94.06 324 LEU A O 1
ATOM 2608 N N . SER A 1 325 ? -10.487 3.601 32.535 1.00 92.06 325 SER A N 1
ATOM 2609 C CA . SER A 1 325 ? -9.288 3.950 33.295 1.00 92.06 325 SER A CA 1
ATOM 2610 C C . SER A 1 325 ? -9.009 2.944 34.419 1.00 92.06 325 SER A C 1
ATOM 2612 O O . SER A 1 325 ? -9.919 2.349 35.008 1.00 92.06 325 SER A O 1
ATOM 2614 N N . ASN A 1 326 ? -7.723 2.772 34.723 1.00 85.62 326 ASN A N 1
ATOM 2615 C CA . ASN A 1 326 ? -7.243 1.968 35.848 1.00 85.62 326 ASN A CA 1
ATOM 2616 C C . ASN A 1 326 ? -7.068 2.802 37.126 1.00 85.62 326 ASN A C 1
ATOM 2618 O O . ASN A 1 326 ? -6.561 2.287 38.122 1.00 85.62 326 ASN A O 1
ATOM 2622 N N . ASP A 1 327 ? -7.471 4.073 37.104 1.00 81.44 327 ASP A N 1
ATOM 2623 C CA . ASP A 1 327 ? -7.452 4.920 38.291 1.00 81.44 327 ASP A CA 1
ATOM 2624 C C . ASP A 1 327 ? -8.351 4.319 39.379 1.00 81.44 327 ASP A C 1
ATOM 2626 O O . ASP A 1 327 ? -9.446 3.818 39.099 1.00 81.44 327 ASP A O 1
ATOM 2630 N N . GLN A 1 328 ? -7.887 4.357 40.632 1.00 68.06 328 GLN A N 1
ATOM 2631 C CA . GLN A 1 328 ? -8.701 3.891 41.748 1.00 68.06 328 GLN A CA 1
ATOM 2632 C C . GLN A 1 328 ? -9.949 4.764 41.880 1.00 68.06 328 GLN A C 1
ATOM 2634 O O . GLN A 1 328 ? -9.868 5.967 42.125 1.00 68.06 328 GLN A O 1
ATOM 2639 N N . SER A 1 329 ? -11.109 4.134 41.731 1.00 76.56 329 SER A N 1
ATOM 2640 C CA . SER A 1 329 ? -12.417 4.750 41.910 1.00 76.56 329 SER A CA 1
ATOM 2641 C C . SER A 1 329 ? -13.059 4.227 43.187 1.00 76.56 329 SER A C 1
ATOM 2643 O O . SER A 1 329 ? -13.161 3.014 43.379 1.00 76.56 329 SER A O 1
ATOM 2645 N N . ASP A 1 330 ? -13.527 5.129 44.045 1.00 82.94 330 ASP A N 1
ATOM 2646 C CA . ASP A 1 330 ? -14.375 4.747 45.168 1.00 82.94 330 ASP A CA 1
ATOM 2647 C C . ASP A 1 330 ? -15.762 4.277 44.683 1.00 82.94 330 ASP A C 1
ATOM 2649 O O . ASP A 1 330 ? -16.159 4.463 43.524 1.00 82.94 330 ASP A O 1
ATOM 2653 N N . LEU A 1 331 ? -16.520 3.640 45.580 1.00 84.25 331 LEU A N 1
ATOM 2654 C CA . LEU A 1 331 ? -17.854 3.121 45.267 1.00 84.25 331 LEU A CA 1
ATOM 2655 C C . LEU A 1 331 ? -18.811 4.224 44.775 1.00 84.25 331 LEU A C 1
ATOM 2657 O O . LEU A 1 331 ? -19.666 3.972 43.923 1.00 84.25 331 LEU A O 1
ATOM 2661 N N . LEU A 1 332 ? -18.632 5.460 45.255 1.00 84.19 332 LEU A N 1
ATOM 2662 C CA . LEU A 1 332 ? -19.420 6.619 44.843 1.00 84.19 332 LEU A CA 1
ATOM 2663 C C . LEU A 1 332 ? -19.210 6.939 43.361 1.00 84.19 332 LEU A C 1
ATOM 2665 O O . LEU A 1 332 ? -20.180 7.152 42.627 1.00 84.19 332 LEU A O 1
ATOM 2669 N N . ILE A 1 333 ? -17.951 7.007 42.926 1.00 86.62 333 ILE A N 1
ATOM 2670 C CA . ILE A 1 333 ? -17.569 7.306 41.547 1.00 86.62 333 ILE A CA 1
ATOM 2671 C C . ILE A 1 333 ? -18.062 6.191 40.628 1.00 86.62 333 ILE A C 1
ATOM 2673 O O . ILE A 1 333 ? -18.709 6.493 39.625 1.00 86.62 333 ILE A O 1
ATOM 2677 N N . MET A 1 334 ? -17.861 4.922 40.996 1.00 88.31 334 MET A N 1
ATOM 2678 C CA . MET A 1 334 ? -18.330 3.788 40.190 1.00 88.31 334 MET A CA 1
ATOM 2679 C C . MET A 1 334 ? -19.855 3.784 40.026 1.00 88.31 334 MET A C 1
ATOM 2681 O O . MET A 1 334 ? -20.366 3.552 38.930 1.00 88.31 334 MET A O 1
ATOM 2685 N N . ASN A 1 335 ? -20.608 4.122 41.077 1.00 87.00 335 ASN A N 1
ATOM 2686 C CA . ASN A 1 335 ? -22.065 4.218 40.985 1.00 87.00 335 ASN A CA 1
ATOM 2687 C C . ASN A 1 335 ? -22.520 5.416 40.127 1.00 87.00 335 ASN A C 1
ATOM 2689 O O . ASN A 1 335 ? -23.477 5.319 39.354 1.00 87.00 335 ASN A O 1
ATOM 2693 N N . LYS A 1 336 ? -21.814 6.553 40.201 1.00 88.94 336 LYS A N 1
ATOM 2694 C CA . LYS A 1 336 ? -22.052 7.695 39.299 1.00 88.94 336 LYS A CA 1
ATOM 2695 C C . LYS A 1 336 ? -21.795 7.316 37.840 1.00 88.94 336 LYS A C 1
ATOM 2697 O O . LYS A 1 336 ? -22.607 7.669 36.987 1.00 88.94 336 LYS A O 1
ATOM 2702 N N . GLN A 1 337 ? -20.718 6.581 37.566 1.00 91.25 337 GLN A N 1
ATOM 2703 C CA . GLN A 1 337 ? -20.378 6.072 36.234 1.00 91.25 337 GLN A CA 1
ATOM 2704 C C . GLN A 1 337 ? -21.438 5.094 35.707 1.00 91.25 337 GLN A C 1
ATOM 2706 O O . GLN A 1 337 ? -21.881 5.236 34.566 1.00 91.25 337 GLN A O 1
ATOM 2711 N N . LEU A 1 338 ? -21.930 4.175 36.544 1.00 90.75 338 LEU A N 1
ATOM 2712 C CA . LEU A 1 338 ? -23.027 3.271 36.185 1.00 90.75 338 LEU A CA 1
ATOM 2713 C C . LEU A 1 338 ? -24.304 4.047 35.833 1.00 90.75 338 LEU A C 1
ATOM 2715 O O . LEU A 1 338 ? -24.927 3.806 34.799 1.00 90.75 338 LEU A O 1
ATOM 2719 N N . ASN A 1 339 ? -24.691 5.009 36.671 1.00 89.62 339 ASN A N 1
ATOM 2720 C CA . ASN A 1 339 ? -25.883 5.825 36.442 1.00 89.62 339 ASN A CA 1
ATOM 2721 C C . ASN A 1 339 ? -25.752 6.711 35.194 1.00 89.62 339 ASN A C 1
ATOM 2723 O O . ASN A 1 339 ? -26.724 6.884 34.455 1.00 89.62 339 ASN A O 1
ATOM 2727 N N . ALA A 1 340 ? -24.562 7.253 34.927 1.00 91.62 340 ALA A N 1
ATOM 2728 C CA . ALA A 1 340 ? -24.274 7.961 33.684 1.00 91.62 340 ALA A CA 1
ATOM 2729 C C . ALA A 1 340 ? -24.387 7.022 32.472 1.00 91.62 340 ALA A C 1
ATOM 2731 O O . ALA A 1 340 ? -25.060 7.368 31.501 1.00 91.62 340 ALA A O 1
ATOM 2732 N N . SER A 1 341 ? -23.843 5.807 32.561 1.00 91.81 341 SER A N 1
ATOM 2733 C CA . SER A 1 341 ? -23.934 4.786 31.507 1.00 91.81 341 SER A CA 1
ATOM 2734 C C . SER A 1 341 ? -25.383 4.416 31.188 1.00 91.81 341 SER A C 1
ATOM 2736 O O . SER A 1 341 ? -25.756 4.425 30.017 1.00 91.81 341 SER A O 1
ATOM 2738 N N . LYS A 1 342 ? -26.235 4.236 32.209 1.00 91.12 342 LYS A N 1
ATOM 2739 C CA . LYS A 1 342 ? -27.685 4.014 32.035 1.00 91.12 342 LYS A CA 1
ATOM 2740 C C . LYS A 1 342 ? -28.371 5.161 31.293 1.00 91.12 342 LYS A C 1
ATOM 2742 O O . LYS A 1 342 ? -29.157 4.933 30.378 1.00 91.12 342 LYS A O 1
ATOM 2747 N N . ARG A 1 343 ? -28.054 6.416 31.640 1.00 90.75 343 ARG A N 1
ATOM 2748 C CA . ARG A 1 343 ? -28.592 7.606 30.941 1.00 90.75 343 ARG A CA 1
ATOM 2749 C C . ARG A 1 343 ? -28.128 7.684 29.488 1.00 90.75 343 ARG A C 1
ATOM 2751 O O . ARG A 1 343 ? -28.855 8.195 28.637 1.00 90.75 343 ARG A O 1
ATOM 2758 N N . HIS A 1 344 ? -26.917 7.210 29.216 1.00 90.06 344 HIS A N 1
ATOM 2759 C CA . HIS A 1 344 ? -26.354 7.134 27.874 1.00 90.06 344 HIS A CA 1
ATOM 2760 C C . HIS A 1 344 ? -26.773 5.875 27.103 1.00 90.06 344 HIS A C 1
ATOM 2762 O O . HIS A 1 344 ? -26.482 5.807 25.913 1.00 90.06 344 HIS A O 1
ATOM 2768 N N . GLN A 1 345 ? -27.478 4.932 27.742 1.00 89.69 345 GLN A N 1
ATOM 2769 C CA . GLN A 1 345 ? -27.831 3.616 27.192 1.00 89.69 345 GLN A CA 1
ATOM 2770 C C . GLN A 1 345 ? -26.593 2.817 26.746 1.00 89.69 345 GLN A C 1
ATOM 2772 O O . GLN A 1 345 ? -26.614 2.108 25.739 1.00 89.69 345 GLN A O 1
ATOM 2777 N N . SER A 1 346 ? -25.492 2.957 27.489 1.00 90.56 346 SER A N 1
ATOM 2778 C CA . SER A 1 346 ? -24.240 2.265 27.197 1.00 90.56 346 SER A CA 1
ATOM 2779 C C . SER A 1 346 ? -24.212 0.888 27.842 1.00 90.56 346 SER A C 1
ATOM 2781 O O . SER A 1 346 ? -23.953 0.753 29.037 1.00 90.56 346 SER A O 1
ATOM 2783 N N . VAL A 1 347 ? -24.419 -0.156 27.039 1.00 90.88 347 VAL A N 1
ATOM 2784 C CA . VAL A 1 347 ? -24.312 -1.545 27.514 1.00 90.88 347 VAL A CA 1
ATOM 2785 C C . VAL A 1 347 ? -22.879 -1.867 27.968 1.00 90.88 347 VAL A C 1
ATOM 2787 O O . VAL A 1 347 ? -22.703 -2.543 28.982 1.00 90.88 347 VAL A O 1
ATOM 2790 N N . ASN A 1 348 ? -21.866 -1.338 27.265 1.00 90.25 348 ASN A N 1
ATOM 2791 C CA . ASN A 1 348 ? -20.452 -1.444 27.646 1.00 90.25 348 ASN A CA 1
ATOM 2792 C C . ASN A 1 348 ? -20.226 -0.844 29.041 1.00 90.25 348 ASN A C 1
ATOM 2794 O O . ASN A 1 348 ? -19.828 -1.559 29.962 1.00 90.25 348 ASN A O 1
ATOM 2798 N N . GLY A 1 349 ? -20.539 0.444 29.207 1.00 91.56 349 GLY A N 1
ATOM 2799 C CA . GLY A 1 349 ? -20.342 1.163 30.462 1.00 91.56 349 GLY A CA 1
ATOM 2800 C C . GLY A 1 349 ? -21.121 0.550 31.621 1.00 91.56 349 GLY A C 1
ATOM 2801 O O . GLY A 1 349 ? -20.562 0.346 32.695 1.00 91.56 349 GLY A O 1
ATOM 2802 N N . GLU A 1 350 ? -22.379 0.150 31.400 1.00 92.44 350 GLU A N 1
ATOM 2803 C CA . GLU A 1 350 ? -23.183 -0.526 32.423 1.00 92.44 350 GLU A CA 1
ATOM 2804 C C . GLU A 1 350 ? -22.546 -1.840 32.891 1.00 92.44 350 GLU A C 1
ATOM 2806 O O . GLU A 1 350 ? -22.444 -2.074 34.097 1.00 92.44 350 GLU A O 1
ATOM 2811 N N . THR A 1 351 ? -22.086 -2.676 31.955 1.00 92.44 351 THR A N 1
ATOM 2812 C CA . THR A 1 351 ? -21.487 -3.977 32.285 1.00 92.44 351 THR A CA 1
ATOM 2813 C C . THR A 1 351 ? -20.161 -3.805 33.020 1.00 92.44 351 THR A C 1
ATOM 2815 O O . THR A 1 351 ? -19.935 -4.447 34.045 1.00 92.44 351 THR A O 1
ATOM 2818 N N . LEU A 1 352 ? -19.292 -2.918 32.529 1.00 92.81 352 LEU A N 1
ATOM 2819 C CA . LEU A 1 352 ? -17.973 -2.680 33.116 1.00 92.81 352 LEU A CA 1
ATOM 2820 C C . LEU A 1 352 ? -18.078 -2.007 34.487 1.00 92.81 352 LEU A C 1
ATOM 2822 O O . LEU A 1 352 ? -17.385 -2.419 35.416 1.00 92.81 352 LEU A O 1
ATOM 2826 N N . SER A 1 353 ? -18.962 -1.016 34.654 1.00 92.31 353 SER A N 1
ATOM 2827 C CA . SER A 1 353 ? -19.207 -0.398 35.962 1.00 92.31 353 SER A CA 1
ATOM 2828 C C . SER A 1 353 ? -19.783 -1.401 36.959 1.00 92.31 353 SER A C 1
ATOM 2830 O O . SER A 1 353 ? -19.312 -1.449 38.092 1.00 92.31 353 SER A O 1
ATOM 2832 N N . ALA A 1 354 ? -20.751 -2.235 36.556 1.00 91.88 354 ALA A N 1
ATOM 2833 C CA . ALA A 1 354 ? -21.276 -3.286 37.428 1.00 91.88 354 ALA A CA 1
ATOM 2834 C C . ALA A 1 354 ? -20.179 -4.292 37.822 1.00 91.88 354 ALA A C 1
ATOM 2836 O O . ALA A 1 354 ? -20.067 -4.631 38.997 1.00 91.88 354 ALA A O 1
ATOM 2837 N N . GLY A 1 355 ? -19.319 -4.690 36.877 1.00 91.94 355 GLY A N 1
ATOM 2838 C CA . GLY A 1 355 ? -18.158 -5.546 37.138 1.00 91.94 355 GLY A CA 1
ATOM 2839 C C . GLY A 1 355 ? -17.174 -4.938 38.142 1.00 91.94 355 GLY A C 1
ATOM 2840 O O . GLY A 1 355 ? -16.774 -5.614 39.086 1.00 91.94 355 GLY A O 1
ATOM 2841 N N . LYS A 1 356 ? -16.835 -3.646 38.010 1.00 91.25 356 LYS A N 1
ATOM 2842 C CA . LYS A 1 356 ? -15.964 -2.941 38.974 1.00 91.25 356 LYS A CA 1
ATOM 2843 C C . LYS A 1 356 ? -16.582 -2.860 40.371 1.00 91.25 356 LYS A C 1
ATOM 2845 O O . LYS A 1 356 ? -15.887 -3.059 41.363 1.00 91.25 356 LYS A O 1
ATOM 2850 N N . ILE A 1 357 ? -17.884 -2.590 40.458 1.00 90.62 357 ILE A N 1
ATOM 2851 C CA . ILE A 1 357 ? -18.596 -2.536 41.741 1.00 90.62 357 ILE A CA 1
ATOM 2852 C C . ILE A 1 357 ? -18.617 -3.919 42.402 1.00 90.62 357 ILE A C 1
ATOM 2854 O O . ILE A 1 357 ? -18.354 -4.028 43.597 1.00 90.62 357 ILE A O 1
ATOM 2858 N N . LEU A 1 358 ? -18.874 -4.980 41.633 1.00 90.88 358 LEU A N 1
ATOM 2859 C CA . LEU A 1 358 ? -18.801 -6.358 42.123 1.00 90.88 358 LEU A CA 1
ATOM 2860 C C . LEU A 1 358 ? -17.401 -6.711 42.625 1.00 90.88 358 LEU A C 1
ATOM 2862 O O . LEU A 1 358 ? -17.268 -7.266 43.711 1.00 90.88 358 LEU A O 1
ATOM 2866 N N . ASP A 1 359 ? -16.362 -6.331 41.887 1.00 90.88 359 ASP A N 1
ATOM 2867 C CA . ASP A 1 359 ? -14.977 -6.533 42.306 1.00 90.88 359 ASP A CA 1
ATOM 2868 C C . ASP A 1 359 ? -14.684 -5.817 43.636 1.00 90.88 359 ASP A C 1
ATOM 2870 O O . ASP A 1 359 ? -14.129 -6.413 44.559 1.00 90.88 359 ASP A O 1
ATOM 2874 N N . PHE A 1 360 ? -15.160 -4.578 43.799 1.00 89.56 360 PHE A N 1
ATOM 2875 C CA . PHE A 1 360 ? -15.075 -3.850 45.067 1.00 89.56 360 PHE A CA 1
ATOM 2876 C C . PHE A 1 360 ? -15.801 -4.575 46.207 1.00 89.56 360 PHE A C 1
ATOM 2878 O O . PHE A 1 360 ? -15.266 -4.678 47.313 1.00 89.56 360 PHE A O 1
ATOM 2885 N N . HIS A 1 361 ? -16.999 -5.108 45.955 1.00 89.00 361 HIS A N 1
ATOM 2886 C CA . HIS A 1 361 ? -17.742 -5.904 46.931 1.00 89.00 361 HIS A CA 1
ATOM 2887 C C . HIS A 1 361 ? -16.976 -7.156 47.371 1.00 89.00 361 HIS A C 1
ATOM 2889 O O . HIS A 1 361 ? -16.947 -7.447 48.569 1.00 89.00 361 HIS A O 1
ATOM 2895 N N . LEU A 1 362 ? -16.361 -7.873 46.426 1.00 89.19 362 LEU A N 1
ATOM 2896 C CA . LEU A 1 362 ? -15.617 -9.112 46.675 1.00 89.19 362 LEU A CA 1
ATOM 2897 C C . LEU A 1 362 ? -14.297 -8.868 47.420 1.00 89.19 362 LEU A C 1
ATOM 2899 O O . LEU A 1 362 ? -13.892 -9.696 48.232 1.00 89.19 362 LEU A O 1
ATOM 2903 N N . HIS A 1 363 ? -13.656 -7.719 47.200 1.00 89.19 363 HIS A N 1
ATOM 2904 C CA . HIS A 1 363 ? -12.449 -7.313 47.930 1.00 89.19 363 HIS A CA 1
ATOM 2905 C C . HIS A 1 363 ? -12.748 -6.632 49.276 1.00 89.19 363 HIS A C 1
ATOM 2907 O O . HIS A 1 363 ? -11.842 -6.406 50.084 1.00 89.19 363 HIS A O 1
ATOM 2913 N N . THR A 1 364 ? -14.008 -6.286 49.545 1.00 87.75 364 THR A N 1
ATOM 2914 C CA . THR A 1 364 ? -14.401 -5.661 50.808 1.00 87.75 364 THR A CA 1
ATOM 2915 C C . THR A 1 364 ? -14.563 -6.719 51.896 1.00 87.75 364 THR A C 1
ATOM 2917 O O . THR A 1 364 ? -15.323 -7.669 51.749 1.00 87.75 364 THR A O 1
ATOM 2920 N N . ASN A 1 365 ? -13.878 -6.533 53.029 1.00 85.56 365 ASN A N 1
ATOM 2921 C CA . ASN A 1 365 ? -14.001 -7.436 54.173 1.00 85.56 365 ASN A CA 1
ATOM 2922 C C . ASN A 1 365 ? -15.464 -7.537 54.642 1.00 85.56 365 ASN A C 1
ATOM 2924 O O . ASN A 1 365 ? -16.128 -6.516 54.829 1.00 85.56 365 ASN A O 1
ATOM 2928 N N . SER A 1 366 ? -15.922 -8.765 54.891 1.00 83.31 366 SER A N 1
ATOM 2929 C CA . SER A 1 366 ? -17.235 -9.087 55.462 1.00 83.31 366 SER A CA 1
ATOM 2930 C C . SER A 1 366 ? -17.623 -8.234 56.679 1.00 83.31 366 SER A C 1
ATOM 2932 O O . SER A 1 366 ? -18.788 -7.883 56.819 1.00 83.31 366 SER A O 1
ATOM 2934 N N . SER A 1 367 ? -16.668 -7.804 57.513 1.00 84.12 367 SER A N 1
ATOM 2935 C CA . SER A 1 367 ? -16.938 -6.937 58.673 1.00 84.12 367 SER A CA 1
ATOM 2936 C C . SER A 1 367 ? -17.452 -5.537 58.321 1.00 84.12 367 SER A C 1
ATOM 2938 O O . SER A 1 367 ? -18.003 -4.852 59.179 1.00 84.12 367 SER A O 1
ATOM 2940 N N . LYS A 1 368 ? -17.275 -5.093 57.071 1.00 83.56 368 LYS A N 1
ATOM 2941 C CA . LYS A 1 368 ? -17.773 -3.805 56.565 1.00 83.56 368 LYS A CA 1
ATOM 2942 C C . LYS A 1 368 ? -19.177 -3.904 55.960 1.00 83.56 368 LYS A C 1
ATOM 2944 O O . LYS A 1 368 ? -19.729 -2.869 55.590 1.00 83.56 368 LYS A O 1
ATOM 2949 N N . TYR A 1 369 ? -19.736 -5.112 55.836 1.00 85.38 369 TYR A N 1
ATOM 2950 C CA . TYR A 1 369 ? -21.084 -5.309 55.310 1.00 85.38 369 TYR A CA 1
ATOM 2951 C C . TYR A 1 369 ? -22.135 -4.893 56.334 1.00 85.38 369 TYR A C 1
ATOM 2953 O O . TYR A 1 369 ? -22.137 -5.348 57.477 1.00 85.38 369 TYR A O 1
ATOM 2961 N N . VAL A 1 370 ? -23.040 -4.022 55.897 1.00 82.25 370 VAL A N 1
ATOM 2962 C CA . VAL A 1 370 ? -24.174 -3.558 56.692 1.00 82.25 370 VAL A CA 1
ATOM 2963 C C . VAL A 1 370 ? -25.340 -4.529 56.507 1.00 82.25 370 VAL A C 1
ATOM 2965 O O . VAL A 1 370 ? -25.653 -4.927 55.383 1.00 82.25 370 VAL A O 1
ATOM 2968 N N . TRP A 1 371 ? -25.980 -4.896 57.616 1.00 71.19 371 TRP A N 1
ATOM 2969 C CA . TRP A 1 371 ? -27.263 -5.594 57.626 1.00 71.19 371 TRP A CA 1
ATOM 2970 C C . TRP A 1 371 ? -28.384 -4.558 57.496 1.00 71.19 371 TRP A C 1
ATOM 2972 O O . TRP A 1 371 ? -28.435 -3.605 58.272 1.00 71.19 371 TRP A O 1
ATOM 2982 N N . GLU A 1 372 ? -29.230 -4.701 56.478 1.00 65.00 372 GLU A N 1
ATOM 2983 C CA . GLU A 1 372 ? -30.342 -3.787 56.192 1.00 65.00 372 GLU A CA 1
ATOM 2984 C C . GLU A 1 372 ? -31.666 -4.552 56.347 1.00 65.00 372 GLU A C 1
ATOM 2986 O O . GLU A 1 372 ? -31.878 -5.544 55.648 1.00 65.00 372 GLU A O 1
ATOM 2991 N N . ASP A 1 373 ? -32.533 -4.087 57.255 1.00 53.81 373 ASP A N 1
ATOM 2992 C CA . ASP A 1 373 ? -33.846 -4.691 57.552 1.00 53.81 373 ASP A CA 1
ATOM 2993 C C . ASP A 1 373 ? -34.982 -4.169 56.641 1.00 53.81 373 ASP A C 1
ATOM 2995 O O . ASP A 1 373 ? -36.047 -4.779 56.577 1.00 53.81 373 ASP A O 1
ATOM 2999 N N . GLU A 1 374 ? -34.769 -3.084 55.880 1.00 52.53 374 GLU A N 1
ATOM 3000 C CA . GLU A 1 374 ? -35.779 -2.496 54.981 1.00 52.53 374 GLU A CA 1
ATOM 3001 C C . GLU A 1 374 ? -35.282 -2.317 53.537 1.00 52.53 374 GLU A C 1
ATOM 3003 O O . GLU A 1 374 ? -34.183 -1.825 53.277 1.00 52.53 374 GLU A O 1
ATOM 3008 N N . LEU A 1 375 ? -36.144 -2.702 52.587 1.00 49.94 375 LEU A N 1
ATOM 3009 C CA . LEU A 1 375 ? -35.960 -2.573 51.140 1.00 49.94 375 LEU A CA 1
ATOM 3010 C C . LEU A 1 375 ? -36.097 -1.112 50.697 1.00 49.94 375 LEU A C 1
ATOM 3012 O O . LEU A 1 375 ? -37.212 -0.602 50.589 1.00 49.94 375 LEU A O 1
ATOM 3016 N N . VAL A 1 376 ? -34.994 -0.466 50.315 1.00 51.81 376 VAL A N 1
ATOM 3017 C CA . VAL A 1 376 ? -35.064 0.768 49.513 1.00 51.81 376 VAL A CA 1
ATOM 3018 C C . VAL A 1 376 ? -34.208 0.627 48.256 1.00 51.81 376 VAL A C 1
ATOM 3020 O O . VAL A 1 376 ? -33.084 1.111 48.159 1.00 51.81 376 VAL A O 1
ATOM 3023 N N . LEU A 1 377 ? -34.779 -0.064 47.268 1.00 52.22 377 LEU A N 1
ATOM 3024 C CA . LEU A 1 377 ? -34.252 -0.224 45.910 1.00 52.22 377 LEU A CA 1
ATOM 3025 C C . LEU A 1 377 ? -34.569 1.008 45.052 1.00 52.22 377 LEU A C 1
ATOM 3027 O O . LEU A 1 377 ? -35.252 0.902 44.036 1.00 52.22 377 LEU A O 1
ATOM 3031 N N . ASP A 1 378 ? -34.073 2.178 45.446 1.00 48.19 378 ASP A N 1
ATOM 3032 C CA . ASP A 1 378 ? -34.026 3.313 44.528 1.00 48.19 378 ASP A CA 1
ATOM 3033 C C . ASP A 1 378 ? -32.570 3.673 44.220 1.00 48.19 3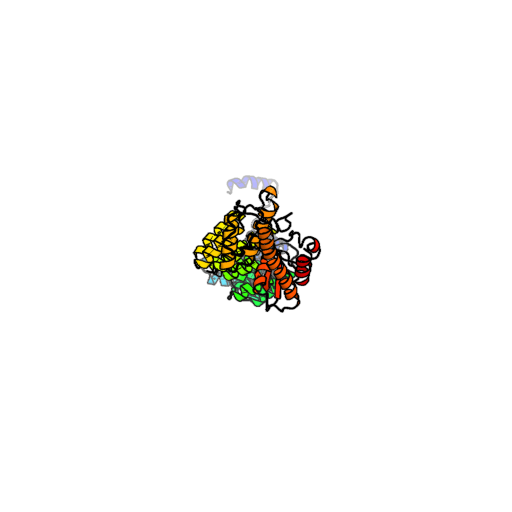78 ASP A C 1
ATOM 3035 O O . ASP A 1 378 ? -31.728 3.782 45.117 1.00 48.19 378 ASP A O 1
ATOM 3039 N N . GLY A 1 379 ? -32.256 3.835 42.930 1.00 49.47 379 GLY A N 1
ATOM 3040 C CA . GLY A 1 379 ? -30.893 3.909 42.367 1.00 49.47 379 GLY A CA 1
ATOM 3041 C C . GLY A 1 379 ? -30.030 5.079 42.867 1.00 49.47 379 GLY A C 1
ATOM 3042 O O . GLY A 1 379 ? -28.875 5.239 42.465 1.00 49.47 379 GLY A O 1
ATOM 3043 N N . THR A 1 380 ? -30.589 5.885 43.761 1.00 50.00 380 THR A N 1
ATOM 3044 C CA . THR A 1 380 ? -30.002 7.066 44.390 1.00 50.00 380 THR A CA 1
ATOM 3045 C C . THR A 1 380 ? -29.363 6.751 45.756 1.00 50.00 380 THR A C 1
ATOM 3047 O O . THR A 1 380 ? -28.668 7.600 46.313 1.00 50.00 380 THR A O 1
ATOM 3050 N N . ILE A 1 381 ? -29.545 5.538 46.303 1.00 48.00 381 ILE A N 1
ATOM 3051 C CA . ILE A 1 381 ? -29.235 5.207 47.709 1.00 48.00 381 ILE A CA 1
ATOM 3052 C C . ILE A 1 381 ? -28.215 4.063 47.831 1.00 48.00 381 ILE A C 1
ATOM 3054 O O . ILE A 1 381 ? -28.423 3.065 48.501 1.00 48.00 381 ILE A O 1
ATOM 3058 N N . CYS A 1 382 ? -27.038 4.222 47.233 1.00 52.59 382 CYS A N 1
ATOM 3059 C CA . CYS A 1 382 ? -25.842 3.532 47.728 1.00 52.59 382 CYS A CA 1
ATOM 3060 C C . CYS A 1 382 ? -24.893 4.605 48.260 1.00 52.59 382 CYS A C 1
ATOM 3062 O O . CYS A 1 382 ? -23.992 5.062 47.560 1.00 52.59 382 CYS A O 1
ATOM 3064 N N . LYS A 1 383 ? -25.142 5.072 49.491 1.00 57.16 383 LYS A N 1
ATOM 3065 C CA . LYS A 1 383 ? -24.300 6.046 50.216 1.00 57.16 383 LYS A CA 1
ATOM 3066 C C . LYS A 1 383 ? -22.972 5.404 50.659 1.00 57.16 383 LYS A C 1
ATOM 3068 O O . LYS A 1 383 ? -22.688 5.357 51.851 1.00 57.16 383 LYS A O 1
ATOM 3073 N N . ASN A 1 384 ? -22.189 4.859 49.727 1.00 63.94 384 ASN A N 1
ATOM 3074 C CA . ASN A 1 384 ? -20.927 4.149 49.993 1.00 63.94 384 ASN A CA 1
ATOM 3075 C C . ASN A 1 384 ? -21.037 2.958 50.961 1.00 63.94 384 ASN A C 1
ATOM 3077 O O . ASN A 1 384 ? -20.057 2.592 51.607 1.00 63.94 384 ASN A O 1
ATOM 3081 N N . ARG A 1 385 ? -22.220 2.352 51.082 1.00 73.00 385 ARG A N 1
ATOM 3082 C CA . ARG A 1 385 ? -22.431 1.174 51.925 1.00 73.00 385 ARG A CA 1
ATOM 3083 C C . ARG A 1 385 ? -22.393 -0.079 51.069 1.00 73.00 385 ARG A C 1
ATOM 3085 O O . ARG A 1 385 ? -22.955 -0.091 49.979 1.00 73.00 385 ARG A O 1
ATOM 3092 N N . VAL A 1 386 ? -21.736 -1.110 51.588 1.00 81.75 386 VAL A N 1
ATOM 3093 C CA . VAL A 1 386 ? -21.807 -2.466 51.049 1.00 81.75 386 VAL A CA 1
ATOM 3094 C C . VAL A 1 386 ? -22.766 -3.278 51.918 1.00 81.75 386 VAL A C 1
ATOM 3096 O O . VAL A 1 386 ? -22.702 -3.226 53.145 1.00 81.75 386 VAL A O 1
ATOM 3099 N N . SER A 1 387 ? -23.680 -4.000 51.287 1.00 85.25 387 SER A N 1
ATOM 3100 C CA . SER A 1 387 ? -24.649 -4.893 51.923 1.00 85.25 387 SER A CA 1
ATOM 3101 C C . SER A 1 387 ? -24.854 -6.119 51.033 1.00 85.25 387 SER A C 1
ATOM 3103 O O . SER A 1 387 ? -24.476 -6.126 49.858 1.00 85.25 387 SER A O 1
ATOM 3105 N N . VAL A 1 388 ? -25.447 -7.184 51.576 1.00 84.19 388 VAL A N 1
ATOM 3106 C CA . VAL A 1 388 ? -25.779 -8.372 50.769 1.00 84.19 388 VAL A CA 1
ATOM 3107 C C . VAL A 1 388 ? -26.785 -8.003 49.673 1.00 84.19 388 VAL A C 1
ATOM 3109 O O . VAL A 1 388 ? -26.679 -8.479 48.546 1.00 84.19 388 VAL A O 1
ATOM 3112 N N . GLN A 1 389 ? -27.716 -7.094 49.971 1.00 83.00 389 GLN A N 1
ATOM 3113 C CA . GLN A 1 389 ? -28.718 -6.625 49.014 1.00 83.00 389 GLN A CA 1
ATOM 3114 C C . GLN A 1 389 ? -28.079 -5.891 47.826 1.00 83.00 389 GLN A C 1
ATOM 3116 O O . GLN A 1 389 ? -28.394 -6.184 46.672 1.00 83.00 389 GLN A O 1
ATOM 3121 N N . THR A 1 390 ? -27.137 -4.980 48.092 1.00 85.00 390 THR A N 1
ATOM 3122 C CA . THR A 1 390 ? -26.414 -4.250 47.036 1.00 85.00 390 THR A CA 1
ATOM 3123 C C . THR A 1 390 ? -25.547 -5.187 46.192 1.00 85.00 390 THR A C 1
ATOM 3125 O O . THR A 1 390 ? -25.579 -5.087 44.965 1.00 85.00 390 THR A O 1
ATOM 3128 N N . LEU A 1 391 ? -24.882 -6.175 46.806 1.00 87.56 391 LEU A N 1
ATOM 3129 C CA . LEU A 1 391 ? -24.161 -7.230 46.082 1.00 87.56 391 LEU A CA 1
ATOM 3130 C C . LEU A 1 391 ? -25.084 -7.994 45.115 1.00 87.56 391 LEU A C 1
ATOM 3132 O O . LEU A 1 391 ? -24.759 -8.131 43.936 1.00 87.56 391 LEU A O 1
ATOM 3136 N N . VAL A 1 392 ? -26.248 -8.458 45.587 1.00 87.12 392 VAL A N 1
ATOM 3137 C CA . VAL A 1 392 ? -27.228 -9.189 44.760 1.00 87.12 392 VAL A CA 1
ATOM 3138 C C . VAL A 1 392 ? -27.754 -8.318 43.618 1.00 87.12 392 VAL A C 1
ATOM 3140 O O . VAL A 1 392 ? -27.887 -8.796 42.489 1.00 87.12 392 VAL A O 1
ATOM 3143 N N . TYR A 1 393 ? -28.014 -7.037 43.878 1.00 86.75 393 TYR A N 1
ATOM 3144 C CA . TYR A 1 393 ? -28.465 -6.095 42.857 1.00 86.75 393 TYR A CA 1
ATOM 3145 C C . TYR A 1 393 ? -27.426 -5.912 41.741 1.00 86.75 393 TYR A C 1
ATOM 3147 O O . TYR A 1 393 ? -27.758 -6.061 40.561 1.00 86.75 393 TYR A O 1
ATOM 3155 N N . PHE A 1 394 ? -26.164 -5.634 42.086 1.00 89.56 394 PHE A N 1
ATOM 3156 C CA . PHE A 1 394 ? -25.110 -5.465 41.081 1.00 89.56 394 PHE A CA 1
ATOM 3157 C C . PHE A 1 394 ? -24.789 -6.776 40.360 1.00 89.56 394 PHE A C 1
ATOM 3159 O O . PHE A 1 394 ? -24.523 -6.749 39.157 1.00 89.56 394 PHE A O 1
ATOM 3166 N N . TRP A 1 395 ? -24.907 -7.917 41.047 1.00 91.62 395 TRP A N 1
ATOM 3167 C CA . TRP A 1 395 ? -24.781 -9.240 40.437 1.00 91.62 395 TRP A CA 1
ATOM 3168 C C . TRP A 1 395 ? -25.869 -9.469 39.393 1.00 91.62 395 TRP A C 1
ATOM 3170 O O . TRP A 1 395 ? -25.557 -9.844 38.267 1.00 91.62 395 TRP A O 1
ATOM 3180 N N . SER A 1 396 ? -27.131 -9.186 39.730 1.00 90.38 396 SER A N 1
ATOM 3181 C CA . SER A 1 396 ? -28.241 -9.288 38.778 1.00 90.38 396 SER A CA 1
ATOM 3182 C C . SER A 1 396 ? -28.021 -8.365 37.584 1.00 90.38 396 SER A C 1
ATOM 3184 O O . SER A 1 396 ? -28.135 -8.810 36.447 1.00 90.38 396 SER A O 1
ATOM 3186 N N . CYS A 1 397 ? -27.633 -7.110 37.833 1.00 88.62 397 CYS A N 1
ATOM 3187 C CA . CYS A 1 397 ? -27.359 -6.129 36.785 1.00 88.62 397 CYS A CA 1
ATOM 3188 C C . CYS A 1 397 ? -26.293 -6.634 35.802 1.00 88.62 397 CYS A C 1
ATOM 3190 O O . CYS A 1 397 ? -26.523 -6.631 34.595 1.00 88.62 397 CYS A O 1
ATOM 3192 N N . TRP A 1 398 ? -25.151 -7.107 36.310 1.00 93.00 398 TRP A N 1
ATOM 3193 C CA . TRP A 1 398 ? -24.073 -7.651 35.484 1.00 93.00 398 TRP A CA 1
ATOM 3194 C C . TRP A 1 398 ? -24.503 -8.929 34.750 1.00 93.00 398 TRP A C 1
ATOM 3196 O O . TRP A 1 398 ? -24.370 -9.013 33.527 1.00 93.00 398 TRP A O 1
ATOM 3206 N N . ARG A 1 399 ? -25.093 -9.891 35.471 1.00 93.62 399 ARG A N 1
ATOM 3207 C CA . ARG A 1 399 ? -25.567 -11.173 34.930 1.00 93.62 399 ARG A CA 1
ATOM 3208 C C . ARG A 1 399 ? -26.527 -10.962 33.767 1.00 93.62 399 ARG A C 1
ATOM 3210 O O . ARG A 1 399 ? -26.382 -11.616 32.739 1.00 93.62 399 ARG A O 1
ATOM 3217 N N . ASP A 1 400 ? -27.486 -10.051 33.902 1.00 91.44 400 ASP A N 1
ATOM 3218 C CA . ASP A 1 400 ? -28.498 -9.820 32.872 1.00 91.44 400 ASP A CA 1
ATOM 3219 C C . ASP A 1 400 ? -27.862 -9.315 31.562 1.00 91.44 400 ASP A C 1
ATOM 3221 O O . ASP A 1 400 ? -28.298 -9.704 30.476 1.00 91.44 400 ASP A O 1
ATOM 3225 N N . LYS A 1 401 ? -26.779 -8.522 31.628 1.00 90.19 401 LYS A N 1
ATOM 3226 C CA . LYS A 1 401 ? -26.028 -8.097 30.431 1.00 90.19 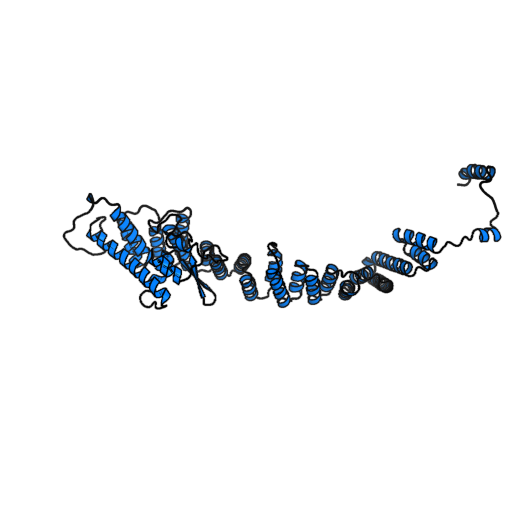401 LYS A CA 1
ATOM 3227 C C . LYS A 1 401 ? -25.269 -9.249 29.782 1.00 90.19 401 LYS A C 1
ATOM 3229 O O . LYS A 1 401 ? -25.333 -9.394 28.562 1.00 90.19 401 LYS A O 1
ATOM 3234 N N . ILE A 1 402 ? -24.600 -10.081 30.579 1.00 90.31 402 ILE A N 1
ATOM 3235 C CA . ILE A 1 402 ? -23.859 -11.247 30.079 1.00 90.31 402 ILE A CA 1
ATOM 3236 C C . ILE A 1 402 ? -24.805 -12.276 29.452 1.00 90.31 402 ILE A C 1
ATOM 3238 O O . ILE A 1 402 ? -24.551 -12.755 28.350 1.00 90.31 402 ILE A O 1
ATOM 3242 N N . VAL A 1 403 ? -25.948 -12.558 30.083 1.00 90.62 403 VAL A N 1
ATOM 3243 C CA . VAL A 1 403 ? -26.971 -13.457 29.523 1.00 90.62 403 VAL A CA 1
ATOM 3244 C C . VAL A 1 403 ? -27.481 -12.937 28.177 1.00 90.62 403 VAL A C 1
ATOM 3246 O O . VAL A 1 403 ? -27.624 -13.714 27.235 1.00 90.62 403 VAL A O 1
ATOM 3249 N N . ASN A 1 404 ? -27.720 -11.630 28.048 1.00 89.56 404 ASN A N 1
ATOM 3250 C CA . ASN A 1 404 ? -28.145 -11.043 26.776 1.00 89.56 404 ASN A CA 1
ATOM 3251 C C . ASN A 1 404 ? -27.042 -11.073 25.702 1.00 89.56 404 ASN A C 1
ATOM 3253 O O . ASN A 1 404 ? -27.358 -11.255 24.527 1.00 89.56 404 ASN A O 1
ATOM 3257 N N . LEU A 1 405 ? -25.763 -10.970 26.083 1.00 88.94 405 LEU A N 1
ATOM 3258 C CA . LEU A 1 405 ? -24.634 -11.208 25.173 1.00 88.94 405 LEU A CA 1
ATOM 3259 C C . LEU A 1 405 ? -24.626 -12.648 24.661 1.00 88.94 405 LEU A C 1
ATOM 3261 O O . LEU A 1 405 ? -24.533 -12.866 23.453 1.00 88.94 405 LEU A O 1
ATOM 3265 N N . LEU A 1 406 ? -24.785 -13.631 25.551 1.00 88.25 406 LEU A N 1
ATOM 3266 C CA . LEU A 1 406 ? -24.822 -15.043 25.166 1.00 88.25 406 LEU A CA 1
ATOM 3267 C C . LEU A 1 406 ? -25.988 -15.333 24.216 1.00 88.25 406 LEU A C 1
ATOM 3269 O O . LEU A 1 406 ? -25.785 -15.999 23.201 1.00 88.25 406 LEU A O 1
ATOM 3273 N N . LYS A 1 407 ? -27.174 -14.770 24.489 1.00 87.56 407 LYS A N 1
ATOM 3274 C CA . LYS A 1 407 ? -28.348 -14.848 23.601 1.00 87.56 407 LYS A CA 1
ATOM 3275 C C . LYS A 1 407 ? -28.072 -14.239 22.227 1.00 87.56 407 LYS A C 1
ATOM 3277 O O . LYS A 1 407 ? -28.362 -14.865 21.210 1.00 87.56 407 LYS A O 1
ATOM 3282 N N . TYR A 1 408 ? -27.447 -13.063 22.176 1.00 88.19 408 TYR A N 1
ATOM 3283 C CA . TYR A 1 408 ? -27.069 -12.440 20.906 1.00 88.19 408 TYR A CA 1
ATOM 3284 C C . TYR A 1 408 ? -26.073 -13.298 20.107 1.00 88.19 408 TYR A C 1
ATOM 3286 O O . TYR A 1 408 ? -26.192 -13.405 18.884 1.00 88.19 408 TYR A O 1
ATOM 3294 N N . LEU A 1 409 ? -25.112 -13.955 20.766 1.00 86.62 409 LEU A N 1
ATOM 3295 C CA . LEU A 1 409 ? -24.215 -14.895 20.085 1.00 86.62 409 LEU A CA 1
ATOM 3296 C C . LEU A 1 409 ? -24.986 -16.066 19.450 1.00 86.62 409 LEU A C 1
ATOM 3298 O O . LEU A 1 409 ? -24.581 -16.558 18.398 1.00 86.62 409 LEU A O 1
ATOM 3302 N N . GLU A 1 410 ? -26.110 -16.509 20.022 1.00 84.12 410 GLU A N 1
ATOM 3303 C CA . GLU A 1 410 ? -26.963 -17.534 19.395 1.00 84.12 410 GLU A CA 1
ATOM 3304 C C . GLU A 1 410 ? -27.617 -17.013 18.114 1.00 84.12 410 GLU A C 1
ATOM 3306 O O . GLU A 1 410 ? -27.577 -17.691 17.083 1.00 84.12 410 GLU A O 1
ATOM 3311 N N . CYS A 1 411 ? -28.125 -15.779 18.160 1.00 83.94 411 CYS A N 1
ATOM 3312 C CA .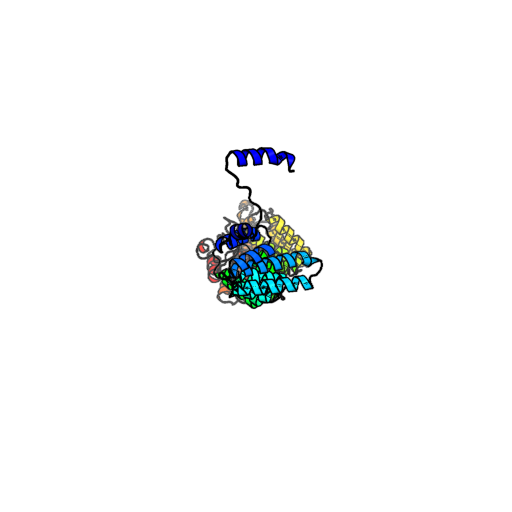 CYS A 1 411 ? -28.739 -15.088 17.027 1.00 83.94 411 CYS A CA 1
ATOM 3313 C C . CYS A 1 411 ? -27.793 -14.946 15.826 1.00 83.94 411 CYS A C 1
ATOM 3315 O O . CYS A 1 411 ? -28.239 -14.963 14.680 1.00 83.94 411 CYS A O 1
ATOM 3317 N N . LEU A 1 412 ? -26.472 -14.870 16.045 1.00 81.19 412 LEU A N 1
ATOM 3318 C CA . LEU A 1 412 ? -25.496 -14.814 14.948 1.00 81.19 412 LEU A CA 1
ATOM 3319 C C . LEU A 1 412 ? -25.543 -16.046 14.030 1.00 81.19 412 LEU A C 1
ATOM 3321 O O . LEU A 1 412 ? -25.169 -15.939 12.862 1.00 81.19 412 LEU A O 1
ATOM 3325 N N . LYS A 1 413 ? -25.997 -17.205 14.528 1.00 74.00 413 LYS A N 1
ATOM 3326 C CA . LYS A 1 413 ? -26.169 -18.417 13.709 1.00 74.00 413 LYS A CA 1
ATOM 3327 C C . LYS A 1 413 ? -27.474 -18.407 12.914 1.00 74.00 413 LYS A C 1
ATOM 3329 O O . LYS A 1 413 ? -27.477 -18.893 11.787 1.00 74.00 413 LYS A O 1
ATOM 3334 N N . SER A 1 414 ? -28.556 -17.897 13.501 1.00 71.38 414 SER A N 1
ATOM 3335 C CA . SER A 1 414 ? -29.902 -17.904 12.911 1.00 71.38 414 SER A CA 1
ATOM 3336 C C . SER A 1 414 ? -30.224 -16.661 12.076 1.00 71.38 414 SER A C 1
ATOM 3338 O O . SER A 1 414 ? -31.202 -16.683 11.340 1.00 71.38 414 SER A O 1
ATOM 3340 N N . GLN A 1 415 ? -29.411 -15.602 12.169 1.00 69.19 415 GLN A N 1
ATOM 3341 C CA . GLN A 1 415 ? -29.646 -14.282 11.564 1.00 69.19 415 GLN A CA 1
ATOM 3342 C C . GLN A 1 415 ? -30.939 -13.581 12.033 1.00 69.19 415 GLN A C 1
ATOM 3344 O O . GLN A 1 415 ? -31.377 -12.618 11.405 1.00 69.19 415 GLN A O 1
ATOM 3349 N N . ASP A 1 416 ? -31.519 -14.016 13.156 1.00 67.56 416 ASP A N 1
ATOM 3350 C CA . ASP A 1 416 ? -32.708 -13.408 13.761 1.00 67.56 416 ASP A CA 1
ATOM 3351 C C . ASP A 1 416 ? -32.310 -12.526 14.954 1.00 67.56 416 ASP A C 1
ATOM 3353 O O . ASP A 1 416 ? -31.887 -13.022 15.997 1.00 67.56 416 ASP A O 1
ATOM 3357 N N . PHE A 1 417 ? -32.388 -11.204 14.780 1.00 64.31 417 PHE A N 1
ATOM 3358 C CA . PHE A 1 417 ? -31.800 -10.215 15.695 1.00 64.31 417 PHE A CA 1
ATOM 3359 C C . PHE A 1 417 ? -32.825 -9.372 16.468 1.00 64.31 417 PHE A C 1
ATOM 3361 O O . PHE A 1 417 ? -32.408 -8.451 17.180 1.00 64.31 417 PHE A O 1
ATOM 3368 N N . ASN A 1 418 ? -34.129 -9.618 16.299 1.00 58.81 418 ASN A N 1
ATOM 3369 C CA . ASN A 1 418 ? -35.169 -8.614 16.566 1.00 58.81 418 ASN A CA 1
ATOM 3370 C C . ASN A 1 418 ? -35.153 -8.023 17.990 1.00 58.81 418 ASN A C 1
ATOM 3372 O O . ASN A 1 418 ? -35.278 -6.806 18.117 1.00 58.81 418 ASN A O 1
ATOM 3376 N N . ASP A 1 419 ? -34.864 -8.817 19.026 1.00 62.56 419 ASP A N 1
ATOM 3377 C CA . ASP A 1 419 ? -34.898 -8.336 20.421 1.00 62.56 419 ASP A CA 1
ATOM 3378 C C . ASP A 1 419 ? -33.522 -7.966 21.011 1.00 62.56 419 ASP A C 1
ATOM 3380 O O . ASP A 1 419 ? -33.441 -7.309 22.050 1.00 62.56 419 ASP A O 1
ATOM 3384 N N . TYR A 1 420 ? -32.417 -8.351 20.357 1.00 68.69 420 TYR A N 1
ATOM 3385 C CA . TYR A 1 420 ? -31.060 -8.250 20.926 1.00 68.69 420 TYR A CA 1
ATOM 3386 C C . TYR A 1 420 ? -30.097 -7.386 20.110 1.00 68.69 420 TYR A C 1
ATOM 3388 O O . TYR A 1 420 ? -28.914 -7.296 20.437 1.00 68.69 420 TYR A O 1
ATOM 3396 N N . LYS A 1 421 ? -30.574 -6.704 19.063 1.00 69.25 421 LYS A N 1
ATOM 3397 C CA . LYS A 1 421 ? -29.733 -5.911 18.150 1.00 69.25 421 LYS A CA 1
ATOM 3398 C C . LYS A 1 421 ? -28.853 -4.871 18.860 1.00 69.25 421 LYS A C 1
ATOM 3400 O O . LYS A 1 421 ? -27.717 -4.657 18.443 1.00 69.25 421 LYS A O 1
ATOM 3405 N N . SER A 1 422 ? -29.335 -4.271 19.951 1.00 70.06 422 SER A N 1
ATOM 3406 C CA . SER A 1 422 ? -28.577 -3.304 20.764 1.00 70.06 422 SER A CA 1
ATOM 3407 C C . SER A 1 422 ? -27.366 -3.914 21.480 1.00 70.06 422 SER A C 1
ATOM 3409 O O . SER A 1 422 ? -26.449 -3.187 21.852 1.00 70.06 422 SER A O 1
ATOM 3411 N N . TYR A 1 423 ? -27.343 -5.236 21.665 1.00 79.62 423 TYR A N 1
ATOM 3412 C CA . TYR A 1 423 ? -26.214 -5.964 22.241 1.00 79.62 423 TYR A CA 1
ATOM 3413 C C . TYR A 1 423 ? -25.166 -6.336 21.195 1.00 79.62 423 TYR A C 1
ATOM 3415 O O . TYR A 1 423 ? -24.095 -6.796 21.572 1.00 79.62 423 TYR A O 1
ATOM 3423 N N . GLY A 1 424 ? -25.416 -6.128 19.899 1.00 80.88 424 GLY A N 1
ATOM 3424 C CA . GLY A 1 424 ? -24.489 -6.581 18.868 1.00 80.88 424 GLY A CA 1
ATOM 3425 C C . GLY A 1 424 ? -23.128 -5.909 18.926 1.00 80.88 424 GLY A C 1
ATOM 3426 O O . GLY A 1 424 ? -22.107 -6.595 18.962 1.00 80.88 424 GLY A O 1
ATOM 3427 N N . ASP A 1 425 ? -23.115 -4.580 19.015 1.00 81.38 425 ASP A N 1
ATOM 3428 C CA . ASP A 1 425 ? -21.870 -3.830 19.178 1.00 81.38 425 ASP A CA 1
ATOM 3429 C C . ASP A 1 425 ? -21.202 -4.188 20.513 1.00 81.38 425 ASP A C 1
ATOM 3431 O O . ASP A 1 425 ? -19.997 -4.405 20.549 1.00 81.38 425 ASP A O 1
ATOM 3435 N N . PHE A 1 426 ? -21.984 -4.357 21.588 1.00 86.06 426 PHE A N 1
ATOM 3436 C CA . PHE A 1 426 ? -21.481 -4.817 22.888 1.00 86.06 426 PHE A CA 1
ATOM 3437 C C . PHE A 1 426 ? -20.774 -6.175 22.792 1.00 86.06 426 PHE A C 1
ATOM 3439 O O . PHE A 1 426 ? -19.654 -6.301 23.267 1.00 86.06 426 PHE A O 1
ATOM 3446 N N . CYS A 1 427 ? -21.373 -7.174 22.139 1.00 88.12 427 CYS A N 1
ATOM 3447 C CA . CYS A 1 427 ? -20.798 -8.516 22.016 1.00 88.12 427 CYS A CA 1
ATOM 3448 C C . CYS A 1 427 ? -19.442 -8.492 21.313 1.00 88.12 427 CYS A C 1
ATOM 3450 O O . CYS A 1 427 ? -18.480 -9.097 21.781 1.00 88.12 427 CYS A O 1
ATOM 3452 N N . PHE A 1 428 ? -19.363 -7.777 20.191 1.00 88.06 428 PHE A N 1
ATOM 3453 C CA . PHE A 1 428 ? -18.130 -7.666 19.421 1.00 88.06 428 PHE A CA 1
ATOM 3454 C C . PHE A 1 428 ? -17.064 -6.863 20.173 1.00 88.06 428 PHE A C 1
ATOM 3456 O O . PHE A 1 428 ? -15.920 -7.301 20.253 1.00 88.06 428 PHE A O 1
ATOM 3463 N N . ASN A 1 429 ? -17.441 -5.751 20.808 1.00 88.69 429 ASN A N 1
ATOM 3464 C CA . ASN A 1 429 ? -16.521 -4.942 21.608 1.00 88.69 429 ASN A CA 1
ATOM 3465 C C . ASN A 1 429 ? -16.002 -5.707 22.833 1.00 88.69 429 ASN A C 1
ATOM 3467 O O . ASN A 1 429 ? -14.806 -5.665 23.118 1.00 88.69 429 ASN A O 1
ATOM 3471 N N . TYR A 1 430 ? -16.886 -6.431 23.527 1.00 88.81 430 TYR A N 1
ATOM 3472 C CA . TYR A 1 430 ? -16.549 -7.219 24.707 1.00 88.81 430 TYR A CA 1
ATOM 3473 C C . TYR A 1 430 ? -15.626 -8.380 24.363 1.00 88.81 430 TYR A C 1
ATOM 3475 O O . TYR A 1 430 ? -14.657 -8.581 25.074 1.00 88.81 430 TYR A O 1
ATOM 3483 N N . LEU A 1 431 ? -15.862 -9.108 23.267 1.00 89.88 431 LEU A N 1
ATOM 3484 C CA . LEU A 1 431 ? -14.993 -10.212 22.834 1.00 89.88 431 LEU A CA 1
ATOM 3485 C C . LEU A 1 431 ? -13.727 -9.743 22.101 1.00 89.88 431 LEU A C 1
ATOM 3487 O O . LEU A 1 431 ? -12.866 -10.558 21.785 1.00 89.88 431 LEU A O 1
ATOM 3491 N N . GLY A 1 432 ? -13.588 -8.448 21.810 1.00 88.50 432 GLY A N 1
ATOM 3492 C CA . GLY A 1 432 ? -12.462 -7.951 21.021 1.00 88.50 432 GLY A CA 1
ATOM 3493 C C . GLY A 1 432 ? -12.502 -8.442 19.572 1.00 88.50 432 GLY A C 1
ATOM 3494 O O . GLY A 1 432 ? -11.478 -8.814 19.001 1.00 88.50 432 GLY A O 1
ATOM 3495 N N . VAL A 1 433 ? -13.694 -8.484 18.979 1.00 88.19 433 VAL A N 1
ATOM 3496 C CA . VAL A 1 433 ? -13.930 -8.927 17.604 1.00 88.19 433 VAL A CA 1
ATOM 3497 C C . VAL A 1 433 ? -14.352 -7.738 16.762 1.00 88.19 433 VAL A C 1
ATOM 3499 O O . VAL A 1 433 ? -15.226 -6.957 17.123 1.00 88.19 433 VAL A O 1
ATOM 3502 N N . TRP A 1 434 ? -13.758 -7.626 15.588 1.00 82.81 434 TRP A N 1
ATOM 3503 C CA . TRP A 1 434 ? -14.050 -6.590 14.623 1.00 82.81 434 TRP A CA 1
ATOM 3504 C C . TRP A 1 434 ? -14.817 -7.146 13.431 1.00 82.81 434 TRP A C 1
ATOM 3506 O O . TRP A 1 434 ? -14.413 -8.138 12.828 1.00 82.81 434 TRP A O 1
ATOM 3516 N N . ARG A 1 435 ? -15.902 -6.472 13.043 1.00 82.81 435 ARG A N 1
ATOM 3517 C CA . ARG A 1 435 ? -16.725 -6.858 11.894 1.00 82.81 435 ARG A CA 1
ATOM 3518 C C . ARG A 1 435 ? -16.372 -6.020 10.667 1.00 82.81 435 ARG A C 1
ATOM 3520 O O . ARG A 1 435 ? -16.557 -4.802 10.662 1.00 82.81 435 ARG A O 1
ATOM 3527 N N . LEU A 1 436 ? -15.901 -6.682 9.617 1.00 76.56 436 LEU A N 1
ATOM 3528 C CA . LEU A 1 436 ? -15.569 -6.073 8.335 1.00 76.56 436 LEU A CA 1
ATOM 3529 C C . LEU A 1 436 ? -16.545 -6.545 7.254 1.00 76.56 436 LEU A C 1
ATOM 3531 O O . LEU A 1 436 ? -16.788 -7.740 7.114 1.00 76.56 436 LEU A O 1
ATOM 3535 N N . TYR A 1 437 ? -17.076 -5.606 6.478 1.00 72.69 437 TYR A N 1
ATOM 3536 C CA . TYR A 1 437 ? -17.930 -5.896 5.329 1.00 72.69 437 TYR A CA 1
ATOM 3537 C C . TYR A 1 437 ? -17.095 -5.788 4.056 1.00 72.69 437 TYR A C 1
ATOM 3539 O O . TYR A 1 437 ? -16.551 -4.724 3.770 1.00 72.69 437 TYR A O 1
ATOM 3547 N N . ASN A 1 438 ? -16.978 -6.881 3.306 1.00 65.75 438 ASN A N 1
ATOM 3548 C CA . ASN A 1 438 ? -16.230 -6.928 2.054 1.00 65.75 438 ASN A CA 1
ATOM 3549 C C . ASN A 1 438 ? -17.075 -7.607 0.971 1.00 65.75 438 ASN A C 1
ATOM 3551 O O . ASN A 1 438 ? -17.329 -8.807 1.055 1.00 65.75 438 ASN A O 1
ATOM 3555 N N . ASN A 1 439 ? -17.518 -6.843 -0.032 1.00 62.12 439 ASN A N 1
ATOM 3556 C CA . ASN A 1 439 ? -18.259 -7.335 -1.203 1.00 62.12 439 ASN A CA 1
ATOM 3557 C C . ASN A 1 439 ? -19.425 -8.290 -0.863 1.00 62.12 439 ASN A C 1
ATOM 3559 O O . ASN A 1 439 ? -19.590 -9.333 -1.486 1.00 62.12 439 ASN A O 1
ATOM 3563 N N . GLY A 1 440 ? -20.213 -7.951 0.165 1.00 63.75 440 GLY A N 1
ATOM 3564 C CA . GLY A 1 440 ? -21.358 -8.748 0.630 1.00 63.75 440 GLY A CA 1
ATOM 3565 C C . GLY A 1 440 ? -21.027 -9.833 1.662 1.00 63.75 440 GLY A C 1
ATOM 3566 O O . GLY A 1 440 ? -21.938 -10.339 2.312 1.00 63.75 440 GLY A O 1
ATOM 3567 N N . ASN A 1 441 ? -19.746 -10.135 1.891 1.00 70.62 441 ASN A N 1
ATOM 3568 C CA . ASN A 1 441 ? -19.301 -11.071 2.922 1.00 70.62 441 ASN A CA 1
ATOM 3569 C C . ASN A 1 441 ? -18.894 -10.344 4.207 1.00 70.62 441 ASN A C 1
ATOM 3571 O O . ASN A 1 441 ? -18.250 -9.293 4.178 1.00 70.62 441 ASN A O 1
ATOM 3575 N N . ILE A 1 442 ? -19.242 -10.938 5.349 1.00 79.19 442 ILE A N 1
ATOM 3576 C CA . ILE A 1 442 ? -18.835 -10.458 6.669 1.00 79.19 442 ILE A CA 1
ATOM 3577 C C . ILE A 1 442 ? -17.615 -11.255 7.124 1.00 79.19 442 ILE A C 1
ATOM 3579 O O . ILE A 1 442 ? -17.679 -12.476 7.265 1.00 79.19 442 ILE A O 1
ATOM 3583 N N . ILE A 1 443 ? -16.515 -10.553 7.373 1.00 80.94 443 ILE A N 1
ATOM 3584 C CA . ILE A 1 443 ? -15.283 -11.111 7.929 1.00 80.94 443 ILE A CA 1
ATOM 3585 C C . ILE A 1 443 ? -15.180 -10.651 9.383 1.00 80.94 443 ILE A C 1
ATOM 3587 O O . ILE A 1 443 ? -15.296 -9.458 9.670 1.00 80.94 443 ILE A O 1
ATOM 3591 N N . TYR A 1 444 ? -14.956 -11.592 10.297 1.00 84.81 444 TYR A N 1
ATOM 3592 C CA . TYR A 1 444 ? -14.705 -11.301 11.706 1.00 84.81 444 TYR A CA 1
ATOM 3593 C C . TYR A 1 444 ? -13.202 -11.387 11.966 1.00 84.81 444 TYR A C 1
ATOM 3595 O O . TYR A 1 444 ? -12.586 -12.412 11.676 1.00 84.81 444 TYR A O 1
ATOM 3603 N N . LEU A 1 445 ? -12.613 -10.309 12.476 1.00 84.38 445 LEU A N 1
ATOM 3604 C CA . LEU A 1 445 ? -11.188 -10.206 12.791 1.00 84.38 445 LEU A CA 1
ATOM 3605 C C . LEU A 1 445 ? -11.001 -10.116 14.305 1.00 84.38 445 LEU A C 1
ATOM 3607 O O . LEU A 1 445 ? -11.734 -9.391 14.973 1.00 84.38 445 LEU A O 1
ATOM 3611 N N . LEU A 1 446 ? -10.027 -10.834 14.849 1.00 86.06 446 LEU A N 1
ATOM 3612 C CA . LEU A 1 446 ? -9.679 -10.782 16.265 1.00 86.06 446 LEU A CA 1
ATOM 3613 C C . LEU A 1 446 ? -8.729 -9.612 16.512 1.00 86.06 446 LEU A C 1
ATOM 3615 O O . LEU A 1 446 ? -7.690 -9.518 15.863 1.00 86.06 446 LEU A O 1
ATOM 3619 N N . LEU A 1 447 ? -9.073 -8.740 17.459 1.00 82.94 447 LEU A N 1
ATOM 3620 C CA . LEU A 1 447 ? -8.203 -7.650 17.912 1.00 82.94 447 LEU A CA 1
ATOM 3621 C C . LEU A 1 447 ? -7.011 -8.169 18.712 1.00 82.94 447 LEU A C 1
ATOM 3623 O O . LEU A 1 447 ? -5.942 -7.568 18.680 1.00 82.94 447 LEU A O 1
ATOM 3627 N N . ASN A 1 448 ? -7.211 -9.282 19.416 1.00 81.44 448 ASN A N 1
ATOM 3628 C CA . ASN A 1 448 ? -6.163 -10.002 20.110 1.00 81.44 448 ASN A CA 1
ATOM 3629 C C . ASN A 1 448 ? -6.327 -11.505 19.852 1.00 81.44 448 ASN A C 1
ATOM 3631 O O . ASN A 1 448 ? -7.305 -12.111 20.291 1.00 81.44 448 ASN A O 1
ATOM 3635 N N . SER A 1 449 ? -5.391 -12.092 19.106 1.00 79.44 449 SER A N 1
ATOM 3636 C CA . SER A 1 449 ? -5.367 -13.530 18.803 1.00 79.44 449 SER A CA 1
ATOM 3637 C C . SER A 1 449 ? -5.054 -14.394 20.020 1.00 79.44 449 SER A C 1
ATOM 3639 O O . SER A 1 449 ? -5.416 -15.568 20.036 1.00 79.44 449 SER A O 1
ATOM 3641 N N . ASP A 1 450 ? -4.421 -13.808 21.034 1.00 78.31 450 ASP A N 1
ATOM 3642 C CA . ASP A 1 450 ? -3.962 -14.498 22.239 1.00 78.31 450 ASP A CA 1
ATOM 3643 C C . ASP A 1 450 ? -4.996 -14.413 23.370 1.00 78.31 450 ASP A C 1
ATOM 3645 O O . ASP A 1 450 ? -4.737 -14.848 24.495 1.00 78.31 450 ASP A O 1
ATOM 3649 N N . ALA A 1 451 ? -6.179 -13.852 23.087 1.00 85.75 451 ALA A N 1
ATOM 3650 C CA . ALA A 1 451 ? -7.269 -13.779 24.045 1.00 85.75 451 ALA A CA 1
ATOM 3651 C C . ALA A 1 451 ? -7.639 -15.187 24.545 1.00 85.75 451 ALA A C 1
ATOM 3653 O O . ALA A 1 451 ? -7.773 -16.130 23.761 1.00 85.75 451 ALA A O 1
ATOM 3654 N N . GLU A 1 452 ? -7.833 -15.335 25.860 1.00 85.06 452 GLU A N 1
ATOM 3655 C CA . GLU A 1 452 ? -7.994 -16.654 26.487 1.00 85.06 452 GLU A CA 1
ATOM 3656 C C . GLU A 1 452 ? -9.150 -17.465 25.885 1.00 85.06 452 GLU A C 1
ATOM 3658 O O . GLU A 1 452 ? -9.001 -18.663 25.651 1.00 85.06 452 GLU A O 1
ATOM 3663 N N . TRP A 1 453 ? -10.261 -16.804 25.548 1.00 86.69 453 TRP A N 1
ATOM 3664 C CA . TRP A 1 453 ? -11.448 -17.443 24.977 1.00 86.69 453 TRP A CA 1
ATOM 3665 C C . TRP A 1 453 ? -11.229 -18.006 23.557 1.00 86.69 453 TRP A C 1
ATOM 3667 O O . TRP A 1 453 ? -12.006 -18.847 23.117 1.00 86.69 453 TRP A O 1
ATOM 3677 N N . VAL A 1 454 ? -10.170 -17.600 22.842 1.00 84.81 454 VAL A N 1
ATOM 3678 C CA . VAL A 1 454 ? -9.817 -18.080 21.484 1.00 84.81 454 VAL A CA 1
ATOM 3679 C C . VAL A 1 454 ? -8.493 -18.842 21.413 1.00 84.81 454 VAL A C 1
ATOM 3681 O O . VAL A 1 454 ? -8.179 -19.400 20.359 1.00 84.81 454 VAL A O 1
ATOM 3684 N N . ARG A 1 455 ? -7.747 -18.949 22.519 1.00 73.69 455 ARG A N 1
ATOM 3685 C CA . ARG A 1 455 ? -6.417 -19.582 22.567 1.00 73.69 455 ARG A CA 1
ATOM 3686 C C . ARG A 1 455 ? -6.398 -21.008 22.003 1.00 73.69 455 ARG A C 1
ATOM 3688 O O . ARG A 1 455 ? -5.487 -21.364 21.261 1.00 73.69 455 ARG A O 1
ATOM 3695 N N . ASP A 1 456 ? -7.436 -21.798 22.267 1.00 68.12 456 ASP A N 1
ATOM 3696 C CA . ASP A 1 456 ? -7.520 -23.193 21.801 1.00 68.12 456 ASP A CA 1
ATOM 3697 C C . ASP A 1 456 ? -7.937 -23.319 20.320 1.00 68.12 456 ASP A C 1
ATOM 3699 O O . ASP A 1 456 ? -7.770 -24.375 19.701 1.00 68.12 456 ASP A O 1
ATOM 3703 N N . LEU A 1 457 ? -8.453 -22.237 19.723 1.00 66.69 457 LEU A N 1
ATOM 3704 C CA . LEU A 1 457 ? -8.802 -22.152 18.301 1.00 66.69 457 LEU A CA 1
ATOM 3705 C C . LEU A 1 457 ? -7.633 -21.663 17.436 1.00 66.69 457 LEU A C 1
ATOM 3707 O O . LEU A 1 457 ? -7.553 -22.043 16.267 1.00 66.69 457 LEU A O 1
ATOM 3711 N N . ALA A 1 458 ? -6.724 -20.861 17.999 1.00 52.53 458 ALA A N 1
ATOM 3712 C CA . ALA A 1 458 ? -5.621 -20.219 17.278 1.00 52.53 458 ALA A CA 1
ATOM 3713 C C . ALA A 1 458 ? -4.652 -21.216 16.603 1.00 52.53 458 ALA A C 1
ATOM 3715 O O . ALA A 1 458 ? -4.039 -20.892 15.589 1.00 52.53 458 ALA A O 1
ATOM 3716 N N . ASN A 1 459 ? -4.592 -22.467 17.079 1.00 48.22 459 ASN A N 1
ATOM 3717 C CA . ASN A 1 459 ? -3.790 -23.534 16.466 1.00 48.22 459 ASN A CA 1
ATOM 3718 C C . ASN A 1 459 ? -4.389 -24.113 15.168 1.00 48.22 459 ASN A C 1
ATOM 3720 O O . ASN A 1 459 ? -3.764 -24.962 14.531 1.00 48.22 459 ASN A O 1
ATOM 3724 N N . ARG A 1 460 ? -5.591 -23.692 14.746 1.00 46.19 460 ARG A N 1
ATOM 3725 C CA . ARG A 1 460 ? -6.241 -24.181 13.519 1.00 46.19 460 ARG A CA 1
ATOM 3726 C C . ARG A 1 460 ? -6.693 -23.014 12.641 1.00 46.19 460 ARG A C 1
ATOM 3728 O O . ARG A 1 460 ? -7.819 -22.543 12.735 1.00 46.19 460 ARG A O 1
ATOM 3735 N N . HIS A 1 461 ? -5.806 -22.630 11.724 1.00 45.19 461 HIS A N 1
ATOM 3736 C CA . HIS A 1 461 ? -6.093 -21.814 10.537 1.00 45.19 461 HIS A CA 1
ATOM 3737 C C . HIS A 1 461 ? -6.281 -20.305 10.768 1.00 45.19 461 HIS A C 1
ATOM 3739 O O . HIS A 1 461 ? -7.329 -19.744 10.457 1.00 45.19 461 HIS A O 1
ATOM 3745 N N . ALA A 1 462 ? -5.218 -19.601 11.164 1.00 40.62 462 ALA A N 1
ATOM 3746 C CA . ALA A 1 462 ? -5.116 -18.169 10.887 1.00 40.62 462 ALA A CA 1
ATOM 3747 C C . ALA A 1 462 ? -4.750 -17.959 9.403 1.00 40.62 462 ALA A C 1
ATOM 3749 O O . ALA A 1 462 ? -3.595 -17.740 9.051 1.00 40.62 462 ALA A O 1
ATOM 3750 N N . SER A 1 463 ? -5.731 -18.069 8.502 1.00 43.59 463 SER A N 1
ATOM 3751 C CA . SER A 1 463 ? -5.561 -17.560 7.136 1.00 43.59 463 SER A CA 1
ATOM 3752 C C . SER A 1 463 ? -5.867 -16.060 7.163 1.00 43.59 463 SER A C 1
ATOM 3754 O O . SER A 1 463 ? -7.003 -15.657 7.437 1.00 43.59 463 SER A O 1
ATOM 3756 N N . GLY A 1 464 ? -4.865 -15.220 6.920 1.00 42.81 464 GLY A N 1
ATOM 3757 C CA . GLY A 1 464 ? -5.066 -13.779 6.826 1.00 42.81 464 GLY A CA 1
ATOM 3758 C C . GLY A 1 464 ? -3.807 -13.055 6.381 1.00 42.81 464 GLY A C 1
ATOM 3759 O O . GLY A 1 464 ? -2.794 -13.080 7.063 1.00 42.81 464 GLY A O 1
ATOM 3760 N N . SER A 1 465 ? -3.875 -12.379 5.238 1.00 40.94 465 SER A N 1
ATOM 3761 C CA . SER A 1 465 ? -2.807 -11.542 4.680 1.00 40.94 465 SER A CA 1
ATOM 3762 C C . SER A 1 465 ? -2.716 -10.156 5.345 1.00 40.94 465 SER A C 1
ATOM 3764 O O . SER A 1 465 ? -2.485 -9.164 4.657 1.00 40.94 465 SER A O 1
ATOM 3766 N N . GLY A 1 466 ? -2.985 -10.062 6.650 1.00 52.47 466 GLY A N 1
ATOM 3767 C CA . GLY A 1 466 ? -3.047 -8.813 7.419 1.00 52.47 466 GLY A CA 1
ATOM 3768 C C . GLY A 1 466 ? -2.568 -9.009 8.861 1.00 52.47 466 GLY A C 1
ATOM 3769 O O . GLY A 1 466 ? -2.320 -10.136 9.276 1.00 52.47 466 GLY A O 1
ATOM 3770 N N . LYS A 1 467 ? -2.438 -7.918 9.632 1.00 61.94 467 LYS A N 1
ATOM 3771 C CA . LYS A 1 467 ? -1.911 -7.955 11.015 1.00 61.94 467 LYS A CA 1
ATOM 3772 C C . LYS A 1 467 ? -2.808 -8.717 12.009 1.00 61.94 467 LYS A C 1
ATOM 3774 O O . LYS A 1 467 ? -2.339 -9.054 13.088 1.00 61.94 467 LYS A O 1
ATOM 3779 N N . LEU A 1 468 ? -4.082 -8.950 11.675 1.00 69.06 468 LEU A N 1
ATOM 3780 C CA . LEU A 1 468 ? -5.083 -9.553 12.564 1.00 69.06 468 LEU A CA 1
ATOM 3781 C C . LEU A 1 468 ? -5.571 -10.907 12.032 1.00 69.06 468 LEU A C 1
ATOM 3783 O O . LEU A 1 468 ? -5.802 -11.067 10.830 1.00 69.06 468 LEU A O 1
ATOM 3787 N N . ALA A 1 469 ? -5.785 -11.859 12.941 1.00 76.75 469 ALA A N 1
ATOM 3788 C CA . ALA A 1 469 ? -6.332 -13.175 12.621 1.00 76.75 469 ALA A CA 1
ATOM 3789 C C . ALA A 1 469 ? -7.839 -13.097 12.317 1.00 76.75 469 ALA A C 1
ATOM 3791 O O . ALA A 1 469 ? -8.570 -12.338 12.954 1.00 76.75 469 ALA A O 1
ATOM 3792 N N . SER A 1 470 ? -8.317 -13.897 11.360 1.00 81.06 470 SER A N 1
ATOM 3793 C CA . SER A 1 470 ? -9.749 -14.024 11.063 1.00 81.06 470 SER A CA 1
ATOM 3794 C C . SER A 1 470 ? -10.378 -15.204 11.812 1.00 81.06 470 SER A C 1
ATOM 3796 O O . SER A 1 470 ? -9.708 -16.200 12.077 1.00 81.06 470 SER A O 1
ATOM 3798 N N . ILE A 1 471 ? -11.664 -15.098 12.160 1.00 83.69 471 ILE A N 1
ATOM 3799 C CA . ILE A 1 471 ? -12.435 -16.149 12.841 1.00 83.69 471 ILE A CA 1
ATOM 3800 C C . ILE A 1 471 ? -13.770 -16.393 12.127 1.00 83.69 471 ILE A C 1
ATOM 3802 O O . ILE A 1 471 ? -14.460 -15.458 11.716 1.00 83.69 471 ILE A O 1
ATOM 3806 N N . ASN A 1 472 ? -14.170 -17.657 11.964 1.00 85.75 472 ASN A N 1
ATOM 3807 C CA . ASN A 1 472 ? -15.489 -17.979 11.414 1.00 85.75 472 ASN A CA 1
ATOM 3808 C C . ASN A 1 472 ? -16.590 -17.725 12.458 1.00 85.75 472 ASN A C 1
ATOM 3810 O O . ASN A 1 472 ? -16.400 -18.005 13.640 1.00 85.75 472 ASN A O 1
ATOM 3814 N N . VAL A 1 473 ? -17.786 -17.300 12.033 1.00 85.50 473 VAL A N 1
ATOM 3815 C CA . VAL A 1 473 ? -18.912 -17.045 12.952 1.00 85.50 473 VAL A CA 1
ATOM 3816 C C . VAL A 1 473 ? -19.266 -18.261 13.823 1.00 85.50 473 VAL A C 1
ATOM 3818 O O . VAL A 1 473 ? -19.600 -18.107 14.993 1.00 85.50 473 VAL A O 1
ATOM 3821 N N . ARG A 1 474 ? -19.148 -19.493 13.304 1.00 85.00 474 ARG A N 1
ATOM 3822 C CA . ARG A 1 474 ? -19.409 -20.715 14.084 1.00 85.00 474 ARG A CA 1
ATOM 3823 C C . ARG A 1 474 ? -18.376 -20.912 15.190 1.00 85.00 474 ARG A C 1
ATOM 3825 O O . ARG A 1 474 ? -18.753 -21.312 16.287 1.00 85.00 474 ARG A O 1
ATOM 3832 N N . GLN A 1 475 ? -17.108 -20.622 14.897 1.00 86.62 475 GLN A N 1
ATOM 3833 C CA . GLN A 1 475 ? -16.015 -20.682 15.868 1.00 86.62 475 GLN A CA 1
ATOM 3834 C C . GLN A 1 475 ? -16.179 -19.588 16.921 1.00 86.62 475 GLN A C 1
ATOM 3836 O O . GLN A 1 475 ? -16.138 -19.903 18.103 1.00 86.62 475 GLN A O 1
ATOM 3841 N N . LEU A 1 476 ? -16.470 -18.352 16.499 1.00 87.38 476 LEU A N 1
ATOM 3842 C CA . LEU A 1 476 ? -16.754 -17.222 17.386 1.00 87.38 476 LEU A CA 1
ATOM 3843 C C . LEU A 1 476 ? -17.856 -17.564 18.394 1.00 87.38 476 LEU A C 1
ATOM 3845 O O . LEU A 1 476 ? -17.666 -17.412 19.595 1.00 87.38 476 LEU A O 1
ATOM 3849 N N . VAL A 1 477 ? -18.991 -18.075 17.910 1.00 87.50 477 VAL A N 1
ATOM 3850 C CA . VAL A 1 477 ? -20.124 -18.430 18.775 1.00 87.50 477 VAL A CA 1
ATOM 3851 C C . VAL A 1 477 ? -19.801 -19.623 19.672 1.00 87.50 477 VAL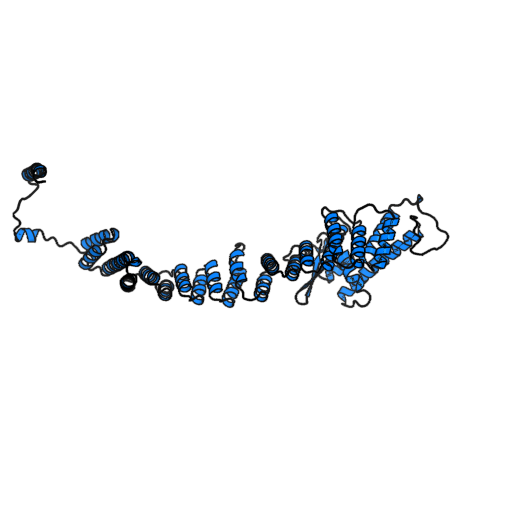 A C 1
ATOM 3853 O O . VAL A 1 477 ? -20.265 -19.666 20.802 1.00 87.50 477 VAL A O 1
ATOM 3856 N N . SER A 1 478 ? -19.044 -20.612 19.190 1.00 87.00 478 SER A N 1
ATOM 3857 C CA . SER A 1 478 ? -18.676 -21.767 20.016 1.00 87.00 478 SER A CA 1
ATOM 3858 C C . SER A 1 478 ? -17.710 -21.380 21.133 1.00 87.00 478 SER A C 1
ATOM 3860 O O . SER A 1 478 ? -17.928 -21.756 22.276 1.00 87.00 478 SER A O 1
ATOM 3862 N N . ALA A 1 479 ? -16.655 -20.636 20.808 1.00 87.31 479 ALA A N 1
ATOM 3863 C CA . ALA A 1 479 ? -15.643 -20.233 21.773 1.00 87.31 479 ALA A CA 1
ATOM 3864 C C . ALA A 1 479 ? -16.178 -19.214 22.777 1.00 87.31 479 ALA A C 1
ATOM 3866 O O . ALA A 1 479 ? -16.036 -19.421 23.976 1.00 87.31 479 ALA A O 1
ATOM 3867 N N . GLY A 1 480 ? -16.884 -18.182 22.305 1.00 86.00 480 GLY A N 1
ATOM 3868 C CA . GLY A 1 480 ? -17.467 -17.164 23.179 1.00 86.00 480 GLY A CA 1
ATOM 3869 C C . GLY A 1 480 ? -18.583 -17.670 24.100 1.00 86.00 480 GLY A C 1
ATOM 3870 O O . GLY A 1 480 ? -18.957 -16.951 25.012 1.00 86.00 480 GLY A O 1
ATOM 3871 N N . LYS A 1 481 ? -19.138 -18.868 23.859 1.00 84.81 481 LYS A N 1
ATOM 3872 C CA . LYS A 1 481 ? -20.090 -19.530 24.771 1.00 84.81 481 LYS A CA 1
ATOM 3873 C C . LYS A 1 481 ? -19.432 -20.459 25.787 1.00 84.81 481 LYS A C 1
ATOM 3875 O O . LYS A 1 481 ? -20.034 -20.739 26.816 1.00 84.81 481 LYS A O 1
ATOM 3880 N N . ASN A 1 482 ? -18.300 -21.053 25.414 1.00 83.88 482 ASN A N 1
ATOM 3881 C CA . ASN A 1 482 ? -17.606 -22.026 26.255 1.00 83.88 482 ASN A CA 1
ATOM 3882 C C . ASN A 1 482 ? -16.773 -21.341 27.340 1.00 83.88 482 ASN A C 1
ATOM 3884 O O . ASN A 1 482 ? -16.556 -21.935 28.393 1.00 83.88 482 ASN A O 1
ATOM 3888 N N . TYR A 1 483 ? -16.287 -20.137 27.039 1.00 82.00 483 TYR A N 1
ATOM 3889 C CA . TYR A 1 483 ? -15.761 -19.199 28.019 1.00 82.00 483 TYR A CA 1
ATOM 3890 C C . TYR A 1 483 ? -16.922 -18.576 28.800 1.00 82.00 483 TYR A C 1
ATOM 3892 O O . TYR A 1 483 ? -16.833 -18.548 30.048 1.00 82.00 483 TYR A O 1
#

Organism: NCBI:txid2935761

InterPro domains:
  IPR039904 TPR and ankyrin repeat-containing protein 1 [PTHR21529] (2-483)

Foldseek 3Di:
DVVVCVVVVVVCVVVVNDDDDPPDPVVVVVPPDDDALVRLQVVLVVCLVVVVLVSSLVSNVSSVPLLSNLVSQLSNLQVVLVVCCVPDVPSSLVSLQSSLVSCVVSLNLLSNLVSCVVNLVLQVSLCSLQPRDPDRPLVSSLVSCVSVLVLVSSLVSCLVVVVPLSNLVSCLSNVVLVSVLVSVVVCVVVDDDDDDPVVSVLVSLVSDPDLVVSCVSCVVVVVLVSNLVVCVVVLVLVSNLLSCVQQVNLLSSLVSCVSVVNLVVSLVSLLLLLQQCQQFPFPHQRDDGDDDDCLVVSLVVSLVSQVSDDPLSSLVSPLSSVLSDPPDDALVNLLVSLVSCVVNVPLQSVLSSLVVNLVVLVPDDPVQADDDPDDDPDSVPPPSGHYPVVNVVSVCSNVVSLVLLLVVLVCLVVVDCVPNVSCPVVNCSSQQWDWDDDPNDTWIWHSDCNGPLNVVVSVPDQDGPHPTGTDDSVSSSVSSNVD